Protein AF-A0A538I8V5-F1 (afdb_monomer)

Solvent-accessible surface area (backbone atoms only — not comparable to full-atom values): 31704 Å² total; per-residue (Å²): 136,87,69,72,66,65,61,57,56,54,50,56,54,52,55,54,52,47,67,52,48,41,48,52,47,35,52,49,40,46,50,34,59,74,69,63,44,59,64,86,63,33,49,60,50,42,50,55,35,48,40,37,36,40,9,48,27,51,43,63,78,70,61,63,94,42,69,67,60,41,53,52,50,8,33,53,43,8,45,50,52,50,50,50,49,44,49,52,26,48,74,69,74,61,64,43,77,66,56,41,53,48,52,50,30,52,53,23,41,52,33,41,52,49,52,60,59,43,54,65,54,46,73,70,45,49,70,58,52,55,55,62,57,49,59,60,57,61,55,53,57,58,55,56,56,59,54,59,67,60,68,79,74,72,83,83,90,85,88,87,88,89,84,87,88,85,80,85,87,85,88,80,92,83,89,84,88,81,89,79,86,88,85,83,88,82,91,85,80,91,85,80,87,83,92,81,84,84,80,95,71,95,68,85,76,74,80,74,70,78,72,76,71,76,78,76,80,72,50,74,64,56,47,48,55,52,49,53,46,57,68,67,61,68,54,80,80,46,74,84,67,69,68,91,43,80,90,65,54,53,63,67,62,50,26,58,51,52,70,33,65,68,50,35,49,51,52,27,56,52,50,46,68,72,54,55,36,53,27,39,42,41,48,65,60,55,67,66,73,74,77,68,62,77,74,77,68,64,79,69,80,85,62,80,75,75,77,64,38,32,38,36,33,25,40,28,33,100,89,43,68,28,60,50,49,72,48,77,53,94,66,91,68,88,54,83,59,53,61,42,52,54,46,51,54,54,56,69,68,48,59,75,92,62,55,86,76,27,30,37,27,29,48,45,88,48,41,51,33,65,67,36,51,52,55,34,54,78,67,73,50,41,33,49,20,26,31,44,59,47,50,52,32,27,67,68,38,66,95,51,81,82,62,53,68,65,56,16,47,51,54,42,52,56,50,54,73,74,31,60,74,45,84,70,71,86,88,58,101,61,91,70,59,39,41,33,47,36,82,39,93,79,34,40,37,37,36,38,33,36,98,86,74,48,76,77,49,40,32,43,25,56,57,64,90,86,59,52,68,69,57,53,56,49,52,51,54,50,52,53,50,49,52,53,58,43,54,55,52,52,52,54,33,52,57,53,34,76,77,62,78,56,60,68,68,36,39,52,43,50,49,31,45,53,46,38,52,52,53,55,53,60,70,69,50,75,75,77,75,72,80,76,132

pLDDT: mean 73.83, std 20.33, range [27.52, 97.75]

Structure (mmCIF, N/CA/C/O backbone):
data_AF-A0A538I8V5-F1
#
_entry.id   AF-A0A538I8V5-F1
#
loop_
_atom_site.group_PDB
_atom_site.id
_atom_site.type_symbol
_atom_site.label_atom_id
_atom_site.label_alt_id
_atom_site.label_comp_id
_atom_site.label_asym_id
_atom_site.label_entity_id
_atom_site.label_seq_id
_atom_site.pdbx_PDB_ins_code
_atom_site.Cartn_x
_atom_site.Cartn_y
_atom_site.Cartn_z
_atom_site.occupancy
_atom_site.B_iso_or_equiv
_atom_site.auth_seq_id
_atom_site.auth_comp_id
_atom_site.auth_asym_id
_atom_site.auth_atom_id
_atom_site.pdbx_PDB_model_num
ATOM 1 N N . MET A 1 1 ? 38.302 -28.093 -55.241 1.00 46.56 1 MET A N 1
ATOM 2 C CA . MET A 1 1 ? 37.702 -28.303 -53.905 1.00 46.56 1 MET A CA 1
ATOM 3 C C . MET A 1 1 ? 36.388 -27.545 -53.862 1.00 46.56 1 MET A C 1
ATOM 5 O O . MET A 1 1 ? 36.380 -26.329 -53.952 1.00 46.56 1 MET A O 1
ATOM 9 N N . THR A 1 2 ? 35.290 -28.289 -53.862 1.00 49.72 2 THR A N 1
ATOM 10 C CA . THR A 1 2 ? 33.898 -27.856 -54.034 1.00 49.72 2 THR A CA 1
ATOM 11 C C . THR A 1 2 ? 33.280 -27.448 -52.690 1.00 49.72 2 THR A C 1
ATOM 13 O O . THR A 1 2 ? 32.567 -28.238 -52.077 1.00 49.72 2 THR A O 1
ATOM 16 N N . ALA A 1 3 ? 33.585 -26.241 -52.201 1.00 55.50 3 ALA A N 1
ATOM 17 C CA . ALA A 1 3 ? 33.023 -25.707 -50.949 1.00 55.50 3 ALA A CA 1
ATOM 18 C C . ALA A 1 3 ? 31.672 -24.978 -51.130 1.00 55.50 3 ALA A C 1
ATOM 20 O O . ALA A 1 3 ? 30.986 -24.712 -50.147 1.00 55.50 3 ALA A O 1
ATOM 21 N N . ASP A 1 4 ? 31.255 -24.702 -52.370 1.00 61.38 4 ASP A N 1
ATOM 22 C CA . ASP A 1 4 ? 30.086 -23.848 -52.638 1.00 61.38 4 ASP A CA 1
ATOM 23 C C . ASP A 1 4 ? 28.732 -24.574 -52.551 1.00 61.38 4 ASP A C 1
ATOM 25 O O . ASP A 1 4 ? 27.692 -23.932 -52.440 1.00 61.38 4 ASP A O 1
ATOM 29 N N . GLY A 1 5 ? 28.711 -25.911 -52.564 1.00 66.69 5 GLY A N 1
ATOM 30 C CA . GLY A 1 5 ? 27.455 -26.674 -52.530 1.00 66.69 5 GLY A CA 1
ATOM 31 C C . GLY A 1 5 ? 26.802 -26.753 -51.144 1.00 66.69 5 GLY A C 1
ATOM 32 O O . GLY A 1 5 ? 25.580 -26.691 -51.025 1.00 66.69 5 GLY A O 1
ATOM 33 N N . THR A 1 6 ? 27.598 -26.864 -50.076 1.00 69.88 6 THR A N 1
ATOM 34 C CA . THR A 1 6 ? 27.084 -27.129 -48.718 1.00 69.88 6 THR A CA 1
ATOM 35 C C . THR A 1 6 ? 26.565 -25.876 -48.012 1.00 69.88 6 THR A C 1
ATOM 37 O O . THR A 1 6 ? 25.683 -25.965 -47.156 1.00 69.88 6 THR A O 1
ATOM 40 N N . THR A 1 7 ? 27.060 -24.692 -48.378 1.00 68.69 7 THR A N 1
ATOM 41 C CA . THR A 1 7 ? 26.617 -23.411 -47.803 1.00 68.69 7 THR A CA 1
ATOM 42 C C . THR A 1 7 ? 25.215 -23.025 -48.280 1.00 68.69 7 THR A C 1
ATOM 44 O O . THR A 1 7 ? 24.421 -22.504 -47.493 1.00 68.69 7 THR A O 1
ATOM 47 N N . VAL A 1 8 ? 24.869 -23.357 -49.529 1.00 71.69 8 VAL A N 1
ATOM 48 C CA . VAL A 1 8 ? 23.563 -23.046 -50.131 1.00 71.69 8 VAL A CA 1
ATOM 49 C C . VAL A 1 8 ? 22.437 -23.900 -49.531 1.00 71.69 8 VAL A C 1
ATOM 51 O O . VAL A 1 8 ? 21.377 -23.365 -49.199 1.00 71.69 8 VAL A O 1
ATOM 54 N N . GLU A 1 9 ? 22.658 -25.200 -49.299 1.00 77.25 9 GLU A N 1
ATOM 55 C CA . GLU A 1 9 ? 21.639 -26.068 -48.679 1.00 77.25 9 GLU A CA 1
ATOM 56 C C . GLU A 1 9 ? 21.343 -25.700 -47.216 1.00 77.25 9 GLU A C 1
ATOM 58 O O . GLU A 1 9 ? 20.187 -25.743 -46.776 1.00 77.25 9 GLU A O 1
ATOM 63 N N . LEU A 1 10 ? 22.367 -25.304 -46.452 1.00 77.81 10 LEU A N 1
ATOM 64 C CA . LEU A 1 10 ? 22.200 -24.903 -45.053 1.00 77.81 10 LEU A CA 1
ATOM 65 C C . LEU A 1 10 ? 21.401 -23.600 -44.918 1.00 77.81 10 LEU A C 1
ATOM 67 O O . LEU A 1 10 ? 20.620 -23.468 -43.973 1.00 77.81 10 LEU A O 1
ATOM 71 N N . GLY A 1 11 ? 21.547 -22.665 -45.861 1.00 79.62 11 GLY A N 1
ATOM 72 C CA . GLY A 1 11 ? 20.770 -21.423 -45.892 1.00 79.62 11 GLY A CA 1
ATOM 73 C C . GLY A 1 11 ? 19.271 -21.683 -46.047 1.00 79.62 11 GLY A C 1
ATOM 74 O O . GLY A 1 11 ? 18.479 -21.235 -45.219 1.00 79.62 11 GLY A O 1
ATOM 75 N N . ALA A 1 12 ? 18.885 -22.487 -47.042 1.00 80.88 12 ALA A N 1
ATOM 76 C CA . ALA A 1 12 ? 17.480 -22.780 -47.333 1.00 80.88 12 ALA A CA 1
ATOM 77 C C . ALA A 1 12 ? 16.764 -23.501 -46.175 1.00 80.88 12 ALA A C 1
ATOM 79 O O . ALA A 1 12 ? 15.629 -23.158 -45.830 1.00 80.88 12 ALA A O 1
ATOM 80 N N . ARG A 1 13 ? 17.438 -24.463 -45.523 1.00 83.75 13 ARG A N 1
ATOM 81 C CA . ARG A 1 13 ? 16.884 -25.164 -44.350 1.00 83.75 13 ARG A CA 1
ATOM 82 C C . ARG A 1 13 ? 16.692 -24.233 -43.153 1.00 83.75 13 ARG A C 1
ATOM 84 O O . ARG A 1 13 ? 15.699 -24.365 -42.441 1.00 83.75 13 ARG A O 1
ATOM 91 N N . ARG A 1 14 ? 17.598 -23.272 -42.939 1.00 82.81 14 ARG A N 1
ATOM 92 C CA . ARG A 1 14 ? 17.479 -22.284 -41.851 1.00 82.81 14 ARG A CA 1
ATOM 93 C C . ARG A 1 14 ? 16.279 -21.365 -42.045 1.00 82.81 14 ARG A C 1
ATOM 95 O O . ARG A 1 14 ? 15.558 -21.119 -41.081 1.00 82.81 14 ARG A O 1
ATOM 102 N N . THR A 1 15 ? 16.032 -20.897 -43.269 1.00 83.50 15 THR A N 1
ATOM 103 C CA . THR A 1 15 ? 14.868 -20.047 -43.560 1.00 83.50 15 THR A CA 1
ATOM 104 C C . THR A 1 15 ? 13.565 -20.811 -43.330 1.00 83.50 15 THR A C 1
ATOM 106 O O . THR A 1 15 ? 12.679 -20.314 -42.641 1.00 83.50 15 THR A O 1
ATOM 109 N N . ALA A 1 16 ? 13.482 -22.054 -43.817 1.00 83.00 16 ALA A N 1
ATOM 110 C CA . ALA A 1 16 ? 12.305 -22.901 -43.622 1.00 83.00 16 ALA A CA 1
ATOM 111 C C . ALA A 1 16 ? 12.032 -23.183 -42.134 1.00 83.00 16 ALA A C 1
ATOM 113 O O . ALA A 1 16 ? 10.897 -23.067 -41.674 1.00 83.00 16 ALA A O 1
ATOM 114 N N . LEU A 1 17 ? 13.078 -23.487 -41.356 1.00 82.50 17 LEU A N 1
ATOM 115 C CA . LEU A 1 17 ? 12.947 -23.748 -39.923 1.00 82.50 17 LEU A CA 1
ATOM 116 C C . LEU A 1 17 ? 12.405 -22.521 -39.168 1.00 82.50 17 LEU A C 1
ATOM 118 O O . LEU A 1 17 ? 11.544 -22.657 -38.301 1.00 82.50 17 LEU A O 1
ATOM 122 N N . ARG A 1 18 ? 12.858 -21.312 -39.517 1.00 83.31 18 ARG A N 1
ATOM 123 C CA . ARG A 1 18 ? 12.377 -20.066 -38.892 1.00 83.31 18 ARG A CA 1
ATOM 124 C C . ARG A 1 18 ? 10.924 -19.772 -39.194 1.00 83.31 18 ARG A C 1
ATOM 126 O O . ARG A 1 18 ? 10.188 -19.400 -38.283 1.00 83.31 18 ARG A O 1
ATOM 133 N N . GLN A 1 19 ? 10.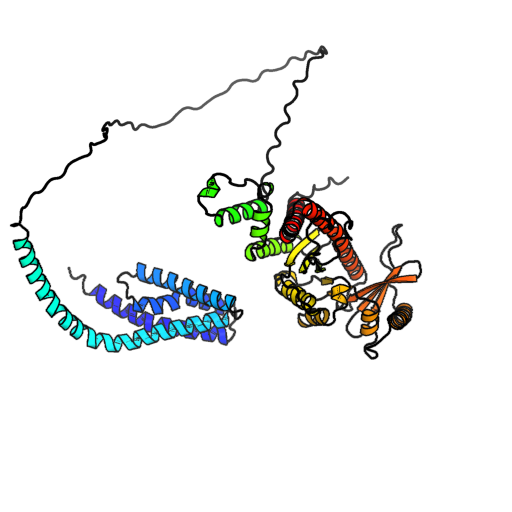526 -19.960 -40.448 1.00 85.06 19 GLN A N 1
ATOM 134 C CA . GLN A 1 19 ? 9.169 -19.674 -40.905 1.00 85.06 19 GLN A CA 1
ATOM 135 C C . GLN A 1 19 ? 8.123 -20.528 -40.189 1.00 85.06 19 GLN A C 1
ATOM 137 O O . GLN A 1 19 ? 6.998 -20.076 -40.013 1.00 85.06 19 GLN A O 1
ATOM 142 N N . VAL A 1 20 ? 8.495 -21.723 -39.724 1.00 86.25 20 VAL A N 1
ATOM 143 C CA . VAL A 1 20 ? 7.592 -22.601 -38.969 1.00 86.25 20 VAL A CA 1
ATOM 144 C C . VAL A 1 20 ? 7.718 -22.382 -37.461 1.00 86.25 20 VAL A C 1
ATOM 146 O O . VAL A 1 20 ? 6.707 -22.269 -36.766 1.00 86.25 20 VAL A O 1
ATOM 149 N N . LEU A 1 21 ? 8.944 -22.289 -36.935 1.00 87.62 21 LEU A N 1
ATOM 150 C CA . LEU A 1 21 ? 9.154 -22.203 -35.490 1.00 87.62 21 LEU A CA 1
ATOM 151 C C . LEU A 1 21 ? 8.672 -20.872 -34.907 1.00 87.62 21 LEU A C 1
ATOM 153 O O . LEU A 1 21 ? 8.006 -20.882 -33.876 1.00 87.62 21 LEU A O 1
ATOM 157 N N . ALA A 1 22 ? 8.963 -19.737 -35.546 1.00 88.31 22 ALA A N 1
ATOM 158 C CA . ALA A 1 22 ? 8.608 -18.429 -34.996 1.00 88.31 22 ALA A CA 1
ATOM 159 C C . ALA A 1 22 ? 7.089 -18.247 -34.765 1.00 88.31 22 ALA A C 1
ATOM 161 O O . ALA A 1 22 ? 6.706 -17.919 -33.637 1.00 88.31 22 ALA A O 1
ATOM 162 N N . PRO A 1 23 ? 6.197 -18.499 -35.749 1.00 90.94 23 PRO A N 1
ATOM 163 C CA . PRO A 1 23 ? 4.758 -18.387 -35.516 1.00 90.94 23 PRO A CA 1
ATOM 164 C C . PRO A 1 23 ? 4.239 -19.464 -34.558 1.00 90.94 23 PRO A C 1
ATOM 166 O O . PRO A 1 23 ? 3.385 -19.161 -33.728 1.00 90.94 23 PRO A O 1
ATOM 169 N N . GLY A 1 24 ? 4.781 -20.688 -34.607 1.00 92.38 24 GLY A N 1
ATOM 170 C CA . GLY A 1 24 ? 4.396 -21.762 -33.689 1.00 92.38 24 GLY A CA 1
ATOM 171 C C . GLY A 1 24 ? 4.650 -21.401 -32.223 1.00 92.38 24 GLY A C 1
ATOM 172 O O . GLY A 1 24 ? 3.756 -21.533 -31.388 1.00 92.38 24 GLY A O 1
ATOM 173 N N . TRP A 1 25 ? 5.834 -20.864 -31.913 1.00 95.00 25 TRP A N 1
ATOM 174 C CA . TRP A 1 25 ? 6.165 -20.401 -30.563 1.00 95.00 25 TRP A CA 1
ATOM 175 C C . TRP A 1 25 ? 5.345 -19.180 -30.134 1.00 95.00 25 TRP A C 1
ATOM 177 O O . TRP A 1 25 ? 4.954 -19.104 -28.970 1.00 95.00 25 TRP A O 1
ATOM 187 N N . ALA A 1 26 ? 5.050 -18.249 -31.048 1.00 93.81 26 ALA A N 1
ATOM 188 C CA . ALA A 1 26 ? 4.201 -17.095 -30.750 1.00 93.81 26 ALA A CA 1
ATOM 189 C C . ALA A 1 26 ? 2.773 -17.521 -30.373 1.00 93.81 26 ALA A C 1
ATOM 191 O O . ALA A 1 26 ? 2.252 -17.096 -29.342 1.00 93.81 26 ALA A O 1
ATOM 192 N N . VAL A 1 27 ? 2.166 -18.417 -31.160 1.00 95.06 27 VAL A N 1
ATOM 193 C CA . VAL A 1 27 ? 0.833 -18.966 -30.873 1.00 95.06 27 VAL A CA 1
ATOM 194 C C . VAL A 1 27 ? 0.847 -19.754 -29.565 1.00 95.06 27 VAL A C 1
ATOM 196 O O . VAL A 1 27 ? -0.023 -19.538 -28.725 1.00 95.06 27 VAL A O 1
ATOM 199 N N . LEU A 1 28 ? 1.852 -20.608 -29.343 1.00 96.06 28 LEU A N 1
ATOM 200 C CA . LEU A 1 28 ? 1.980 -21.378 -28.104 1.00 96.06 28 LEU A CA 1
ATOM 201 C C . LEU A 1 28 ? 2.075 -20.468 -26.869 1.00 96.06 28 LEU A C 1
ATOM 203 O O . LEU A 1 28 ? 1.374 -20.699 -25.884 1.00 96.06 28 LEU A O 1
ATOM 207 N N . ALA A 1 29 ? 2.897 -19.415 -26.921 1.00 94.44 29 ALA A N 1
ATOM 208 C CA . ALA A 1 29 ? 3.022 -18.453 -25.830 1.00 94.44 29 ALA A CA 1
ATOM 209 C C . ALA A 1 29 ? 1.693 -17.727 -25.557 1.00 94.44 29 ALA A C 1
ATOM 211 O O . ALA A 1 29 ? 1.279 -17.630 -24.401 1.00 94.44 29 ALA A O 1
ATOM 212 N N . CYS A 1 30 ? 0.988 -17.281 -26.604 1.00 94.38 30 CYS A N 1
ATOM 213 C CA . CYS A 1 30 ? -0.335 -16.670 -26.471 1.00 94.38 30 CYS A CA 1
ATOM 214 C C . CYS A 1 30 ? -1.360 -17.624 -25.851 1.00 94.38 30 CYS A C 1
ATOM 216 O O . CYS A 1 30 ? -2.070 -17.226 -24.931 1.00 94.38 30 CYS A O 1
ATOM 218 N N . VAL A 1 31 ? -1.418 -18.878 -26.310 1.00 96.62 31 VAL A N 1
ATOM 219 C CA . VAL A 1 31 ? -2.356 -19.887 -25.796 1.00 96.62 31 VAL A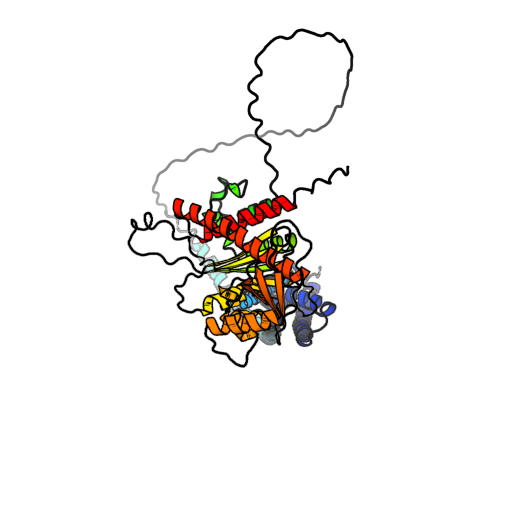 CA 1
ATOM 220 C C . VAL A 1 31 ? -2.081 -20.189 -24.324 1.00 96.62 31 VAL A C 1
ATOM 222 O O . VAL A 1 31 ? -3.012 -20.175 -23.526 1.00 96.62 31 VAL A O 1
ATOM 225 N N . LEU A 1 32 ? -0.820 -20.394 -23.928 1.00 95.69 32 LEU A N 1
ATOM 226 C CA . LEU A 1 32 ? -0.468 -20.668 -22.527 1.00 95.69 32 LEU A CA 1
ATOM 227 C C . LEU A 1 32 ? -0.786 -19.493 -21.593 1.00 95.69 32 LEU A C 1
ATOM 229 O O . LEU A 1 32 ? -1.170 -19.702 -20.440 1.00 95.69 32 LEU A O 1
ATOM 233 N N . VAL A 1 33 ? -0.619 -18.259 -22.074 1.00 94.69 33 VAL A N 1
ATOM 234 C CA . VAL A 1 33 ? -0.969 -17.051 -21.320 1.00 94.69 33 VAL A CA 1
ATOM 235 C C . VAL A 1 33 ? -2.488 -16.887 -21.221 1.00 94.69 33 VAL A C 1
ATOM 237 O O . VAL A 1 33 ? -2.990 -16.661 -20.121 1.00 94.69 33 VAL A O 1
ATOM 240 N N . ALA A 1 34 ? -3.223 -17.067 -22.322 1.00 92.81 34 ALA A N 1
ATOM 241 C CA . ALA A 1 34 ? -4.682 -16.954 -22.359 1.00 92.81 34 ALA A CA 1
ATOM 242 C C . ALA A 1 34 ? -5.381 -18.043 -21.528 1.00 92.81 34 ALA A C 1
ATOM 244 O O . ALA A 1 34 ? -6.320 -17.747 -20.795 1.00 92.81 34 ALA A O 1
ATOM 245 N N . ALA A 1 35 ? -4.883 -19.281 -21.578 1.00 95.50 35 ALA A N 1
ATOM 246 C CA . ALA A 1 35 ? -5.405 -20.411 -20.810 1.00 95.50 35 ALA A CA 1
ATOM 247 C C . ALA A 1 35 ? -4.993 -20.393 -19.325 1.00 95.50 35 ALA A C 1
ATOM 249 O O . ALA A 1 35 ? -5.315 -21.325 -18.595 1.00 95.50 35 ALA A O 1
ATOM 250 N N . GLN A 1 36 ? -4.244 -19.375 -18.880 1.00 94.81 36 GLN A N 1
ATOM 251 C CA . GLN A 1 36 ? -3.706 -19.273 -17.521 1.00 94.81 36 GLN A CA 1
ATOM 252 C C . GLN A 1 36 ? -2.972 -20.545 -17.059 1.00 94.81 36 GLN A C 1
ATOM 254 O O . GLN A 1 36 ? -3.089 -20.961 -15.907 1.00 94.81 36 GLN A O 1
ATOM 259 N N . ALA A 1 37 ? -2.181 -21.150 -17.953 1.00 95.94 37 ALA A N 1
ATOM 260 C CA . ALA A 1 37 ? -1.459 -22.381 -17.650 1.00 95.94 37 ALA A CA 1
ATOM 261 C C . ALA A 1 37 ? -0.574 -22.229 -16.389 1.00 95.94 37 ALA A C 1
ATOM 263 O O . ALA A 1 37 ? -0.063 -21.128 -16.129 1.00 95.94 37 ALA A O 1
ATOM 264 N N . PRO A 1 38 ? -0.344 -23.317 -15.622 1.00 96.62 38 PRO A N 1
ATOM 265 C CA . PRO A 1 38 ? 0.465 -23.285 -14.407 1.00 96.62 38 PRO A CA 1
ATOM 266 C C . PRO A 1 38 ? 1.826 -22.620 -14.625 1.00 96.62 38 PRO A C 1
ATOM 268 O O . PRO A 1 38 ? 2.487 -22.834 -15.647 1.00 96.62 38 PRO A O 1
ATOM 271 N N . ALA A 1 39 ? 2.274 -21.838 -13.639 1.00 93.38 39 ALA A N 1
ATOM 272 C CA . ALA A 1 39 ? 3.481 -21.017 -13.754 1.00 93.38 39 ALA A CA 1
ATOM 273 C C . ALA A 1 39 ? 4.732 -21.826 -14.142 1.00 93.38 39 ALA A C 1
ATOM 275 O O . ALA A 1 39 ? 5.540 -21.336 -14.928 1.00 93.38 39 ALA A O 1
ATOM 276 N N . GLY A 1 40 ? 4.849 -23.072 -13.666 1.00 96.50 40 GLY A N 1
ATOM 277 C CA . GLY A 1 40 ? 5.974 -23.958 -13.982 1.00 96.50 40 GLY A CA 1
ATOM 278 C C . GLY A 1 40 ? 6.111 -24.302 -15.470 1.00 96.50 40 GLY A C 1
ATOM 279 O O . GLY A 1 40 ? 7.227 -24.470 -15.947 1.00 96.50 40 GLY A O 1
ATOM 280 N N . VAL A 1 41 ? 5.004 -24.343 -16.218 1.00 96.38 41 VAL A N 1
ATOM 281 C CA . VAL A 1 41 ? 5.013 -24.593 -17.672 1.00 96.38 41 VAL A CA 1
ATOM 282 C C . VAL A 1 41 ? 5.031 -23.278 -18.447 1.00 96.38 41 VAL A C 1
ATOM 284 O O . VAL A 1 41 ? 5.769 -23.122 -19.417 1.00 96.38 41 VAL A O 1
ATOM 287 N N . ARG A 1 42 ? 4.238 -22.299 -18.000 1.00 96.38 42 ARG A N 1
ATOM 288 C CA . ARG A 1 42 ? 4.078 -21.015 -18.689 1.00 96.38 42 ARG A CA 1
ATOM 289 C C . ARG A 1 42 ? 5.363 -20.185 -18.690 1.00 96.38 42 ARG A C 1
ATOM 291 O O . ARG A 1 42 ? 5.732 -19.647 -19.729 1.00 96.38 42 ARG A O 1
ATOM 298 N N . ALA A 1 43 ? 6.041 -20.070 -17.546 1.00 95.44 43 ALA A N 1
ATOM 299 C CA . ALA A 1 43 ? 7.212 -19.206 -17.397 1.00 95.44 43 ALA A CA 1
ATOM 300 C C . ALA A 1 43 ? 8.369 -19.546 -18.360 1.00 95.44 43 ALA A C 1
ATOM 302 O O . ALA A 1 43 ? 8.800 -18.637 -19.069 1.00 95.44 43 ALA A O 1
ATOM 303 N N . PRO A 1 44 ? 8.858 -20.800 -18.465 1.00 97.44 44 PRO A N 1
ATOM 304 C CA . PRO A 1 44 ? 9.965 -21.112 -19.371 1.00 97.44 44 PRO A CA 1
ATOM 305 C C . PRO A 1 44 ? 9.606 -20.865 -20.842 1.00 97.44 44 PRO A C 1
ATOM 307 O O . PRO A 1 44 ? 10.422 -20.317 -21.580 1.00 97.44 44 PRO A O 1
ATOM 310 N N . VAL A 1 45 ? 8.375 -21.186 -21.260 1.00 96.62 45 VAL A N 1
ATOM 311 C CA . VAL A 1 45 ? 7.921 -20.953 -22.641 1.00 96.62 45 VAL A CA 1
ATOM 312 C C . VAL A 1 45 ? 7.863 -19.461 -22.963 1.00 96.62 45 VAL A C 1
ATOM 314 O O . VAL A 1 45 ? 8.372 -19.041 -24.000 1.00 96.62 45 VAL A O 1
ATOM 317 N N . VAL A 1 46 ? 7.298 -18.648 -22.066 1.00 96.56 46 VAL A N 1
ATOM 318 C CA . VAL A 1 46 ? 7.210 -17.193 -22.260 1.00 96.56 46 VAL A CA 1
ATOM 319 C C . VAL A 1 46 ? 8.596 -16.545 -22.249 1.00 96.56 46 VAL A C 1
ATOM 321 O O . VAL A 1 46 ? 8.844 -15.658 -23.059 1.00 96.56 46 VAL A O 1
ATOM 324 N N . ILE A 1 47 ? 9.521 -16.999 -21.397 1.00 96.75 47 ILE A N 1
ATOM 325 C CA . ILE A 1 47 ? 10.901 -16.486 -21.371 1.00 96.75 47 ILE A CA 1
ATOM 326 C C . ILE A 1 47 ? 11.615 -16.788 -22.693 1.00 96.75 47 ILE A C 1
ATOM 328 O O . ILE A 1 47 ? 12.166 -15.877 -23.306 1.00 96.75 47 ILE A O 1
ATOM 332 N N . VAL A 1 48 ? 11.572 -18.037 -23.171 1.00 96.56 48 VAL A N 1
ATOM 333 C CA . VAL A 1 48 ? 12.191 -18.411 -24.456 1.00 96.56 48 VAL A CA 1
ATOM 334 C C . VAL A 1 48 ? 11.574 -17.617 -25.606 1.00 96.56 48 VAL A C 1
ATOM 336 O O . VAL A 1 48 ? 12.300 -17.097 -26.455 1.00 96.56 48 VAL A O 1
ATOM 339 N N . PHE A 1 49 ? 10.247 -17.468 -25.602 1.00 96.88 49 PHE A N 1
ATOM 340 C CA . PHE A 1 49 ? 9.537 -16.645 -26.571 1.00 96.88 49 PHE A CA 1
ATOM 341 C C . PHE A 1 49 ? 10.051 -15.196 -26.557 1.00 96.88 49 PHE A C 1
ATOM 343 O O . PHE A 1 49 ? 10.571 -14.742 -27.573 1.00 96.88 49 PHE A O 1
ATOM 350 N N . LEU A 1 50 ? 10.001 -14.497 -25.417 1.00 96.69 50 LEU A N 1
ATOM 351 C CA . LEU A 1 50 ? 10.395 -13.085 -25.302 1.00 96.69 50 LEU A CA 1
ATOM 352 C C . LEU A 1 50 ? 11.887 -12.832 -25.574 1.00 96.69 50 LEU A C 1
ATOM 354 O O . LEU A 1 50 ? 12.249 -11.724 -25.964 1.00 96.69 50 LEU A O 1
ATOM 358 N N . CYS A 1 51 ? 12.755 -13.826 -25.373 1.00 96.75 51 CYS A N 1
ATOM 359 C CA . CYS A 1 51 ? 14.197 -13.683 -25.580 1.00 96.75 51 CYS A CA 1
ATOM 360 C C . CYS A 1 51 ? 14.666 -13.977 -27.010 1.00 96.75 51 CYS A C 1
ATOM 362 O O . CYS A 1 51 ? 15.751 -13.527 -27.372 1.00 96.75 51 CYS A O 1
ATOM 364 N N . VAL A 1 52 ? 13.910 -14.738 -27.808 1.00 95.75 52 VAL A N 1
ATOM 365 C CA . VAL A 1 52 ? 14.411 -15.247 -29.100 1.00 95.75 52 VAL A CA 1
ATOM 366 C C . VAL A 1 52 ? 13.461 -14.952 -30.258 1.00 95.75 52 VAL A C 1
ATOM 368 O O . VAL A 1 52 ? 13.895 -14.514 -31.324 1.00 95.75 52 VAL A O 1
ATOM 371 N N . VAL A 1 53 ? 12.163 -15.190 -30.083 1.00 96.31 53 VAL A N 1
ATOM 372 C CA . VAL A 1 53 ? 11.223 -15.279 -31.210 1.00 96.31 53 VAL A CA 1
ATOM 373 C C . VAL A 1 53 ? 11.019 -13.939 -31.936 1.00 96.31 53 VAL A C 1
ATOM 375 O O . VAL A 1 53 ? 11.193 -13.920 -33.159 1.00 96.31 53 VAL A O 1
ATOM 378 N N . PRO A 1 54 ? 10.745 -12.807 -31.257 1.00 96.38 54 PRO A N 1
ATOM 379 C CA . PRO A 1 54 ? 10.462 -11.544 -31.938 1.00 96.38 54 PRO A CA 1
ATOM 380 C C . PRO A 1 54 ? 11.632 -11.042 -32.772 1.00 96.38 54 PRO A C 1
ATOM 382 O O . PRO A 1 54 ? 11.466 -10.616 -33.914 1.00 96.38 54 PRO A O 1
ATOM 385 N N . GLY A 1 55 ? 12.841 -11.142 -32.230 1.00 96.00 55 GLY A N 1
ATOM 386 C CA . GLY A 1 55 ? 14.041 -10.753 -32.940 1.00 96.00 55 GLY A CA 1
ATOM 387 C C . GLY A 1 55 ? 14.357 -11.702 -34.086 1.00 96.00 55 GLY A C 1
ATOM 388 O O . GLY A 1 55 ? 14.701 -11.214 -35.153 1.00 96.00 55 GLY A O 1
ATOM 389 N N . THR A 1 56 ? 14.165 -13.022 -33.953 1.00 94.88 56 THR A N 1
ATOM 390 C CA . THR A 1 56 ? 14.354 -13.923 -35.111 1.00 94.88 56 THR A CA 1
ATOM 391 C C . THR A 1 56 ? 13.401 -13.614 -36.268 1.00 94.88 56 THR A C 1
ATOM 393 O O . THR A 1 56 ? 13.824 -13.680 -37.422 1.00 94.88 56 THR A O 1
ATOM 396 N N . ALA A 1 57 ? 12.155 -13.219 -35.981 1.00 94.31 57 ALA A N 1
ATOM 397 C CA . ALA A 1 57 ? 11.186 -12.826 -37.004 1.00 94.31 57 ALA A CA 1
ATOM 398 C C . ALA A 1 57 ? 11.592 -11.530 -37.731 1.00 94.31 57 ALA A C 1
ATOM 400 O O . ALA A 1 57 ? 11.387 -11.403 -38.935 1.00 94.31 57 ALA A O 1
ATOM 401 N N . LEU A 1 58 ? 12.192 -10.576 -37.014 1.00 93.62 58 LEU A N 1
ATOM 402 C CA . LEU A 1 58 ? 12.603 -9.285 -37.571 1.00 93.62 58 LEU A CA 1
ATOM 403 C C . LEU A 1 58 ? 13.985 -9.324 -38.239 1.00 93.62 58 LEU A C 1
ATOM 405 O O . LEU A 1 58 ? 14.188 -8.676 -39.262 1.00 93.62 58 LEU A O 1
ATOM 409 N N . VAL A 1 59 ? 14.933 -10.100 -37.709 1.00 94.50 59 VAL A N 1
ATOM 410 C CA . VAL A 1 59 ? 16.286 -10.235 -38.277 1.00 94.50 59 VAL A CA 1
ATOM 411 C C . VAL A 1 59 ? 16.267 -10.928 -39.638 1.00 94.50 59 VAL A C 1
ATOM 413 O O . VAL A 1 59 ? 17.092 -10.599 -40.490 1.00 94.50 59 VAL A O 1
ATOM 416 N N . GLY A 1 60 ? 15.279 -11.794 -39.895 1.00 86.75 60 GLY A N 1
ATOM 417 C CA . GLY A 1 60 ? 15.055 -12.369 -41.226 1.00 86.75 60 GLY A CA 1
ATOM 418 C C . GLY A 1 60 ? 14.901 -11.312 -42.328 1.00 86.75 60 GLY A C 1
ATOM 419 O O . GLY A 1 60 ? 15.317 -11.546 -43.458 1.00 86.75 60 GLY A O 1
ATOM 420 N N . LEU A 1 61 ? 14.416 -10.111 -41.987 1.00 88.00 61 LEU A N 1
ATOM 421 C CA . LEU A 1 61 ? 14.286 -8.993 -42.928 1.00 88.00 61 LEU A CA 1
ATOM 422 C C . LEU A 1 61 ? 15.632 -8.348 -43.296 1.00 88.00 61 LEU A C 1
ATOM 424 O O . LEU A 1 61 ? 15.739 -7.726 -44.350 1.00 88.00 61 LEU A O 1
ATOM 428 N N . VAL A 1 62 ? 16.640 -8.468 -42.427 1.00 90.31 62 VAL A N 1
ATOM 429 C CA . VAL A 1 62 ? 17.988 -7.904 -42.623 1.00 90.31 62 VAL A CA 1
ATOM 430 C C . VAL A 1 62 ? 18.909 -8.903 -43.333 1.00 90.31 62 VAL A C 1
ATOM 432 O O . VAL A 1 62 ? 19.840 -8.487 -44.014 1.00 90.31 62 VAL A O 1
ATOM 435 N N . ASN A 1 63 ? 18.626 -10.205 -43.201 1.00 88.31 63 ASN A N 1
ATOM 436 C CA . ASN A 1 63 ? 19.369 -11.318 -43.800 1.00 88.31 63 ASN A CA 1
ATOM 437 C C . ASN A 1 63 ? 20.904 -11.214 -43.631 1.00 88.31 63 ASN A C 1
ATOM 439 O O . ASN A 1 63 ? 21.630 -11.118 -44.620 1.00 88.31 63 ASN A O 1
ATOM 443 N N . PRO A 1 64 ? 21.417 -11.196 -42.387 1.00 90.12 64 PRO A N 1
ATOM 444 C CA . PRO A 1 64 ? 22.856 -11.159 -42.140 1.00 90.12 64 PRO A CA 1
ATOM 445 C C . PRO A 1 64 ? 23.555 -12.439 -42.632 1.00 90.12 64 PRO A C 1
ATOM 447 O O . PRO A 1 64 ? 23.110 -13.548 -42.347 1.00 90.12 64 PRO A O 1
ATOM 450 N N . ASP A 1 65 ? 24.711 -12.292 -43.285 1.00 90.00 65 ASP A N 1
ATOM 451 C CA . ASP A 1 65 ? 25.472 -13.422 -43.851 1.00 90.00 65 ASP A CA 1
ATOM 452 C C . ASP A 1 65 ? 26.068 -14.367 -42.785 1.00 90.00 65 ASP A C 1
ATOM 454 O O . ASP A 1 65 ? 26.412 -15.517 -43.067 1.00 90.00 65 ASP A O 1
ATOM 458 N N . SER A 1 66 ? 26.206 -13.896 -41.539 1.00 92.00 66 SER A N 1
ATOM 459 C CA . SER A 1 66 ? 26.814 -14.643 -40.433 1.00 92.00 66 SER A CA 1
ATOM 460 C C . SER A 1 66 ? 25.790 -15.063 -39.386 1.00 92.00 66 SER A C 1
ATOM 462 O O . SER A 1 66 ? 25.120 -14.228 -38.778 1.00 92.00 66 SER A O 1
ATOM 464 N N . PHE A 1 67 ? 25.768 -16.362 -39.077 1.00 89.50 67 PHE A N 1
ATOM 465 C CA . PHE A 1 67 ? 24.901 -16.943 -38.047 1.00 89.50 67 PHE A CA 1
ATOM 466 C C . PHE A 1 67 ? 25.126 -16.337 -36.654 1.00 89.50 67 PHE A C 1
ATOM 468 O O . PHE A 1 67 ? 24.181 -16.175 -35.887 1.00 89.50 67 PHE A O 1
ATOM 475 N N . ALA A 1 68 ? 26.368 -15.984 -36.313 1.00 92.19 68 ALA A N 1
ATOM 476 C CA . ALA A 1 68 ? 26.671 -15.385 -35.016 1.00 92.19 68 ALA A CA 1
ATOM 477 C C . ALA A 1 68 ? 26.072 -13.973 -34.901 1.00 92.19 68 ALA A C 1
ATOM 479 O O . ALA A 1 68 ? 25.476 -13.627 -33.879 1.00 92.19 68 ALA A O 1
ATOM 480 N N . VAL A 1 69 ? 26.174 -13.178 -35.972 1.00 93.81 69 VAL A N 1
ATOM 481 C CA . VAL A 1 69 ? 25.577 -11.833 -36.042 1.00 93.81 69 VAL A CA 1
ATOM 482 C C . VAL A 1 69 ? 24.059 -11.941 -36.006 1.00 93.81 69 VAL A C 1
ATOM 484 O O . VAL A 1 69 ? 23.394 -11.218 -35.278 1.00 93.81 69 VAL A O 1
ATOM 487 N N . GLU A 1 70 ? 23.515 -12.906 -36.731 1.00 93.44 70 GLU A N 1
ATOM 488 C CA . GLU A 1 70 ? 22.093 -13.182 -36.755 1.00 93.44 70 GLU A CA 1
ATOM 489 C C . GLU A 1 70 ? 21.511 -13.533 -35.386 1.00 93.44 70 GLU A C 1
ATOM 491 O O . GLU A 1 70 ? 20.530 -12.931 -34.954 1.00 93.44 70 GLU A O 1
ATOM 496 N N . LEU A 1 71 ? 22.124 -14.494 -34.692 1.00 94.00 71 LEU A N 1
ATOM 497 C CA . LEU A 1 71 ? 21.667 -14.945 -33.383 1.00 94.00 71 LEU A CA 1
ATOM 498 C C . LEU A 1 71 ? 21.800 -13.834 -32.335 1.00 94.00 71 LEU A C 1
ATOM 500 O O . LEU A 1 71 ? 20.879 -13.613 -31.551 1.00 94.00 71 LEU A O 1
ATOM 504 N N . SER A 1 72 ? 22.925 -13.115 -32.336 1.00 96.25 72 SER A N 1
ATOM 505 C CA . SER A 1 72 ? 23.150 -12.005 -31.404 1.00 96.25 72 SER A CA 1
ATOM 506 C C . SER A 1 72 ? 22.178 -10.848 -31.639 1.00 96.25 72 SER A C 1
ATOM 508 O O . SER A 1 72 ? 21.589 -10.351 -30.679 1.00 96.25 72 SER A O 1
ATOM 510 N N . LEU A 1 73 ? 21.935 -10.471 -32.899 1.00 95.56 73 LEU A N 1
ATOM 511 C CA . LEU A 1 73 ? 20.957 -9.445 -33.254 1.00 95.56 73 LEU A CA 1
ATOM 512 C C . LEU A 1 73 ? 19.532 -9.890 -32.905 1.00 95.56 73 LEU A C 1
ATOM 514 O O . LEU A 1 73 ? 18.751 -9.085 -32.404 1.00 95.56 73 LEU A O 1
ATOM 518 N N . ALA A 1 74 ? 19.201 -11.169 -33.103 1.00 95.25 74 ALA A N 1
ATOM 519 C CA . ALA A 1 74 ? 17.890 -11.705 -32.757 1.00 95.25 74 ALA A CA 1
ATOM 520 C C . ALA A 1 74 ? 17.636 -11.646 -31.244 1.00 95.25 74 ALA A C 1
ATOM 522 O O . ALA A 1 74 ? 16.566 -11.219 -30.814 1.00 95.25 74 ALA A O 1
ATOM 523 N N . ILE A 1 75 ? 18.617 -12.006 -30.417 1.00 96.06 75 ILE A N 1
ATOM 524 C CA . ILE A 1 75 ? 18.478 -11.912 -28.958 1.00 96.06 75 ILE A CA 1
ATOM 525 C C . ILE A 1 75 ? 18.370 -10.446 -28.528 1.00 96.06 75 ILE A C 1
ATOM 527 O O . ILE A 1 75 ? 17.441 -10.079 -27.805 1.00 96.06 75 ILE A O 1
ATOM 531 N N . ALA A 1 76 ? 19.276 -9.591 -29.012 1.00 96.88 76 ALA A N 1
ATOM 532 C CA . ALA A 1 76 ? 19.288 -8.170 -28.672 1.00 96.88 76 ALA A CA 1
ATOM 533 C C . ALA A 1 76 ? 17.960 -7.485 -29.028 1.00 96.88 76 ALA A C 1
ATOM 535 O O . ALA A 1 76 ? 17.384 -6.777 -28.202 1.00 96.88 76 ALA A O 1
ATOM 536 N N . LEU A 1 77 ? 17.437 -7.744 -30.229 1.00 96.75 77 LEU A N 1
ATOM 537 C CA . LEU A 1 77 ? 16.189 -7.156 -30.701 1.00 96.75 77 LEU A CA 1
ATOM 538 C C . LEU A 1 77 ? 14.967 -7.692 -29.945 1.00 96.75 77 LEU A C 1
ATOM 540 O O . LEU A 1 77 ? 14.052 -6.924 -29.660 1.00 96.75 77 LEU A O 1
ATOM 544 N N . SER A 1 78 ? 14.960 -8.972 -29.562 1.00 97.31 78 SER A N 1
ATOM 545 C CA . SER A 1 78 ? 13.873 -9.555 -28.760 1.00 97.31 78 SER A CA 1
ATOM 546 C C . SER A 1 78 ? 13.790 -8.922 -27.369 1.00 97.31 78 SER A C 1
ATOM 548 O O . SER A 1 78 ? 12.711 -8.515 -26.930 1.00 97.31 78 SER A O 1
ATOM 550 N N . VAL A 1 79 ? 14.939 -8.777 -26.697 1.00 97.06 79 VAL A N 1
ATOM 551 C CA . VAL A 1 79 ? 15.028 -8.135 -25.377 1.00 97.06 79 VAL A CA 1
ATOM 552 C C . VAL A 1 79 ? 14.642 -6.659 -25.469 1.00 97.06 79 VAL A C 1
ATOM 554 O O . VAL A 1 79 ? 13.851 -6.184 -24.654 1.00 97.06 79 VAL A O 1
ATOM 557 N N . ALA A 1 80 ? 15.140 -5.947 -26.485 1.00 97.75 80 ALA A N 1
ATOM 558 C CA . ALA A 1 80 ? 14.811 -4.543 -26.706 1.00 97.75 80 ALA A CA 1
ATOM 559 C C . ALA A 1 80 ? 13.310 -4.339 -26.959 1.00 97.75 80 ALA A C 1
ATOM 561 O O . ALA A 1 80 ? 12.694 -3.493 -26.314 1.00 97.75 80 ALA A O 1
ATOM 562 N N . LEU A 1 81 ? 12.700 -5.134 -27.844 1.00 97.06 81 LEU A N 1
ATOM 563 C CA . LEU A 1 81 ? 11.279 -5.018 -28.176 1.00 97.06 81 LEU A CA 1
ATOM 564 C C . LEU A 1 81 ? 10.384 -5.330 -26.969 1.00 97.06 81 LEU A C 1
ATOM 566 O O . LEU A 1 81 ? 9.428 -4.600 -26.702 1.00 97.06 81 LEU A O 1
ATOM 570 N N . SER A 1 82 ? 10.716 -6.378 -26.213 1.00 96.94 82 SER A N 1
ATOM 571 C CA . SER A 1 82 ? 9.979 -6.758 -25.004 1.00 96.94 82 SER A CA 1
ATOM 572 C C . SER A 1 82 ? 10.086 -5.680 -23.921 1.00 96.94 82 SER A C 1
ATOM 574 O O . SER A 1 82 ? 9.076 -5.290 -23.334 1.00 96.94 82 SER A O 1
ATOM 576 N N . GLY A 1 83 ? 11.293 -5.148 -23.697 1.00 97.06 83 GLY A N 1
ATOM 577 C CA . GLY A 1 83 ? 11.542 -4.073 -22.736 1.00 97.06 83 GLY A CA 1
ATOM 578 C C . GLY A 1 83 ? 10.844 -2.765 -23.110 1.00 97.06 83 GLY A C 1
ATOM 579 O O . GLY A 1 83 ? 10.194 -2.161 -22.260 1.00 97.06 83 GLY A O 1
ATOM 580 N N . LEU A 1 84 ? 10.909 -2.358 -24.382 1.00 97.75 84 LEU A N 1
ATOM 581 C CA . LEU A 1 84 ? 10.220 -1.166 -24.884 1.00 97.75 84 LEU A CA 1
ATOM 582 C C . LEU A 1 84 ? 8.702 -1.301 -24.770 1.00 97.75 84 LEU A C 1
ATOM 584 O O . LEU A 1 84 ? 8.052 -0.386 -24.278 1.00 97.75 84 LEU A O 1
ATOM 588 N N . THR A 1 85 ? 8.135 -2.447 -25.158 1.00 97.69 85 THR A N 1
ATOM 589 C CA . THR A 1 85 ? 6.685 -2.688 -25.058 1.00 97.69 85 THR A CA 1
ATOM 590 C C . THR A 1 85 ? 6.218 -2.619 -23.604 1.00 97.69 85 THR A C 1
ATOM 592 O O . THR A 1 85 ? 5.243 -1.934 -23.296 1.00 97.69 85 THR A O 1
ATOM 595 N N . ALA A 1 86 ? 6.943 -3.269 -22.687 1.00 96.94 86 ALA A N 1
ATOM 596 C CA . ALA A 1 86 ? 6.651 -3.195 -21.258 1.00 96.94 86 ALA A CA 1
ATOM 597 C C . ALA A 1 86 ? 6.796 -1.766 -20.709 1.00 96.94 86 ALA A C 1
ATOM 599 O O . ALA A 1 86 ? 5.950 -1.330 -19.931 1.00 96.94 86 ALA A O 1
ATOM 600 N N . GLY A 1 87 ? 7.830 -1.033 -21.135 1.00 96.75 87 GLY A N 1
ATOM 601 C CA . GLY A 1 87 ? 8.073 0.354 -20.741 1.00 96.75 87 GLY A CA 1
ATOM 602 C C . GLY A 1 87 ? 6.978 1.310 -21.212 1.00 96.75 87 GLY A C 1
ATOM 603 O O . GLY A 1 87 ? 6.495 2.112 -20.419 1.00 96.75 87 GLY A O 1
ATOM 604 N N . VAL A 1 88 ? 6.528 1.184 -22.464 1.00 97.75 88 VAL A N 1
ATOM 605 C CA . VAL A 1 88 ? 5.428 1.986 -23.024 1.00 97.75 88 VAL A CA 1
ATOM 606 C C . VAL A 1 88 ? 4.119 1.705 -22.289 1.00 97.75 88 VAL A C 1
ATOM 608 O O . VAL A 1 88 ? 3.434 2.645 -21.893 1.00 97.75 88 VAL A O 1
ATOM 611 N N . LEU A 1 89 ? 3.787 0.434 -22.042 1.00 96.56 89 LEU A N 1
ATOM 612 C CA . LEU A 1 89 ? 2.583 0.087 -21.279 1.00 96.56 89 LEU A CA 1
ATOM 613 C C . LEU A 1 89 ? 2.656 0.571 -19.826 1.00 96.56 89 LEU A C 1
ATOM 615 O O . LEU A 1 89 ? 1.654 1.040 -19.292 1.00 96.56 89 LEU A O 1
ATOM 619 N N . ALA A 1 90 ? 3.830 0.497 -19.194 1.00 95.69 90 ALA A N 1
ATOM 620 C CA . ALA A 1 90 ? 4.044 1.045 -17.857 1.00 95.69 90 ALA A CA 1
ATOM 621 C C . ALA A 1 90 ? 3.867 2.567 -17.825 1.00 95.69 90 ALA A C 1
ATOM 623 O O . ALA A 1 90 ? 3.182 3.075 -16.941 1.00 95.69 90 ALA A O 1
ATOM 624 N N . TYR A 1 91 ? 4.422 3.278 -18.808 1.00 96.00 91 TYR A N 1
ATOM 625 C CA . TYR A 1 91 ? 4.274 4.727 -18.934 1.00 96.00 91 TYR A CA 1
ATOM 626 C C . TYR A 1 91 ? 2.818 5.144 -19.180 1.00 96.00 91 TYR A C 1
ATOM 628 O O . TYR A 1 91 ? 2.360 6.144 -18.641 1.00 96.00 91 TYR A O 1
ATOM 636 N N . ALA A 1 92 ? 2.065 4.347 -19.939 1.00 95.69 92 ALA A N 1
ATOM 637 C CA . ALA A 1 92 ? 0.649 4.583 -20.208 1.00 95.69 92 ALA A CA 1
ATOM 638 C C . ALA A 1 92 ? -0.292 4.158 -19.063 1.00 95.69 92 ALA A C 1
ATOM 640 O O . ALA A 1 92 ? -1.504 4.255 -19.223 1.00 95.69 92 ALA A O 1
ATOM 641 N N . HIS A 1 93 ? 0.228 3.651 -17.938 1.00 92.38 93 HIS A N 1
ATOM 642 C CA . HIS A 1 93 ? -0.565 3.031 -16.865 1.00 92.38 93 HIS A CA 1
ATOM 643 C C . HIS A 1 93 ? -1.441 1.844 -17.326 1.00 92.38 93 HIS A C 1
ATOM 645 O O . HIS A 1 93 ? -2.426 1.499 -16.680 1.00 92.38 93 HIS A O 1
ATOM 651 N N . LEU A 1 94 ? -1.063 1.180 -18.423 1.00 95.81 94 LEU A N 1
ATOM 652 C CA . LEU A 1 94 ? -1.741 0.013 -19.006 1.00 95.81 94 LEU A CA 1
ATOM 653 C C . LEU A 1 94 ? -0.897 -1.263 -18.868 1.00 95.81 94 LEU A C 1
ATOM 655 O O . LEU A 1 94 ? -0.976 -2.179 -19.690 1.00 95.81 94 LEU A O 1
ATOM 659 N N . TRP A 1 95 ? -0.023 -1.320 -17.861 1.00 96.50 95 TRP A N 1
ATOM 660 C CA . TRP A 1 95 ? 0.891 -2.443 -17.705 1.00 96.50 95 TRP A CA 1
ATOM 661 C C . TRP A 1 95 ? 0.142 -3.732 -17.366 1.00 96.50 95 TRP A C 1
ATOM 663 O O . TRP A 1 95 ? -0.564 -3.826 -16.366 1.00 96.50 95 TRP A O 1
ATOM 673 N N . SER A 1 96 ? 0.343 -4.748 -18.202 1.00 96.25 96 SER A N 1
ATOM 674 C CA . SER A 1 96 ? -0.129 -6.106 -17.967 1.00 96.25 96 SER A CA 1
ATOM 675 C C . SER A 1 96 ? 0.849 -7.093 -18.608 1.00 96.25 96 SER A C 1
ATOM 677 O O . SER A 1 96 ? 1.164 -6.940 -19.794 1.00 96.25 96 SER A O 1
ATOM 679 N N . PRO A 1 97 ? 1.318 -8.127 -17.881 1.00 94.25 97 PRO A N 1
ATOM 680 C CA . PRO A 1 97 ? 2.189 -9.159 -18.447 1.00 94.25 97 PRO A CA 1
ATOM 681 C C . PRO A 1 97 ? 1.571 -9.828 -19.678 1.00 94.25 97 PRO A C 1
ATOM 683 O O . PRO A 1 97 ? 2.253 -10.074 -20.672 1.00 94.25 97 PRO A O 1
ATOM 686 N N . THR A 1 98 ? 0.259 -10.067 -19.634 1.00 95.56 98 THR A N 1
ATOM 687 C CA . THR A 1 98 ? -0.512 -10.649 -20.735 1.00 95.56 98 THR A CA 1
ATOM 688 C C . THR A 1 98 ? -0.502 -9.732 -21.955 1.00 95.56 98 THR A C 1
ATOM 690 O O . THR A 1 98 ? -0.243 -10.194 -23.065 1.00 95.56 98 THR A O 1
ATOM 693 N N . ALA A 1 99 ? -0.716 -8.426 -21.757 1.00 96.00 99 ALA A N 1
ATOM 694 C CA . ALA A 1 99 ? -0.718 -7.451 -22.846 1.00 96.00 99 ALA A CA 1
ATOM 695 C C . ALA A 1 99 ? 0.650 -7.362 -23.540 1.00 96.00 99 ALA A C 1
ATOM 697 O O . ALA A 1 99 ? 0.706 -7.346 -24.768 1.00 96.00 99 ALA A O 1
ATOM 698 N N . VAL A 1 100 ? 1.751 -7.386 -22.775 1.00 97.31 100 VAL A N 1
ATOM 699 C CA . VAL A 1 100 ? 3.113 -7.400 -23.339 1.00 97.31 100 VAL A CA 1
ATOM 700 C C . VAL A 1 100 ? 3.306 -8.608 -24.256 1.00 97.31 100 VAL A C 1
ATOM 702 O O . VAL A 1 100 ? 3.719 -8.440 -25.402 1.00 97.31 100 VAL A O 1
ATOM 705 N N . VAL A 1 101 ? 2.976 -9.817 -23.784 1.00 96.50 101 VAL A N 1
ATOM 706 C CA . VAL A 1 101 ? 3.149 -11.045 -24.578 1.00 96.50 101 VAL A CA 1
ATOM 707 C C . VAL A 1 101 ? 2.297 -11.006 -25.846 1.00 96.50 101 VAL A C 1
ATOM 709 O O . VAL A 1 101 ? 2.805 -11.324 -26.917 1.00 96.50 101 VAL A O 1
ATOM 712 N N . VAL A 1 102 ? 1.035 -10.574 -25.754 1.00 96.44 102 VAL A N 1
ATOM 713 C CA . VAL A 1 102 ? 0.122 -10.497 -26.908 1.00 96.44 102 VAL A CA 1
ATOM 714 C C . VAL A 1 102 ? 0.617 -9.499 -27.957 1.00 96.44 102 VAL A C 1
ATOM 716 O O . VAL A 1 102 ? 0.648 -9.832 -29.140 1.00 96.44 102 VAL A O 1
ATOM 719 N N . ILE A 1 103 ? 1.052 -8.304 -27.548 1.00 97.25 103 ILE A N 1
ATOM 720 C CA . ILE A 1 103 ? 1.570 -7.285 -28.475 1.00 97.25 103 ILE A CA 1
ATOM 721 C C . ILE A 1 103 ? 2.845 -7.784 -29.161 1.00 97.25 103 ILE A C 1
ATOM 723 O O . ILE A 1 103 ? 2.960 -7.727 -30.386 1.00 97.25 103 ILE A O 1
ATOM 727 N N . VAL A 1 104 ? 3.792 -8.322 -28.391 1.00 97.12 104 VAL A N 1
ATOM 728 C CA . VAL A 1 104 ? 5.056 -8.840 -28.927 1.00 97.12 104 VAL A CA 1
ATOM 729 C C . VAL A 1 104 ? 4.816 -10.038 -29.859 1.00 97.12 104 VAL A C 1
ATOM 731 O O . VAL A 1 104 ? 5.465 -10.151 -30.903 1.00 97.12 104 VAL A O 1
ATOM 734 N N . ALA A 1 105 ? 3.849 -10.904 -29.547 1.00 96.25 105 ALA A N 1
ATOM 735 C CA . ALA A 1 105 ? 3.435 -12.003 -30.417 1.00 96.25 105 ALA A CA 1
ATOM 736 C C . ALA A 1 105 ? 2.799 -11.507 -31.717 1.00 96.25 105 ALA A C 1
ATOM 738 O O . ALA A 1 105 ? 3.158 -12.003 -32.783 1.00 96.25 105 ALA A O 1
ATOM 739 N N . ALA A 1 106 ? 1.937 -10.489 -31.663 1.00 95.94 106 ALA A N 1
ATOM 740 C CA . ALA A 1 106 ? 1.352 -9.882 -32.856 1.00 95.94 106 ALA A CA 1
ATOM 741 C C . ALA A 1 106 ? 2.428 -9.289 -33.784 1.00 95.94 106 ALA A C 1
ATOM 743 O O . ALA A 1 106 ? 2.398 -9.531 -34.991 1.00 95.94 106 ALA A O 1
ATOM 744 N N . ILE A 1 107 ? 3.425 -8.588 -33.228 1.00 95.69 107 ILE A N 1
ATOM 745 C CA . ILE A 1 107 ? 4.567 -8.060 -33.996 1.00 95.69 107 ILE A CA 1
ATOM 746 C C . ILE A 1 107 ? 5.378 -9.203 -34.623 1.00 95.69 107 ILE A C 1
ATOM 748 O O . ILE A 1 107 ? 5.735 -9.136 -35.800 1.00 95.69 107 ILE A O 1
ATOM 752 N N . SER A 1 108 ? 5.630 -10.272 -33.864 1.00 95.19 108 SER A N 1
ATOM 753 C CA . SER A 1 108 ? 6.376 -11.448 -34.338 1.00 95.19 108 SER A CA 1
ATOM 754 C C . SER A 1 108 ? 5.655 -12.158 -35.488 1.00 95.19 108 SER A C 1
ATOM 756 O O . SER A 1 108 ? 6.276 -12.500 -36.494 1.00 95.19 108 SER A O 1
ATOM 758 N N . LEU A 1 109 ? 4.334 -12.335 -35.372 1.00 93.75 109 LEU A N 1
ATOM 759 C CA . LEU A 1 109 ? 3.488 -12.911 -36.418 1.00 93.75 109 LEU A CA 1
ATOM 760 C C . LEU A 1 109 ? 3.474 -12.029 -37.669 1.00 93.75 109 LEU A C 1
ATOM 762 O O . LEU A 1 109 ? 3.633 -12.545 -38.772 1.00 93.75 109 LEU A O 1
ATOM 766 N N . ALA A 1 110 ? 3.353 -10.708 -37.515 1.00 93.12 110 ALA A N 1
ATOM 767 C CA . ALA A 1 110 ? 3.406 -9.774 -38.639 1.00 93.12 110 ALA A CA 1
ATOM 768 C C . ALA A 1 110 ? 4.764 -9.820 -39.365 1.00 93.12 110 ALA A C 1
ATOM 770 O O . ALA A 1 110 ? 4.802 -9.835 -40.597 1.00 93.12 110 ALA A O 1
ATOM 771 N N . GLY A 1 111 ? 5.870 -9.899 -38.615 1.00 91.44 111 GLY A N 1
ATOM 772 C CA . GLY A 1 111 ? 7.215 -10.086 -39.165 1.00 91.44 111 GLY A CA 1
ATOM 773 C C . GLY A 1 111 ? 7.345 -11.395 -39.948 1.00 91.44 111 GLY A C 1
ATOM 774 O O . GLY A 1 111 ? 7.765 -11.380 -41.105 1.00 91.44 111 GLY A O 1
ATOM 775 N N . GLY A 1 112 ? 6.895 -12.509 -39.362 1.00 89.12 112 GLY A N 1
ATOM 776 C CA . GLY A 1 112 ? 6.923 -13.826 -40.005 1.00 89.12 112 GLY A CA 1
ATOM 777 C C . GLY A 1 112 ? 6.050 -13.914 -41.261 1.00 89.12 112 GLY A C 1
ATOM 778 O O . GLY A 1 112 ? 6.498 -14.404 -42.295 1.00 89.12 112 GLY A O 1
ATOM 779 N N . LEU A 1 113 ? 4.824 -13.382 -41.221 1.00 88.31 113 LEU A N 1
ATOM 780 C CA . LEU A 1 113 ? 3.922 -13.354 -42.380 1.00 88.31 113 LEU A CA 1
ATOM 781 C C . LEU A 1 113 ? 4.488 -12.508 -43.526 1.00 88.31 113 LEU A C 1
ATOM 783 O O . LEU A 1 113 ? 4.347 -12.869 -44.697 1.00 88.31 113 LEU A O 1
ATOM 787 N N . ARG A 1 114 ? 5.153 -11.394 -43.202 1.00 88.00 114 ARG A N 1
ATOM 788 C CA . ARG A 1 114 ? 5.810 -10.545 -44.200 1.00 88.00 114 ARG A CA 1
ATOM 789 C C . ARG A 1 114 ? 6.972 -11.268 -44.877 1.00 88.00 114 ARG A C 1
ATOM 791 O O . ARG A 1 114 ? 7.119 -11.128 -46.090 1.00 88.00 114 ARG A O 1
ATOM 798 N N . ASP A 1 115 ? 7.748 -12.052 -44.134 1.00 84.50 115 ASP A N 1
ATOM 799 C CA . ASP A 1 115 ? 8.835 -12.866 -44.689 1.00 84.50 115 ASP A CA 1
ATOM 800 C C . ASP A 1 115 ? 8.309 -13.931 -45.671 1.00 84.50 115 ASP A C 1
ATOM 802 O O . ASP A 1 115 ? 8.802 -14.052 -46.796 1.00 84.50 115 ASP A O 1
ATOM 806 N N . VAL A 1 116 ? 7.212 -14.615 -45.319 1.00 82.44 116 VAL A N 1
ATOM 807 C CA . VAL A 1 116 ? 6.543 -15.587 -46.206 1.00 82.44 116 VAL A CA 1
ATOM 808 C C . VAL A 1 116 ? 5.992 -14.910 -47.471 1.00 82.44 116 VAL A C 1
ATOM 810 O O . VAL A 1 116 ? 6.191 -15.400 -48.585 1.00 82.44 116 VAL A O 1
ATOM 813 N N . GLY A 1 117 ? 5.337 -13.752 -47.326 1.00 79.38 117 GLY A N 1
ATOM 814 C CA . GLY A 1 117 ? 4.747 -13.016 -48.449 1.00 79.38 117 GLY A CA 1
ATOM 815 C C . GLY A 1 117 ? 5.779 -12.401 -49.405 1.00 79.38 117 GLY A C 1
ATOM 816 O O . GLY A 1 117 ? 5.591 -12.420 -50.626 1.00 79.38 117 GLY A O 1
ATOM 817 N N . LEU A 1 118 ? 6.891 -11.878 -48.876 1.00 71.31 118 LEU A N 1
ATOM 818 C CA . LEU A 1 118 ? 7.980 -11.316 -49.681 1.00 71.31 118 LEU A CA 1
ATOM 819 C C . LEU A 1 118 ? 8.828 -12.406 -50.339 1.00 71.31 118 LEU A C 1
ATOM 821 O O . LEU A 1 118 ? 9.242 -12.228 -51.487 1.00 71.31 118 LEU A O 1
ATOM 825 N N . GLY A 1 119 ? 9.021 -13.551 -49.678 1.00 63.06 119 GLY A N 1
ATOM 826 C CA . GLY A 1 119 ? 9.758 -14.692 -50.222 1.00 63.06 119 GLY A CA 1
ATOM 827 C C . GLY A 1 119 ? 9.203 -15.189 -51.559 1.00 63.06 119 GLY A C 1
ATOM 828 O O . GLY A 1 119 ? 9.979 -15.536 -52.451 1.00 63.06 119 GLY A O 1
ATOM 829 N N . HIS A 1 120 ? 7.883 -15.139 -51.759 1.00 63.25 120 HIS A N 1
ATOM 830 C CA . HIS A 1 120 ? 7.277 -15.528 -53.034 1.00 63.25 120 HIS A CA 1
ATOM 831 C C . HIS A 1 120 ? 7.428 -14.480 -54.146 1.00 63.25 120 HIS A C 1
ATOM 833 O O . HIS A 1 120 ? 7.639 -14.847 -55.301 1.00 63.25 120 HIS A O 1
ATOM 839 N N . ARG A 1 121 ? 7.356 -13.178 -53.834 1.00 61.94 121 ARG A N 1
ATOM 840 C CA . ARG A 1 121 ? 7.431 -12.116 -54.860 1.00 61.94 121 ARG A CA 1
ATOM 841 C C . ARG A 1 121 ? 8.865 -11.737 -55.228 1.00 61.94 121 ARG A C 1
ATOM 843 O O . ARG A 1 121 ? 9.161 -11.505 -56.399 1.00 61.94 121 ARG A O 1
ATOM 850 N N . VAL A 1 122 ? 9.773 -11.708 -54.256 1.00 55.56 122 VAL A N 1
ATOM 851 C CA . VAL A 1 122 ? 11.162 -11.276 -54.471 1.00 55.56 122 VAL A CA 1
ATOM 852 C C . VAL A 1 122 ? 11.981 -12.353 -55.189 1.00 55.56 122 VAL A C 1
ATOM 854 O O . VAL A 1 122 ? 12.799 -12.008 -56.039 1.00 55.56 122 VAL A O 1
ATOM 857 N N . ARG A 1 123 ? 11.698 -13.649 -54.976 1.00 55.31 123 ARG A N 1
ATOM 858 C CA . ARG A 1 123 ? 12.371 -14.742 -55.712 1.00 55.31 123 ARG A CA 1
ATOM 859 C C . ARG A 1 123 ? 12.113 -14.716 -57.225 1.00 55.31 123 ARG A C 1
ATOM 861 O O . ARG A 1 123 ? 12.965 -15.176 -57.977 1.00 55.31 123 ARG A O 1
ATOM 868 N N . HIS A 1 124 ? 11.010 -14.120 -57.685 1.00 53.62 124 HIS A N 1
ATOM 869 C CA . HIS A 1 124 ? 10.736 -13.956 -59.120 1.00 53.62 124 HIS A CA 1
ATOM 870 C C . HIS A 1 124 ? 11.161 -12.591 -59.691 1.00 53.62 124 HIS A C 1
ATOM 872 O O . HIS A 1 124 ? 11.439 -12.495 -60.886 1.00 53.62 124 HIS A O 1
ATOM 878 N N . ALA A 1 125 ? 11.260 -11.540 -58.867 1.00 50.53 125 ALA A N 1
ATOM 879 C CA . ALA A 1 125 ? 11.598 -10.188 -59.329 1.00 50.53 125 ALA A CA 1
ATOM 880 C C . ALA A 1 125 ? 13.097 -9.838 -59.230 1.00 50.53 125 ALA A C 1
ATOM 882 O O . ALA A 1 125 ? 13.608 -9.082 -60.061 1.00 50.53 125 ALA A O 1
ATOM 883 N N . ALA A 1 126 ? 13.822 -10.402 -58.257 1.00 46.75 126 ALA A N 1
ATOM 884 C CA . ALA A 1 126 ? 15.229 -10.090 -58.005 1.00 46.75 126 ALA A CA 1
ATOM 885 C C . ALA A 1 126 ? 16.178 -10.341 -59.200 1.00 46.75 126 ALA A C 1
ATOM 887 O O . ALA A 1 126 ? 17.002 -9.461 -59.465 1.00 46.75 126 ALA A O 1
ATOM 888 N N . PRO A 1 127 ? 16.071 -11.439 -59.985 1.00 52.81 127 PRO A N 1
ATOM 889 C CA . PRO A 1 127 ? 16.968 -11.620 -61.128 1.00 52.81 127 PRO A CA 1
ATOM 890 C C . PRO A 1 127 ? 16.719 -10.601 -62.254 1.00 52.81 127 PRO A C 1
ATOM 892 O O . PRO A 1 127 ? 17.670 -10.191 -62.917 1.00 52.81 127 PRO A O 1
ATOM 895 N N . LYS A 1 128 ? 15.481 -10.110 -62.438 1.00 58.62 128 LYS A N 1
ATOM 896 C CA . LYS A 1 128 ? 15.173 -9.071 -63.442 1.00 58.62 128 LYS A CA 1
ATOM 897 C C . LYS A 1 128 ? 15.668 -7.684 -63.023 1.00 58.62 128 LYS A C 1
ATOM 899 O O . LYS A 1 128 ? 16.200 -6.955 -63.858 1.00 58.62 128 LYS A O 1
ATOM 904 N N . LEU A 1 129 ? 15.548 -7.329 -61.742 1.00 52.28 129 LEU A N 1
ATOM 905 C CA . LEU A 1 129 ? 15.972 -6.015 -61.245 1.00 52.28 129 LEU A CA 1
ATOM 906 C C . LEU A 1 129 ? 17.503 -5.888 -61.152 1.00 52.28 129 LEU A C 1
ATOM 908 O O . LEU A 1 129 ? 18.058 -4.846 -61.496 1.00 52.28 129 LEU A O 1
ATOM 912 N N . LEU A 1 130 ? 18.200 -6.965 -60.767 1.00 63.16 130 LEU A N 1
ATOM 913 C CA . LEU A 1 130 ? 19.668 -7.002 -60.766 1.00 63.16 130 LEU A CA 1
ATOM 914 C C . LEU A 1 130 ? 20.260 -6.974 -62.184 1.00 63.16 130 LEU A C 1
ATOM 916 O O . LEU A 1 130 ? 21.324 -6.385 -62.374 1.00 63.16 130 LEU A O 1
ATOM 920 N N . HIS A 1 131 ? 19.574 -7.534 -63.189 1.00 66.62 131 HIS A N 1
ATOM 921 C CA . HIS A 1 131 ? 19.974 -7.378 -64.594 1.00 66.62 131 HIS A CA 1
ATOM 922 C C . HIS A 1 131 ? 19.799 -5.939 -65.099 1.00 66.62 131 HIS A C 1
ATOM 924 O O . HIS A 1 131 ? 20.686 -5.425 -65.779 1.00 66.62 131 HIS A O 1
ATOM 930 N N . LEU A 1 132 ? 18.707 -5.268 -64.719 1.00 63.94 132 LEU A N 1
ATOM 931 C CA . LEU A 1 132 ? 18.450 -3.873 -65.093 1.00 63.94 132 LEU A CA 1
ATOM 932 C C . LEU A 1 132 ? 19.411 -2.885 -64.415 1.00 63.94 132 LEU A C 1
ATOM 934 O O . LEU A 1 132 ? 19.822 -1.914 -65.041 1.00 63.94 132 LEU A O 1
ATOM 938 N N . LEU A 1 133 ? 19.833 -3.150 -63.174 1.00 58.25 133 LEU A N 1
ATOM 939 C CA . LEU A 1 133 ? 20.786 -2.299 -62.450 1.00 58.25 133 LEU A CA 1
ATOM 940 C C . LEU A 1 133 ? 22.260 -2.565 -62.815 1.00 58.25 133 LEU A C 1
ATOM 942 O O . LEU A 1 133 ? 23.093 -1.670 -62.667 1.00 58.25 133 LEU A O 1
ATOM 946 N N . ARG A 1 134 ? 22.609 -3.748 -63.348 1.00 59.66 134 ARG A N 1
ATOM 947 C CA . ARG A 1 134 ? 23.978 -4.031 -63.837 1.00 59.66 134 ARG A CA 1
ATOM 948 C C . ARG A 1 134 ? 24.311 -3.365 -65.173 1.00 59.66 134 ARG A C 1
ATOM 950 O O . ARG A 1 134 ? 25.480 -3.059 -65.401 1.00 59.66 134 ARG A O 1
ATOM 957 N N . ALA A 1 135 ? 23.321 -3.104 -66.027 1.00 62.75 135 ALA A N 1
ATOM 958 C CA . ALA A 1 135 ? 23.532 -2.448 -67.318 1.00 62.75 135 ALA A CA 1
ATOM 959 C C . ALA A 1 135 ? 24.114 -1.012 -67.209 1.00 62.75 135 ALA A C 1
ATOM 961 O O . ALA A 1 135 ? 25.101 -0.732 -67.891 1.00 62.75 135 ALA A O 1
ATOM 962 N N . PRO A 1 136 ? 23.620 -0.111 -66.332 1.00 54.62 136 PRO A N 1
ATOM 963 C CA . PRO A 1 136 ? 24.171 1.245 -66.215 1.00 54.62 136 PRO A CA 1
ATOM 964 C C . PRO A 1 136 ? 25.507 1.317 -65.452 1.00 54.62 136 PRO A C 1
ATOM 966 O O . PRO A 1 136 ? 26.340 2.177 -65.744 1.00 54.62 136 PRO A O 1
ATOM 969 N N . LEU A 1 137 ? 25.776 0.394 -64.521 1.00 54.03 137 LEU A N 1
ATOM 970 C CA . LEU A 1 137 ? 27.027 0.390 -63.744 1.00 54.03 137 LEU A CA 1
ATOM 971 C C . LEU A 1 137 ? 28.250 -0.069 -64.559 1.00 54.03 137 LEU A C 1
ATOM 973 O O . LEU A 1 137 ? 29.371 0.356 -64.274 1.00 54.03 137 LEU A O 1
ATOM 977 N N . ALA A 1 138 ? 28.053 -0.869 -65.611 1.00 56.91 138 ALA A N 1
ATOM 978 C CA . ALA A 1 138 ? 29.115 -1.194 -66.564 1.00 56.91 138 ALA A CA 1
ATOM 979 C C . ALA A 1 138 ? 29.513 0.015 -67.440 1.00 56.91 138 ALA A C 1
ATOM 981 O O . ALA A 1 138 ? 30.678 0.139 -67.818 1.00 56.91 138 ALA A O 1
ATOM 982 N N . GLY A 1 139 ? 28.579 0.938 -67.706 1.00 58.09 139 GLY A N 1
ATOM 983 C CA . GLY A 1 139 ? 28.851 2.191 -68.420 1.00 58.09 139 GLY A CA 1
ATOM 984 C C . GLY A 1 139 ? 29.645 3.199 -67.583 1.00 58.09 139 GLY A C 1
ATOM 985 O O . GLY A 1 139 ? 30.593 3.809 -68.077 1.00 58.09 139 GLY A O 1
ATOM 986 N N . ALA A 1 140 ? 29.335 3.311 -66.288 1.00 54.84 140 ALA A N 1
ATOM 987 C CA . ALA A 1 140 ? 30.003 4.247 -65.381 1.00 54.84 140 ALA A CA 1
ATOM 988 C C . ALA A 1 140 ? 31.492 3.919 -65.141 1.00 54.84 140 ALA A C 1
ATOM 990 O O . ALA A 1 140 ? 32.308 4.827 -64.978 1.00 54.84 140 ALA A O 1
ATOM 991 N N . ARG A 1 141 ? 31.883 2.634 -65.181 1.00 57.25 141 ARG A N 1
ATOM 992 C CA . ARG A 1 141 ? 33.299 2.237 -65.054 1.00 57.25 141 ARG A CA 1
ATOM 993 C C . ARG A 1 141 ? 34.159 2.657 -66.250 1.00 57.25 141 ARG A C 1
ATOM 995 O O . ARG A 1 141 ? 35.304 3.036 -66.036 1.00 57.25 141 ARG A O 1
ATOM 1002 N N . ARG A 1 142 ? 33.611 2.685 -67.472 1.00 55.75 142 ARG A N 1
ATOM 1003 C CA . ARG A 1 142 ? 34.347 3.174 -68.657 1.00 55.75 142 ARG A CA 1
ATOM 1004 C C . ARG A 1 142 ? 34.518 4.698 -68.660 1.00 55.75 142 ARG A C 1
ATOM 1006 O O . ARG A 1 142 ? 35.544 5.191 -69.113 1.00 55.75 142 ARG A O 1
ATOM 1013 N N . ALA A 1 143 ? 33.564 5.445 -68.100 1.00 55.75 143 ALA A N 1
ATOM 1014 C CA . ALA A 1 143 ? 33.673 6.902 -67.973 1.00 55.75 143 ALA A CA 1
ATOM 1015 C C . ALA A 1 143 ? 34.711 7.335 -66.913 1.00 55.75 143 ALA A C 1
ATOM 1017 O O . ALA A 1 143 ? 35.394 8.344 -67.085 1.00 55.75 143 ALA A O 1
ATOM 1018 N N . GLY A 1 144 ? 34.879 6.549 -65.842 1.00 52.56 144 GLY A N 1
ATOM 1019 C CA . GLY A 1 144 ? 35.866 6.821 -64.788 1.00 52.56 144 GLY A CA 1
ATOM 1020 C C . GLY A 1 144 ? 37.326 6.619 -65.214 1.00 52.56 144 GLY A C 1
ATOM 1021 O O . GLY A 1 144 ? 38.212 7.305 -64.703 1.00 52.56 144 GLY A O 1
ATOM 1022 N N . GLU A 1 145 ? 37.590 5.725 -66.170 1.00 55.75 145 GLU A N 1
ATOM 1023 C CA . GLU A 1 145 ? 38.939 5.511 -66.716 1.00 55.75 145 GLU A CA 1
ATOM 1024 C C . GLU A 1 145 ? 39.342 6.613 -67.710 1.00 55.75 145 GLU A C 1
ATOM 1026 O O . GLU A 1 145 ? 40.486 7.065 -67.682 1.00 55.75 145 GLU A O 1
ATOM 1031 N N . ALA A 1 146 ? 38.393 7.155 -68.485 1.00 53.53 146 ALA A N 1
ATOM 1032 C CA . ALA A 1 146 ? 38.638 8.309 -69.356 1.00 53.53 146 ALA A CA 1
ATOM 1033 C C . ALA A 1 146 ? 38.943 9.602 -68.566 1.00 53.53 146 ALA A C 1
ATOM 1035 O O . ALA A 1 146 ? 39.791 10.395 -68.971 1.00 53.53 146 ALA A O 1
ATOM 1036 N N . GLY A 1 147 ? 38.316 9.793 -67.397 1.00 51.44 147 GLY A N 1
ATOM 1037 C CA . GLY A 1 147 ? 38.555 10.962 -66.539 1.00 51.44 147 GLY A CA 1
ATOM 1038 C C . GLY A 1 147 ? 39.917 10.966 -65.831 1.00 51.44 147 GLY A C 1
ATOM 1039 O O . GLY A 1 147 ? 40.470 12.032 -65.563 1.00 51.44 147 GLY A O 1
ATOM 1040 N N . ARG A 1 148 ? 40.505 9.790 -65.563 1.00 54.19 148 ARG A N 1
ATOM 1041 C CA . ARG A 1 148 ? 41.835 9.689 -64.931 1.00 54.19 148 ARG A CA 1
ATOM 1042 C C . ARG A 1 148 ? 42.991 9.937 -65.898 1.00 54.19 148 ARG A C 1
ATOM 1044 O O . ARG A 1 148 ? 44.041 10.383 -65.450 1.00 54.19 148 ARG A O 1
ATOM 1051 N N . ALA A 1 149 ? 42.794 9.730 -67.201 1.00 51.06 149 ALA A N 1
ATOM 1052 C CA . ALA A 1 149 ? 43.791 10.085 -68.212 1.00 51.06 149 ALA A CA 1
ATOM 1053 C C . ALA A 1 149 ? 43.919 11.612 -68.409 1.00 51.06 149 ALA A C 1
ATOM 1055 O O . ALA A 1 149 ? 45.005 12.103 -68.699 1.00 51.06 149 ALA A O 1
ATOM 1056 N N . ALA A 1 150 ? 42.843 12.377 -68.186 1.00 50.31 150 ALA A N 1
ATOM 1057 C CA . ALA A 1 150 ? 42.848 13.835 -68.343 1.00 50.31 150 ALA A CA 1
ATOM 1058 C C . ALA A 1 150 ? 43.464 14.589 -67.144 1.00 50.31 150 ALA A C 1
ATOM 1060 O O . ALA A 1 150 ? 44.002 15.681 -67.309 1.00 50.31 150 ALA A O 1
ATOM 1061 N N . ALA A 1 151 ? 43.433 14.010 -65.939 1.00 47.25 151 ALA A N 1
ATOM 1062 C CA . ALA A 1 151 ? 43.897 14.679 -64.718 1.00 47.25 151 ALA A CA 1
ATOM 1063 C C . ALA A 1 151 ? 45.431 14.706 -64.542 1.00 47.25 151 ALA A C 1
ATOM 1065 O O . ALA A 1 151 ? 45.930 15.431 -63.686 1.00 47.25 151 ALA A O 1
ATOM 1066 N N . LEU A 1 152 ? 46.190 13.954 -65.349 1.00 51.72 152 LEU A N 1
ATOM 1067 C CA . LEU A 1 152 ? 47.660 13.941 -65.306 1.00 51.72 152 LEU A CA 1
ATOM 1068 C C . LEU A 1 152 ? 48.324 15.015 -66.189 1.00 51.72 152 LEU A C 1
ATOM 1070 O O . LEU A 1 152 ? 49.543 15.148 -66.149 1.00 51.72 152 LEU A O 1
ATOM 1074 N N . LEU A 1 153 ? 47.553 15.798 -66.955 1.00 50.31 153 LEU A N 1
ATOM 1075 C CA . LEU A 1 153 ? 48.088 16.796 -67.897 1.00 50.31 153 LEU A CA 1
ATOM 1076 C C . LEU A 1 153 ? 47.923 18.261 -67.462 1.00 50.31 153 LEU A C 1
ATOM 1078 O O . LEU A 1 153 ? 48.389 19.153 -68.166 1.00 50.31 153 LEU A O 1
ATOM 1082 N N . SER A 1 154 ? 47.341 18.535 -66.294 1.00 41.22 154 SER A N 1
ATOM 1083 C CA . SER A 1 154 ? 47.052 19.909 -65.857 1.00 41.22 154 SER A CA 1
ATOM 1084 C C . SER A 1 154 ? 47.850 20.282 -64.608 1.00 41.22 154 SER A C 1
ATOM 1086 O O . SER A 1 154 ? 47.318 20.352 -63.502 1.00 41.22 154 SER A O 1
ATOM 1088 N N . GLY A 1 155 ? 49.153 20.501 -64.792 1.00 39.12 155 GLY A N 1
ATOM 1089 C CA . GLY A 1 155 ? 50.007 21.175 -63.816 1.00 39.12 155 GLY A CA 1
ATOM 1090 C C . GLY A 1 155 ? 49.783 22.691 -63.833 1.00 39.12 155 GLY A C 1
ATOM 1091 O O . GLY A 1 155 ? 49.611 23.286 -64.893 1.00 39.12 155 GLY A O 1
ATOM 1092 N N . GLY A 1 156 ? 49.811 23.325 -62.660 1.00 34.66 156 GLY A N 1
ATOM 1093 C CA . GLY A 1 156 ? 49.707 24.780 -62.534 1.00 34.66 156 GLY A CA 1
ATOM 1094 C C . GLY A 1 156 ? 49.899 25.250 -61.097 1.00 34.66 156 GLY A C 1
ATOM 1095 O O . GLY A 1 156 ? 48.984 25.199 -60.286 1.00 34.66 156 GLY A O 1
ATOM 1096 N N . ILE A 1 157 ? 51.125 25.668 -60.802 1.00 41.44 157 ILE A N 1
ATOM 1097 C CA . ILE A 1 157 ? 51.644 26.158 -59.522 1.00 41.44 157 ILE A CA 1
ATOM 1098 C C . ILE A 1 157 ? 51.105 27.566 -59.219 1.00 41.44 157 ILE A C 1
ATOM 1100 O O . ILE A 1 157 ? 51.163 28.430 -60.088 1.00 41.44 157 ILE A O 1
ATOM 1104 N N . ALA A 1 158 ? 50.720 27.837 -57.968 1.00 33.66 158 ALA A N 1
ATOM 1105 C CA . ALA A 1 158 ? 50.844 29.169 -57.367 1.00 33.66 158 ALA A CA 1
ATOM 1106 C C . ALA A 1 158 ? 50.992 29.056 -55.840 1.00 33.66 158 ALA A C 1
ATOM 1108 O O . ALA A 1 158 ? 50.163 28.461 -55.155 1.00 33.66 158 ALA A O 1
ATOM 1109 N N . ALA A 1 159 ? 52.094 29.605 -55.335 1.00 37.31 159 ALA A N 1
ATOM 1110 C CA . ALA A 1 159 ? 52.523 29.602 -53.943 1.00 37.31 159 ALA A CA 1
ATOM 1111 C C . ALA A 1 159 ? 51.998 30.825 -53.173 1.00 37.31 159 ALA A C 1
ATOM 1113 O O . ALA A 1 159 ? 51.941 31.910 -53.743 1.00 37.31 159 ALA A O 1
ATOM 1114 N N . VAL A 1 160 ? 51.741 30.678 -51.865 1.00 32.47 160 VAL A N 1
ATOM 1115 C CA . VAL A 1 160 ? 51.751 31.769 -50.863 1.00 32.47 160 VAL A CA 1
ATOM 1116 C C . VAL A 1 160 ? 52.289 31.209 -49.523 1.00 32.47 160 VAL A C 1
ATOM 1118 O O . VAL A 1 160 ? 51.997 30.051 -49.215 1.00 32.47 160 VAL A O 1
ATOM 1121 N N . PRO A 1 161 ? 53.105 31.960 -48.746 1.00 48.28 161 PRO A N 1
ATOM 1122 C CA . PRO A 1 161 ? 53.998 31.404 -47.727 1.00 48.28 161 PRO A CA 1
ATOM 1123 C C . PRO A 1 161 ? 53.552 31.640 -46.270 1.00 48.28 161 PRO A C 1
ATOM 1125 O O . PRO A 1 161 ? 52.833 32.588 -45.971 1.00 48.28 161 PRO A O 1
ATOM 1128 N N . GLY A 1 162 ? 54.128 30.848 -45.355 1.00 32.28 162 GLY A N 1
ATOM 1129 C CA . GLY A 1 162 ? 54.447 31.286 -43.988 1.00 32.28 162 GLY A CA 1
ATOM 1130 C C . GLY A 1 162 ? 53.760 30.535 -42.843 1.00 32.28 162 GLY A C 1
ATOM 1131 O O . GLY A 1 162 ? 52.629 30.846 -42.503 1.00 32.28 162 GLY A O 1
ATOM 1132 N N . LEU A 1 163 ? 54.471 29.601 -42.195 1.00 33.56 163 LEU A N 1
ATOM 1133 C CA . LEU A 1 163 ? 54.890 29.674 -40.780 1.00 33.56 163 LEU A CA 1
ATOM 1134 C C . LEU A 1 163 ? 55.634 28.388 -40.359 1.00 33.56 163 LEU A C 1
ATOM 1136 O O . LEU A 1 163 ? 55.330 27.288 -40.808 1.00 33.56 163 LEU A O 1
ATOM 1140 N N . ALA A 1 164 ? 56.660 28.578 -39.530 1.00 35.47 164 ALA A N 1
ATOM 1141 C CA . ALA A 1 164 ? 57.745 27.649 -39.214 1.00 35.47 164 ALA A CA 1
ATOM 1142 C C . ALA A 1 164 ? 57.385 26.517 -38.210 1.00 35.47 164 ALA A C 1
ATOM 1144 O O . ALA A 1 164 ? 56.388 26.623 -37.495 1.00 35.47 164 ALA A O 1
ATOM 1145 N N . PRO A 1 165 ? 58.214 25.449 -38.117 1.00 46.16 165 PRO A N 1
ATOM 1146 C CA . PRO A 1 165 ? 57.890 24.198 -37.428 1.00 46.16 165 PRO A CA 1
ATOM 1147 C C . PRO A 1 165 ? 58.489 24.098 -36.014 1.00 46.16 165 PRO A C 1
ATOM 1149 O O . PRO A 1 165 ? 59.518 24.705 -35.711 1.00 46.16 165 PRO A O 1
ATOM 1152 N N . ARG A 1 166 ? 57.893 23.257 -35.155 1.00 35.81 166 ARG A N 1
ATOM 1153 C CA . ARG A 1 166 ? 58.430 22.922 -33.824 1.00 35.81 166 ARG A CA 1
ATOM 1154 C C . ARG A 1 166 ? 58.696 21.414 -33.695 1.00 35.81 166 ARG A C 1
ATOM 1156 O O . ARG A 1 166 ? 57.775 20.616 -33.605 1.00 35.81 166 ARG A O 1
ATOM 1163 N N . ALA A 1 167 ? 59.993 21.116 -33.747 1.00 35.09 167 ALA A N 1
ATOM 1164 C CA . ALA A 1 167 ? 60.793 19.991 -33.249 1.00 35.09 167 ALA A CA 1
ATOM 1165 C C . ALA A 1 167 ? 60.126 18.695 -32.722 1.00 35.09 167 ALA A C 1
ATOM 1167 O O . ALA A 1 167 ? 59.427 18.695 -31.711 1.00 35.09 167 ALA A O 1
ATOM 1168 N N . GLU A 1 168 ? 60.536 17.574 -33.335 1.00 40.34 168 GLU A N 1
ATOM 1169 C CA . GLU A 1 168 ? 60.699 16.248 -32.707 1.00 40.34 168 GLU A CA 1
ATOM 1170 C C . GLU A 1 168 ? 61.768 16.270 -31.591 1.00 40.34 168 GLU A C 1
ATOM 1172 O O . GLU A 1 168 ? 62.633 17.152 -31.566 1.00 40.34 168 GLU A O 1
ATOM 1177 N N . PRO A 1 169 ? 61.822 15.214 -30.758 1.00 54.69 169 PRO A N 1
ATOM 1178 C CA . PRO A 1 16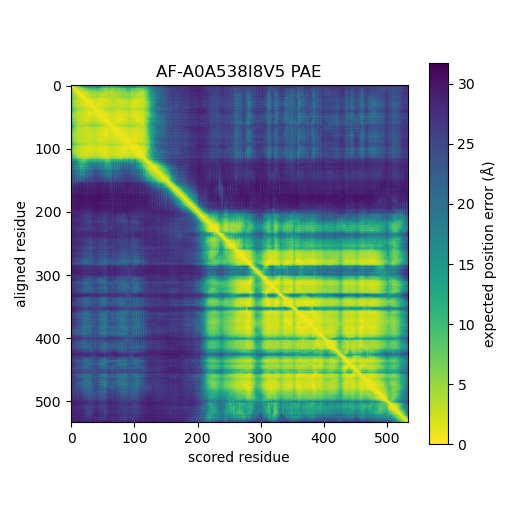9 ? 63.035 14.398 -30.842 1.00 54.69 169 PRO A CA 1
ATOM 1179 C C . PRO A 1 169 ? 62.798 12.877 -30.848 1.00 54.69 169 PRO A C 1
ATOM 1181 O O . PRO A 1 169 ? 61.921 12.332 -30.179 1.00 54.69 169 PRO A O 1
ATOM 1184 N N . ARG A 1 170 ? 63.680 12.205 -31.598 1.00 40.06 170 ARG A N 1
ATOM 1185 C CA . ARG A 1 170 ? 63.927 10.757 -31.660 1.00 40.06 170 ARG A CA 1
ATOM 1186 C C . ARG A 1 170 ? 64.883 10.266 -30.560 1.00 40.06 170 ARG A C 1
ATOM 1188 O O . ARG A 1 170 ? 65.808 10.977 -30.183 1.00 40.06 170 ARG A O 1
ATOM 1195 N N . GLY A 1 171 ? 64.780 8.961 -30.272 1.00 33.44 171 GLY A N 1
ATOM 1196 C CA . GLY A 1 171 ? 65.859 8.070 -29.788 1.00 33.44 171 GLY A CA 1
ATOM 1197 C C . GLY A 1 171 ? 65.851 7.846 -28.272 1.00 33.44 171 GLY A C 1
ATOM 1198 O O . GLY A 1 171 ? 65.607 8.782 -27.531 1.00 33.44 171 GLY A O 1
ATOM 1199 N N . ARG A 1 172 ? 66.115 6.667 -27.691 1.00 33.56 172 ARG A N 1
ATOM 1200 C CA . ARG A 1 172 ? 66.783 5.408 -28.096 1.00 33.56 172 ARG A CA 1
ATOM 1201 C C . ARG A 1 172 ? 66.400 4.349 -27.026 1.00 33.56 172 ARG A C 1
ATOM 1203 O O . ARG A 1 172 ? 66.309 4.702 -25.861 1.00 33.56 172 ARG A O 1
ATOM 1210 N N . SER A 1 173 ? 65.971 3.136 -27.397 1.00 35.22 173 SER A N 1
ATOM 1211 C CA . SER A 1 173 ? 66.695 1.840 -27.280 1.00 35.22 173 SER A CA 1
ATOM 1212 C C . SER A 1 173 ? 67.313 1.434 -25.924 1.00 35.22 173 SER A C 1
ATOM 1214 O O . SER A 1 173 ? 68.175 2.136 -25.410 1.00 35.22 173 SER A O 1
ATOM 1216 N N . GLY A 1 174 ? 66.983 0.206 -25.481 1.00 28.84 174 GLY A N 1
ATOM 1217 C CA . GLY A 1 174 ? 67.725 -0.630 -24.510 1.00 28.84 174 GLY A CA 1
ATOM 1218 C C . GLY A 1 174 ? 66.807 -1.262 -23.446 1.00 28.84 174 GLY A C 1
ATOM 1219 O O . GLY A 1 174 ? 66.419 -0.576 -22.516 1.00 28.84 174 GLY A O 1
ATOM 1220 N N . ALA A 1 175 ? 66.226 -2.453 -23.647 1.00 31.05 175 ALA A N 1
ATOM 1221 C CA . ALA A 1 175 ? 66.798 -3.791 -23.394 1.00 31.05 175 ALA A CA 1
ATOM 1222 C C . ALA A 1 175 ? 67.014 -4.125 -21.898 1.00 31.05 175 ALA A C 1
ATOM 1224 O O . ALA A 1 175 ? 67.770 -3.439 -21.222 1.00 31.05 175 ALA A O 1
ATOM 1225 N N . GLY A 1 176 ? 66.411 -5.223 -21.412 1.00 27.52 176 GLY A N 1
ATOM 1226 C CA . GLY A 1 176 ? 66.788 -5.838 -20.129 1.00 27.52 176 GLY A CA 1
ATOM 1227 C C . GLY A 1 176 ? 65.716 -6.699 -19.451 1.00 27.52 176 GLY A C 1
ATOM 1228 O O . GLY A 1 176 ? 65.055 -6.251 -18.524 1.00 27.52 176 GLY A O 1
ATOM 1229 N N . LEU A 1 177 ? 65.571 -7.943 -19.910 1.00 32.97 177 LEU A N 1
ATOM 1230 C CA . LEU A 1 177 ? 64.984 -9.075 -19.173 1.00 32.97 177 LEU A CA 1
ATOM 1231 C C . LEU A 1 177 ? 65.953 -9.548 -18.067 1.00 32.97 177 LEU A C 1
ATOM 1233 O O . LEU A 1 177 ? 67.152 -9.367 -18.255 1.00 32.97 177 LEU A O 1
ATOM 1237 N N . VAL A 1 178 ? 65.423 -10.200 -17.010 1.00 32.47 178 VAL A N 1
ATOM 1238 C CA . VAL A 1 178 ? 66.013 -11.172 -16.029 1.00 32.47 178 VAL A CA 1
ATOM 1239 C C . VAL A 1 178 ? 65.326 -10.911 -14.663 1.00 32.47 178 VAL A C 1
ATOM 1241 O O . VAL A 1 178 ? 65.433 -9.814 -14.131 1.00 32.47 178 VAL A O 1
ATOM 1244 N N . ALA A 1 179 ? 64.359 -11.724 -14.194 1.00 31.25 179 ALA A N 1
ATOM 1245 C CA . ALA A 1 179 ? 64.504 -12.992 -13.436 1.00 31.25 179 ALA A CA 1
ATOM 1246 C C . ALA A 1 179 ? 65.375 -12.833 -12.156 1.00 31.25 179 ALA A C 1
ATOM 1248 O O . ALA A 1 179 ? 66.322 -12.072 -12.169 1.00 31.25 179 ALA A O 1
ATOM 1249 N N . PHE A 1 180 ? 65.246 -13.511 -11.014 1.00 27.78 180 PHE A N 1
ATOM 1250 C CA . PHE A 1 180 ? 64.301 -14.407 -10.344 1.00 27.78 180 PHE A CA 1
ATOM 1251 C C . PHE A 1 180 ? 64.985 -14.737 -8.986 1.00 27.78 180 PHE A C 1
ATOM 1253 O O . PHE A 1 180 ? 66.200 -14.895 -8.968 1.00 27.78 180 PHE A O 1
ATOM 1260 N N . ARG A 1 181 ? 64.207 -14.947 -7.911 1.00 28.80 181 ARG A N 1
ATOM 1261 C CA . ARG A 1 181 ? 64.500 -15.831 -6.750 1.00 28.80 181 ARG A CA 1
ATOM 1262 C C . ARG A 1 181 ? 65.558 -15.501 -5.669 1.00 28.80 181 ARG A C 1
ATOM 1264 O O . ARG A 1 181 ? 66.696 -15.161 -5.945 1.00 28.80 181 ARG A O 1
ATOM 1271 N N . GLU A 1 182 ? 65.142 -15.922 -4.462 1.00 29.02 182 GLU A N 1
ATOM 1272 C CA . GLU A 1 182 ? 65.908 -16.342 -3.266 1.00 29.02 182 GLU A CA 1
ATOM 1273 C C . GLU A 1 182 ? 66.436 -15.188 -2.380 1.00 29.02 182 GLU A C 1
ATOM 1275 O O . GLU A 1 182 ? 66.841 -14.152 -2.875 1.00 29.02 182 GLU A O 1
ATOM 1280 N N . LEU A 1 183 ? 66.429 -15.239 -1.043 1.00 28.45 183 LEU A N 1
ATOM 1281 C CA . LEU A 1 183 ? 66.493 -16.386 -0.142 1.00 28.45 183 LEU A CA 1
ATOM 1282 C C . LEU A 1 183 ? 65.949 -16.031 1.258 1.00 28.45 183 LEU A C 1
ATOM 1284 O O . LEU A 1 183 ? 65.920 -14.884 1.696 1.00 28.45 183 LEU A O 1
ATOM 1288 N N . LEU A 1 184 ? 65.511 -17.083 1.934 1.00 30.22 184 LEU A N 1
ATOM 1289 C CA . LEU A 1 184 ? 64.914 -17.182 3.259 1.00 30.22 184 LEU A CA 1
ATOM 1290 C C . LEU A 1 184 ? 65.892 -16.934 4.433 1.00 30.22 184 LEU A C 1
ATOM 1292 O O . LEU A 1 184 ? 66.986 -17.484 4.426 1.00 30.22 184 LEU A O 1
ATOM 1296 N N . ARG A 1 185 ? 65.329 -16.367 5.524 1.00 31.69 185 ARG A N 1
ATOM 1297 C CA . ARG A 1 185 ? 65.496 -16.765 6.958 1.00 31.69 185 ARG A CA 1
ATOM 1298 C C . ARG A 1 185 ? 66.857 -16.492 7.661 1.00 31.69 185 ARG A C 1
ATOM 1300 O O . ARG A 1 185 ? 67.850 -16.268 6.992 1.00 31.69 185 ARG A O 1
ATOM 1307 N N . PRO A 1 186 ? 66.981 -16.680 9.001 1.00 47.31 186 PRO A N 1
ATOM 1308 C CA . PRO A 1 186 ? 66.043 -16.446 10.119 1.00 47.31 186 PRO A CA 1
ATOM 1309 C C . PRO A 1 186 ? 66.719 -15.933 11.434 1.00 47.31 186 PRO A C 1
ATOM 1311 O O . PRO A 1 186 ? 67.932 -15.897 11.567 1.00 47.31 186 PRO A O 1
ATOM 1314 N N . ALA A 1 187 ? 65.873 -15.695 12.447 1.00 32.75 187 ALA A N 1
ATOM 1315 C CA . ALA A 1 187 ? 66.015 -16.073 13.869 1.00 32.75 187 ALA A CA 1
ATOM 1316 C C . ALA A 1 187 ? 67.124 -15.512 14.792 1.00 32.75 187 ALA A C 1
ATOM 1318 O O . ALA A 1 187 ? 68.320 -15.654 14.578 1.00 32.75 187 ALA A O 1
ATOM 1319 N N . GLY A 1 188 ? 66.654 -15.122 15.985 1.00 29.59 188 GLY A N 1
ATOM 1320 C CA . GLY A 1 188 ? 67.391 -15.119 17.256 1.00 29.59 188 GLY A CA 1
ATOM 1321 C C . GLY A 1 188 ? 67.180 -13.809 18.019 1.00 29.59 188 GLY A C 1
ATOM 1322 O O . GLY A 1 188 ? 67.233 -12.750 17.421 1.00 29.59 188 GLY A O 1
ATOM 1323 N N . ARG A 1 189 ? 66.941 -13.753 19.330 1.00 33.72 189 ARG A N 1
ATOM 1324 C CA . ARG A 1 189 ? 66.848 -14.758 20.395 1.00 33.72 189 ARG A CA 1
ATOM 1325 C C . ARG A 1 189 ? 66.248 -14.050 21.622 1.00 33.72 189 ARG A C 1
ATOM 1327 O O . ARG A 1 189 ? 66.504 -12.873 21.846 1.00 33.72 189 ARG A O 1
ATOM 1334 N N . LEU A 1 190 ? 65.501 -14.802 22.425 1.00 39.19 190 LEU A N 1
ATOM 1335 C CA . LEU A 1 190 ? 65.028 -14.444 23.765 1.00 39.19 190 LEU A CA 1
ATOM 1336 C C . LEU A 1 190 ? 66.173 -14.429 24.795 1.00 39.19 190 LEU A C 1
ATOM 1338 O O . LEU A 1 190 ? 67.019 -15.321 24.768 1.00 39.19 190 LEU A O 1
ATOM 1342 N N . ARG A 1 191 ? 66.119 -13.478 25.738 1.00 33.81 191 ARG A N 1
ATOM 1343 C CA . ARG A 1 191 ? 66.513 -13.523 27.172 1.00 33.81 191 ARG A CA 1
ATOM 1344 C C . ARG A 1 191 ? 66.154 -12.137 27.743 1.00 33.81 191 ARG A C 1
ATOM 1346 O O . ARG A 1 191 ? 66.431 -11.143 27.094 1.00 33.81 191 ARG A O 1
ATOM 1353 N N . GLY A 1 192 ? 65.490 -11.943 28.875 1.00 33.44 192 GLY A N 1
ATOM 1354 C CA . GLY A 1 192 ? 65.318 -12.789 30.045 1.00 33.44 192 GLY A CA 1
ATOM 1355 C C . GLY A 1 192 ? 65.753 -11.990 31.278 1.00 33.44 192 GLY A C 1
ATOM 1356 O O . GLY A 1 192 ? 66.937 -11.958 31.564 1.00 33.44 192 GLY A O 1
ATOM 1357 N N . ILE A 1 193 ? 64.769 -11.378 31.951 1.00 37.38 193 ILE A N 1
ATOM 1358 C CA . ILE A 1 193 ? 64.668 -11.083 33.396 1.00 37.38 193 ILE A CA 1
ATOM 1359 C C . ILE A 1 193 ? 65.768 -10.221 34.056 1.00 37.38 193 ILE A C 1
ATOM 1361 O O . ILE A 1 193 ? 66.885 -10.677 34.254 1.00 37.38 193 ILE A O 1
ATOM 1365 N N . ALA A 1 194 ? 65.369 -9.060 34.594 1.00 33.19 194 ALA A N 1
ATOM 1366 C CA . ALA A 1 194 ? 65.716 -8.650 35.963 1.00 33.19 194 ALA A CA 1
ATOM 1367 C C . ALA A 1 194 ? 64.776 -7.533 36.447 1.00 33.19 194 ALA A C 1
ATOM 1369 O O . ALA A 1 194 ? 64.582 -6.519 35.780 1.00 33.19 194 ALA A O 1
ATOM 1370 N N . ALA A 1 195 ? 64.176 -7.752 37.614 1.00 42.84 195 ALA A N 1
ATOM 1371 C CA . ALA A 1 195 ? 63.332 -6.805 38.320 1.00 42.84 195 ALA A CA 1
ATOM 1372 C C . ALA A 1 195 ? 64.184 -5.747 39.030 1.00 42.84 195 ALA A C 1
ATOM 1374 O O . ALA A 1 195 ? 65.015 -6.102 39.859 1.00 42.84 195 ALA A O 1
ATOM 1375 N N . VAL A 1 196 ? 63.919 -4.463 38.773 1.00 36.03 196 VAL A N 1
ATOM 1376 C CA . VAL A 1 196 ? 64.298 -3.354 39.661 1.00 36.03 196 VAL A CA 1
ATOM 1377 C C . VAL A 1 196 ? 63.194 -2.289 39.608 1.00 36.03 196 VAL A C 1
ATOM 1379 O O . VAL A 1 196 ? 62.888 -1.728 38.560 1.00 36.03 196 VAL A O 1
ATOM 1382 N N . ARG A 1 197 ? 62.569 -2.027 40.757 1.00 38.12 197 ARG A N 1
ATOM 1383 C CA . ARG A 1 197 ? 61.835 -0.788 41.092 1.00 38.12 197 ARG A CA 1
ATOM 1384 C C . ARG A 1 197 ? 62.753 0.018 42.031 1.00 38.12 197 ARG A C 1
ATOM 1386 O O . ARG A 1 197 ? 63.523 -0.637 42.731 1.00 38.12 197 ARG A O 1
ATOM 1393 N N . PRO A 1 198 ? 62.582 1.340 42.247 1.00 59.47 198 PRO A N 1
ATOM 1394 C CA . PRO A 1 198 ? 61.868 2.402 41.514 1.00 59.47 198 PRO A CA 1
ATOM 1395 C C . PRO A 1 198 ? 62.832 3.622 41.266 1.00 59.47 198 PRO A C 1
ATOM 1397 O O . PRO A 1 198 ? 64.030 3.444 41.472 1.00 59.47 198 PRO A O 1
ATOM 1400 N N . PRO A 1 199 ? 62.414 4.828 40.793 1.00 44.16 199 PRO A N 1
ATOM 1401 C CA . PRO A 1 199 ? 61.628 5.783 41.591 1.00 44.16 199 PRO A CA 1
ATOM 1402 C C . PRO A 1 199 ? 60.542 6.550 40.803 1.00 44.16 199 PRO A C 1
ATOM 1404 O O . PRO A 1 199 ? 60.524 6.618 39.576 1.00 44.16 199 PRO A O 1
ATOM 1407 N N . ARG A 1 200 ? 59.613 7.154 41.553 1.00 50.91 200 ARG A N 1
ATOM 1408 C CA . ARG A 1 200 ? 58.692 8.190 41.068 1.00 50.91 200 ARG A CA 1
ATOM 1409 C C . ARG A 1 200 ? 59.504 9.390 40.575 1.00 50.91 200 ARG A C 1
ATOM 1411 O O . ARG A 1 200 ? 60.125 10.066 41.386 1.00 50.91 200 ARG A O 1
ATOM 1418 N N . ALA A 1 201 ? 59.415 9.680 39.283 1.00 43.22 201 ALA A N 1
ATOM 1419 C CA . ALA A 1 201 ? 59.758 10.976 38.720 1.00 43.22 201 ALA A CA 1
ATOM 1420 C C . ALA A 1 201 ? 58.547 11.492 37.936 1.00 43.22 201 ALA A C 1
ATOM 1422 O O . ALA A 1 201 ? 58.056 10.859 37.001 1.00 43.22 201 ALA A O 1
ATOM 1423 N N . THR A 1 202 ? 58.032 12.623 38.397 1.00 59.41 202 THR A N 1
ATOM 1424 C CA . THR A 1 202 ? 57.147 13.531 37.675 1.00 59.41 202 THR A CA 1
ATOM 1425 C C . THR A 1 202 ? 57.814 13.936 36.365 1.00 59.41 202 THR A C 1
ATOM 1427 O O . THR A 1 202 ? 58.818 14.641 36.385 1.00 59.41 202 THR A O 1
ATOM 1430 N N . ALA A 1 203 ? 57.275 13.485 35.238 1.00 45.59 203 ALA A N 1
ATOM 1431 C CA . ALA A 1 203 ? 57.683 13.957 33.925 1.00 45.59 203 ALA A CA 1
ATOM 1432 C C . ALA A 1 203 ? 56.467 13.976 33.001 1.00 45.59 203 ALA A C 1
ATOM 1434 O O . ALA A 1 203 ? 55.680 13.024 32.968 1.00 45.59 203 ALA A O 1
ATOM 1435 N N . ASP A 1 204 ? 56.328 15.104 32.313 1.00 53.25 204 ASP A N 1
ATOM 1436 C CA . ASP A 1 204 ? 55.390 15.403 31.243 1.00 53.25 204 ASP A CA 1
ATOM 1437 C C . ASP A 1 204 ? 54.879 14.168 30.505 1.00 53.25 204 ASP A C 1
ATOM 1439 O O . ASP A 1 204 ? 55.615 13.470 29.802 1.00 53.25 204 ASP A O 1
ATOM 1443 N N . ARG A 1 205 ? 53.567 13.926 30.605 1.00 41.47 205 ARG A N 1
ATOM 1444 C CA . ARG A 1 205 ? 52.900 13.096 29.607 1.00 41.47 205 ARG A CA 1
ATOM 1445 C C . ARG A 1 205 ? 52.873 13.910 28.315 1.00 41.47 205 ARG A C 1
ATOM 1447 O O . ARG A 1 205 ? 52.203 14.943 28.304 1.00 41.47 205 ARG A O 1
ATOM 1454 N N . PRO A 1 206 ? 53.514 13.451 27.224 1.00 47.22 206 PRO A N 1
ATOM 1455 C CA . PRO A 1 206 ? 53.319 14.077 25.931 1.00 47.22 206 PRO A CA 1
ATOM 1456 C C . PRO A 1 206 ? 51.821 14.065 25.649 1.00 47.22 206 PRO A C 1
ATOM 1458 O O . PRO A 1 206 ? 51.156 13.032 25.799 1.00 47.22 206 PRO A O 1
ATOM 1461 N N . ARG A 1 207 ? 51.292 15.245 25.323 1.00 49.22 207 ARG A N 1
ATOM 1462 C CA . ARG A 1 207 ? 49.916 15.475 24.890 1.00 49.22 207 ARG A CA 1
ATOM 1463 C C . ARG A 1 207 ? 49.634 14.435 23.805 1.00 49.22 207 ARG A C 1
ATOM 1465 O O . ARG A 1 207 ? 50.130 14.561 22.692 1.00 49.22 207 ARG A O 1
ATOM 1472 N N . ARG A 1 208 ? 48.941 13.344 24.162 1.00 42.75 208 ARG A N 1
ATOM 1473 C CA . ARG A 1 208 ? 48.525 12.322 23.200 1.00 42.75 208 ARG A CA 1
ATOM 1474 C C . ARG A 1 208 ? 47.657 13.062 22.200 1.00 42.75 208 ARG A C 1
ATOM 1476 O O . ARG A 1 208 ? 46.548 13.460 22.555 1.00 42.75 208 ARG A O 1
ATOM 1483 N N . GLU A 1 209 ? 48.184 13.279 21.000 1.00 45.03 209 GLU A N 1
ATOM 1484 C CA . GLU A 1 209 ? 47.378 13.718 19.872 1.00 45.03 209 GLU A CA 1
ATOM 1485 C C . GLU A 1 209 ? 46.135 12.826 19.837 1.00 45.03 209 GLU A C 1
ATOM 1487 O O . GLU A 1 209 ? 46.264 11.603 20.017 1.00 45.03 209 GLU A O 1
ATOM 1492 N N . PRO A 1 210 ? 44.927 13.405 19.721 1.00 50.75 210 PRO A N 1
ATOM 1493 C CA . PRO A 1 210 ? 43.716 12.614 19.644 1.00 50.75 210 PRO A CA 1
ATOM 1494 C C . PRO A 1 210 ? 43.912 11.637 18.491 1.00 50.75 210 PRO A C 1
ATOM 1496 O O . PRO A 1 210 ? 44.019 12.048 17.337 1.00 50.75 210 PRO A O 1
ATOM 1499 N N . ARG A 1 211 ? 44.036 10.342 18.817 1.00 48.62 211 ARG A N 1
ATOM 1500 C CA . ARG A 1 211 ? 44.067 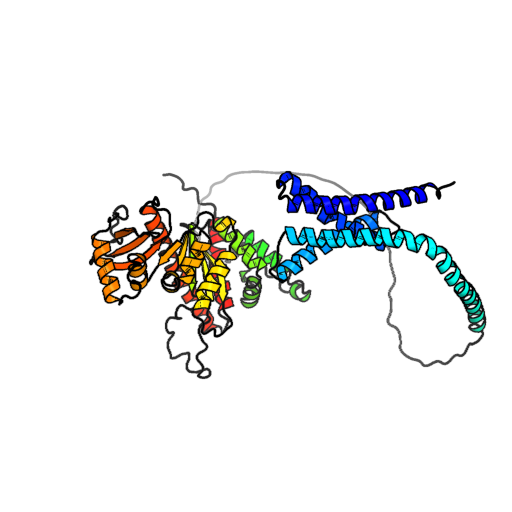9.275 17.820 1.00 48.62 211 ARG A CA 1
ATOM 1501 C C . ARG A 1 211 ? 42.858 9.515 16.933 1.00 48.62 211 ARG A C 1
ATOM 1503 O O . ARG A 1 211 ? 41.734 9.359 17.405 1.00 48.62 211 ARG A O 1
ATOM 1510 N N . VAL A 1 212 ? 43.111 9.931 15.693 1.00 49.62 212 VAL A N 1
ATOM 1511 C CA . VAL A 1 212 ? 42.088 10.079 14.662 1.00 49.62 212 VAL A CA 1
ATOM 1512 C C . VAL A 1 212 ? 41.343 8.755 14.643 1.00 49.62 212 VAL A C 1
ATOM 1514 O O . VAL A 1 212 ? 41.937 7.714 14.349 1.00 49.62 212 VAL A O 1
ATOM 1517 N N . ALA A 1 213 ? 40.089 8.777 15.099 1.00 48.56 213 ALA A N 1
ATOM 1518 C CA . ALA A 1 213 ? 39.273 7.582 15.180 1.00 48.56 213 ALA A CA 1
ATOM 1519 C C . ALA A 1 213 ? 39.269 6.944 13.791 1.00 48.56 213 ALA A C 1
ATOM 1521 O O . ALA A 1 213 ? 39.000 7.626 12.798 1.00 48.56 213 ALA A O 1
ATOM 1522 N N . GLN A 1 214 ? 39.640 5.664 13.710 1.00 50.12 214 GLN A N 1
ATOM 1523 C CA . GLN A 1 214 ? 39.581 4.959 12.438 1.00 50.12 214 GLN A CA 1
ATOM 1524 C C . GLN A 1 214 ? 38.143 5.059 11.912 1.00 50.12 214 GLN A C 1
ATOM 1526 O O . GLN A 1 214 ? 37.209 4.826 12.686 1.00 50.12 214 GLN A O 1
ATOM 1531 N N . PRO A 1 215 ? 37.949 5.446 10.640 1.00 52.44 215 PRO A N 1
ATOM 1532 C CA . PRO A 1 215 ? 36.616 5.602 10.089 1.00 52.44 215 PRO A CA 1
ATOM 1533 C C . PRO A 1 215 ? 35.883 4.265 10.188 1.00 52.44 215 PRO A C 1
ATOM 1535 O O . PRO A 1 215 ? 36.376 3.240 9.714 1.00 52.44 215 PRO A O 1
ATOM 1538 N N . VAL A 1 216 ? 34.713 4.284 10.828 1.00 58.06 216 VAL A N 1
ATOM 1539 C CA . VAL A 1 216 ? 33.829 3.119 10.899 1.00 58.06 216 VAL A CA 1
ATOM 1540 C C . VAL A 1 216 ? 33.488 2.718 9.460 1.00 58.06 216 VAL A C 1
ATOM 1542 O O . VAL A 1 216 ? 33.106 3.586 8.667 1.00 58.06 216 VAL A O 1
ATOM 1545 N N . PRO A 1 217 ? 33.671 1.444 9.070 1.00 62.06 217 PRO A N 1
ATOM 1546 C CA . PRO A 1 217 ? 33.383 1.014 7.711 1.00 62.06 217 PRO A CA 1
ATOM 1547 C C . PRO A 1 217 ? 31.912 1.279 7.386 1.00 62.06 217 PRO A C 1
ATOM 1549 O O . PRO A 1 217 ? 31.025 0.878 8.134 1.00 62.06 217 PRO A O 1
ATOM 1552 N N . ALA A 1 218 ? 31.663 1.934 6.250 1.00 56.50 218 ALA A N 1
ATOM 1553 C CA . ALA A 1 218 ? 30.316 2.260 5.801 1.00 56.50 218 ALA A CA 1
ATOM 1554 C C . ALA A 1 218 ? 29.425 1.006 5.764 1.00 56.50 218 ALA A C 1
ATOM 1556 O O . ALA A 1 218 ? 29.847 -0.056 5.269 1.00 56.50 218 ALA A O 1
ATOM 1557 N N . SER A 1 219 ? 28.190 1.139 6.255 1.00 68.38 219 SER A N 1
ATOM 1558 C CA . SER A 1 219 ? 27.214 0.047 6.238 1.00 68.38 219 SER A CA 1
ATOM 1559 C C . SER A 1 219 ? 26.950 -0.417 4.793 1.00 68.38 219 SER A C 1
ATOM 1561 O O . SER A 1 219 ? 27.126 0.363 3.849 1.00 68.38 219 SER A O 1
ATOM 1563 N N . PRO A 1 220 ? 26.535 -1.676 4.555 1.00 66.38 220 PRO A N 1
ATOM 1564 C CA . PRO A 1 220 ? 26.244 -2.164 3.203 1.00 66.38 220 PRO A CA 1
ATOM 1565 C C . PRO A 1 220 ? 25.223 -1.302 2.447 1.00 66.38 220 PRO A C 1
ATOM 1567 O O . PRO A 1 220 ? 25.332 -1.142 1.235 1.00 66.38 220 PRO A O 1
ATOM 1570 N N . LEU A 1 221 ? 24.258 -0.709 3.161 1.00 63.16 221 LEU A N 1
ATOM 1571 C CA . LEU A 1 221 ? 23.312 0.238 2.575 1.00 63.16 221 LEU A CA 1
ATOM 1572 C C . LEU A 1 221 ? 23.990 1.555 2.198 1.00 63.16 221 LEU A C 1
ATOM 1574 O O . LEU A 1 221 ? 23.780 2.045 1.097 1.00 63.16 221 LEU A O 1
ATOM 1578 N N . GLN A 1 222 ? 24.822 2.113 3.077 1.00 67.50 222 GLN A N 1
ATOM 1579 C CA . GLN A 1 222 ? 25.563 3.337 2.783 1.00 67.50 222 GLN A CA 1
ATOM 1580 C C . GLN A 1 222 ? 26.475 3.154 1.564 1.00 67.50 222 GLN A C 1
ATOM 1582 O O . GLN A 1 222 ? 26.526 4.031 0.707 1.00 67.50 222 GLN A O 1
ATOM 1587 N N . ARG A 1 223 ? 27.138 1.995 1.439 1.00 71.94 223 ARG A N 1
ATOM 1588 C CA . ARG A 1 223 ? 27.916 1.634 0.242 1.00 71.94 223 ARG A CA 1
ATOM 1589 C C . ARG A 1 223 ? 27.046 1.534 -1.004 1.00 71.94 223 ARG A C 1
ATOM 1591 O O . ARG A 1 223 ? 27.399 2.129 -2.011 1.00 71.94 223 ARG A O 1
ATOM 1598 N N . PHE A 1 224 ? 25.901 0.857 -0.923 1.00 72.19 224 PHE A N 1
ATOM 1599 C CA . PHE A 1 224 ? 24.960 0.775 -2.041 1.00 72.19 224 PHE A CA 1
ATOM 1600 C C . PHE A 1 224 ? 24.481 2.161 -2.498 1.00 72.19 224 PHE A C 1
ATOM 1602 O O . PHE A 1 224 ? 24.512 2.449 -3.689 1.00 72.19 224 PHE A O 1
ATOM 1609 N N . LEU A 1 225 ? 24.087 3.030 -1.561 1.00 69.38 225 LEU A N 1
ATOM 1610 C CA . LEU A 1 225 ? 23.635 4.391 -1.859 1.00 69.38 225 LEU A CA 1
ATOM 1611 C C . LEU A 1 225 ? 24.745 5.220 -2.518 1.00 69.38 225 LEU A C 1
ATOM 1613 O O . LEU A 1 225 ? 24.497 5.895 -3.513 1.00 69.38 225 LEU A O 1
ATOM 1617 N N . LEU A 1 226 ? 25.976 5.123 -2.005 1.00 70.44 226 LEU A N 1
ATOM 1618 C CA . LEU A 1 226 ? 27.148 5.787 -2.582 1.00 70.44 226 LEU A CA 1
ATOM 1619 C C . LEU A 1 226 ? 27.523 5.239 -3.965 1.00 70.44 226 LEU A C 1
ATOM 1621 O O . LEU A 1 226 ? 27.939 6.010 -4.826 1.00 70.44 226 LEU A O 1
ATOM 1625 N N . ASP A 1 227 ? 27.380 3.937 -4.206 1.00 73.56 227 ASP A N 1
ATOM 1626 C CA . ASP A 1 227 ? 27.672 3.336 -5.509 1.00 73.56 227 ASP A CA 1
ATOM 1627 C C . ASP A 1 227 ? 26.589 3.648 -6.548 1.00 73.56 227 ASP A C 1
ATOM 1629 O O . ASP A 1 227 ? 26.910 3.882 -7.712 1.00 73.56 227 ASP A O 1
ATOM 1633 N N . GLU A 1 228 ? 25.318 3.713 -6.148 1.00 71.19 228 GLU A N 1
ATOM 1634 C CA . GLU A 1 228 ? 24.229 4.065 -7.062 1.00 71.19 228 GLU A CA 1
ATOM 1635 C C . GLU A 1 228 ? 24.255 5.545 -7.452 1.00 71.19 228 GLU A C 1
ATOM 1637 O O . GLU A 1 228 ? 24.064 5.881 -8.622 1.00 71.19 228 GLU A O 1
ATOM 1642 N N . LEU A 1 229 ? 24.617 6.410 -6.502 1.00 68.19 229 LEU A N 1
ATOM 1643 C CA . LEU A 1 229 ? 25.031 7.784 -6.770 1.00 68.19 229 LEU A CA 1
ATOM 1644 C C . LEU A 1 229 ? 26.103 7.848 -7.851 1.00 68.19 229 LEU A C 1
ATOM 1646 O O . LEU A 1 229 ? 25.887 8.454 -8.896 1.00 68.19 229 LEU A O 1
ATOM 1650 N N . ARG A 1 230 ? 27.238 7.172 -7.619 1.00 72.38 230 ARG A N 1
ATOM 1651 C CA . ARG A 1 230 ? 28.391 7.172 -8.534 1.00 72.38 230 ARG A CA 1
ATOM 1652 C C . ARG A 1 230 ? 28.033 6.681 -9.928 1.00 72.38 230 ARG A C 1
ATOM 1654 O O . ARG A 1 230 ? 28.567 7.200 -10.902 1.00 72.38 230 ARG A O 1
ATOM 1661 N N . ARG A 1 231 ? 27.160 5.675 -10.035 1.00 74.94 231 ARG A N 1
ATOM 1662 C CA . ARG A 1 231 ? 26.726 5.135 -11.330 1.00 74.94 231 ARG A CA 1
ATOM 1663 C C . ARG A 1 231 ? 25.962 6.154 -12.168 1.00 74.94 231 ARG A C 1
ATOM 1665 O O . ARG A 1 231 ? 26.058 6.102 -13.390 1.00 74.94 231 ARG A O 1
ATOM 1672 N N . ARG A 1 232 ? 25.192 7.042 -11.540 1.00 66.62 232 ARG A N 1
ATOM 1673 C CA . ARG A 1 232 ? 24.261 7.933 -12.248 1.00 66.62 232 ARG A CA 1
ATOM 1674 C C . ARG A 1 232 ? 24.746 9.367 -12.367 1.00 66.62 232 ARG A C 1
ATOM 1676 O O . ARG A 1 232 ? 24.457 10.000 -13.375 1.00 66.62 232 ARG A O 1
ATOM 1683 N N . THR A 1 233 ? 25.552 9.857 -11.428 1.00 65.31 233 THR A N 1
ATOM 1684 C CA . THR A 1 233 ? 26.205 11.172 -11.530 1.00 65.31 233 THR A CA 1
ATOM 1685 C C . THR A 1 233 ? 27.412 11.161 -12.470 1.00 65.31 233 THR A C 1
ATOM 1687 O O . THR A 1 233 ? 28.318 11.966 -12.289 1.00 65.31 233 THR A O 1
ATOM 1690 N N . GLY A 1 234 ? 27.425 10.282 -13.486 1.00 60.34 234 GLY A N 1
ATOM 1691 C CA . GLY A 1 234 ? 28.522 9.988 -14.423 1.00 60.34 234 GLY A CA 1
ATOM 1692 C C . GLY A 1 234 ? 29.047 11.153 -15.280 1.00 60.34 234 GLY A C 1
ATOM 1693 O O . GLY A 1 234 ? 29.615 10.923 -16.342 1.00 60.34 234 GLY A O 1
ATOM 1694 N N . SER A 1 235 ? 28.874 12.395 -14.837 1.00 49.78 235 SER A N 1
ATOM 1695 C CA . SER A 1 235 ? 29.610 13.563 -15.289 1.00 49.78 235 SER A CA 1
ATOM 1696 C C . SER A 1 235 ? 31.077 13.458 -14.868 1.00 49.78 235 SER A C 1
ATOM 1698 O O . SER A 1 235 ? 31.401 13.342 -13.681 1.00 49.78 235 SER A O 1
ATOM 1700 N N . ASP A 1 236 ? 31.969 13.528 -15.855 1.00 53.97 236 ASP A N 1
ATOM 1701 C CA . ASP A 1 236 ? 33.426 13.427 -15.708 1.00 53.97 236 ASP A CA 1
ATOM 1702 C C . ASP A 1 236 ? 34.023 14.501 -14.774 1.00 53.97 236 ASP A C 1
ATOM 1704 O O . ASP A 1 236 ? 35.090 14.301 -14.188 1.00 53.97 236 ASP A O 1
ATOM 1708 N N . ASP A 1 237 ? 33.295 15.599 -14.549 1.00 52.78 237 ASP A N 1
ATOM 1709 C CA . ASP A 1 237 ? 33.703 16.704 -13.673 1.00 52.78 237 ASP A CA 1
ATOM 1710 C C . ASP A 1 237 ? 33.596 16.359 -12.170 1.00 52.78 237 ASP A C 1
ATOM 1712 O O . ASP A 1 237 ? 34.272 16.939 -11.316 1.00 52.78 237 ASP A O 1
ATOM 1716 N N . SER A 1 238 ? 32.810 15.333 -11.823 1.00 50.41 238 SER A N 1
ATOM 1717 C CA . SER A 1 238 ? 32.602 14.892 -10.434 1.00 50.41 238 SER A CA 1
ATOM 1718 C C . SER A 1 238 ? 33.754 14.045 -9.866 1.00 50.41 238 SER A C 1
ATOM 1720 O O . SER A 1 238 ? 33.829 13.823 -8.652 1.00 50.41 238 SER A O 1
ATOM 1722 N N . ARG A 1 239 ? 34.733 13.632 -10.692 1.00 53.72 239 ARG A N 1
ATOM 1723 C CA . ARG A 1 239 ? 35.898 12.849 -10.225 1.00 53.72 239 ARG A CA 1
ATOM 1724 C C . ARG A 1 239 ? 36.730 13.577 -9.162 1.00 53.72 239 ARG A C 1
ATOM 1726 O O . ARG A 1 239 ? 37.409 12.915 -8.380 1.00 53.72 239 ARG A O 1
ATOM 1733 N N . ARG A 1 240 ? 36.669 14.915 -9.087 1.00 54.47 240 ARG A N 1
ATOM 1734 C CA . ARG A 1 240 ? 37.414 15.707 -8.088 1.00 54.47 240 ARG A CA 1
ATOM 1735 C C . ARG A 1 240 ? 36.735 15.804 -6.717 1.00 54.47 240 ARG A C 1
ATOM 1737 O O . ARG A 1 240 ? 37.393 16.206 -5.761 1.00 54.47 240 ARG A O 1
ATOM 1744 N N . ARG A 1 241 ? 35.462 15.417 -6.581 1.00 57.00 241 ARG A N 1
ATOM 1745 C CA . ARG A 1 241 ? 34.721 15.445 -5.308 1.00 57.00 241 ARG A CA 1
ATOM 1746 C C . ARG A 1 241 ? 33.915 14.163 -5.136 1.00 57.00 241 ARG A C 1
ATOM 1748 O O . ARG A 1 241 ? 32.695 14.185 -5.137 1.00 57.00 241 ARG A O 1
ATOM 1755 N N . GLN A 1 242 ? 34.593 13.026 -4.992 1.00 57.75 242 GLN A N 1
ATOM 1756 C CA . GLN A 1 242 ? 33.901 11.788 -4.637 1.00 57.75 242 GLN A CA 1
ATOM 1757 C C . GLN A 1 242 ? 33.501 11.819 -3.153 1.00 57.75 242 GLN A C 1
ATOM 1759 O O . GLN A 1 242 ? 34.393 11.789 -2.293 1.00 57.75 242 GLN A O 1
ATOM 1764 N N . PRO A 1 243 ? 32.199 11.836 -2.811 1.00 57.72 243 PRO A N 1
ATOM 1765 C CA . PRO A 1 243 ? 31.783 11.723 -1.424 1.00 57.72 243 PRO A CA 1
ATOM 1766 C C . PRO A 1 243 ? 32.191 10.341 -0.897 1.00 57.72 243 PRO A C 1
ATOM 1768 O O . PRO A 1 243 ? 31.796 9.295 -1.417 1.00 57.72 243 PRO A O 1
ATOM 1771 N N . ARG A 1 244 ? 33.033 10.328 0.142 1.00 63.59 244 ARG A N 1
ATOM 1772 C CA . ARG A 1 244 ? 33.425 9.100 0.862 1.00 63.59 244 ARG A CA 1
ATOM 1773 C C . ARG A 1 244 ? 32.345 8.623 1.838 1.00 63.59 244 ARG A C 1
ATOM 1775 O O . ARG A 1 244 ? 32.422 7.508 2.340 1.00 63.59 244 ARG A O 1
ATOM 1782 N N . SER A 1 245 ? 31.353 9.469 2.101 1.00 69.75 245 SER A N 1
ATOM 1783 C CA . SER A 1 245 ? 30.257 9.246 3.036 1.00 69.75 245 SER A CA 1
ATOM 1784 C C . SER A 1 245 ? 29.031 10.030 2.576 1.00 69.75 245 SER A C 1
ATOM 1786 O O . SER A 1 245 ? 29.180 11.129 2.045 1.00 69.75 245 SER A O 1
ATOM 1788 N N . LEU A 1 246 ? 27.830 9.501 2.834 1.00 59.16 246 LEU A N 1
ATOM 1789 C CA . LEU A 1 246 ? 26.566 10.231 2.665 1.00 59.16 246 LEU A CA 1
ATOM 1790 C C . LEU A 1 246 ? 26.534 11.531 3.482 1.00 59.16 246 LEU A C 1
ATOM 1792 O O . LEU A 1 246 ? 25.878 12.478 3.080 1.00 59.16 246 LEU A O 1
ATOM 1796 N N . ALA A 1 247 ? 27.299 11.604 4.578 1.00 60.97 247 ALA A N 1
ATOM 1797 C CA . ALA A 1 247 ? 27.447 12.819 5.382 1.00 60.97 247 ALA A CA 1
ATOM 1798 C C . ALA A 1 247 ? 28.132 13.983 4.636 1.00 60.97 247 ALA A C 1
ATOM 1800 O O . ALA A 1 247 ? 28.173 15.093 5.153 1.00 60.97 247 ALA A O 1
ATOM 1801 N N . HIS A 1 248 ? 28.716 13.728 3.459 1.00 63.66 248 HIS A N 1
ATOM 1802 C CA . HIS A 1 248 ? 29.355 14.746 2.623 1.00 63.66 248 HIS A CA 1
ATOM 1803 C C . HIS A 1 248 ? 28.498 15.195 1.441 1.00 63.66 248 HIS A C 1
ATOM 1805 O O . HIS A 1 248 ? 28.927 16.089 0.714 1.00 63.66 248 HIS A O 1
ATOM 1811 N N . LEU A 1 249 ? 27.340 14.567 1.222 1.00 60.19 249 LEU A N 1
ATOM 1812 C CA . LEU A 1 249 ? 26.409 15.035 0.205 1.00 60.19 249 LEU A CA 1
ATOM 1813 C C . LEU A 1 249 ? 25.817 16.354 0.659 1.00 60.19 249 LEU A C 1
ATOM 1815 O O . LEU A 1 249 ? 25.453 16.504 1.830 1.00 60.19 249 LEU A O 1
ATOM 1819 N N . GLN A 1 250 ? 25.719 17.296 -0.272 1.00 65.44 250 GLN A N 1
ATOM 1820 C CA . GLN A 1 250 ? 24.923 18.473 0.002 1.00 65.44 250 GLN A CA 1
ATOM 1821 C C . GLN A 1 250 ? 23.458 18.038 0.138 1.00 65.44 250 GLN A C 1
ATOM 1823 O O . GLN A 1 250 ? 23.005 17.143 -0.580 1.00 65.44 250 GLN A O 1
ATOM 1828 N N . PRO A 1 251 ? 22.705 18.644 1.061 1.00 54.28 251 PRO A N 1
ATOM 1829 C CA . PRO A 1 251 ? 21.291 18.343 1.241 1.00 54.28 251 PRO A CA 1
ATOM 1830 C C . PRO A 1 251 ? 20.449 18.334 -0.049 1.00 54.28 251 PRO A C 1
ATOM 1832 O O . PRO A 1 251 ? 19.561 17.496 -0.172 1.00 54.28 251 PRO A O 1
ATOM 1835 N N . ASP A 1 252 ? 20.743 19.208 -1.019 1.00 55.62 252 ASP A N 1
ATOM 1836 C CA . ASP A 1 252 ? 20.030 19.266 -2.307 1.00 55.62 252 ASP A CA 1
ATOM 1837 C C . ASP A 1 252 ? 20.298 18.021 -3.166 1.00 55.62 252 ASP A C 1
ATOM 1839 O O . ASP A 1 252 ? 19.373 17.413 -3.696 1.00 55.62 252 ASP A O 1
ATOM 1843 N N . GLU A 1 253 ? 21.552 17.557 -3.204 1.00 64.69 253 GLU A N 1
ATOM 1844 C CA . GLU A 1 253 ? 21.935 16.322 -3.901 1.00 64.69 253 GLU A CA 1
ATOM 1845 C C . GLU A 1 253 ? 21.250 15.098 -3.284 1.00 64.69 253 GLU A C 1
ATOM 1847 O O . GLU A 1 253 ? 20.942 14.136 -3.985 1.00 64.69 253 GLU A O 1
ATOM 1852 N N . LEU A 1 254 ? 21.014 15.126 -1.968 1.00 64.31 254 LEU A N 1
ATOM 1853 C CA . LEU A 1 254 ? 20.331 14.063 -1.239 1.00 64.31 254 LEU A CA 1
ATOM 1854 C C . LEU A 1 254 ? 18.813 14.079 -1.466 1.00 64.31 254 LEU A C 1
ATOM 1856 O O . LEU A 1 254 ? 18.204 13.014 -1.580 1.00 64.31 254 LEU A O 1
ATOM 1860 N N . ALA A 1 255 ? 18.209 15.266 -1.530 1.00 60.62 255 ALA A N 1
ATOM 1861 C CA . ALA A 1 255 ? 16.796 15.441 -1.843 1.00 60.62 255 ALA A CA 1
ATOM 1862 C C . ALA A 1 255 ? 16.491 14.984 -3.276 1.00 60.62 255 ALA A C 1
ATOM 1864 O O . ALA A 1 255 ? 15.576 14.185 -3.479 1.00 60.62 255 ALA A O 1
ATOM 1865 N N . ASP A 1 256 ? 17.320 15.390 -4.241 1.00 66.44 256 ASP A N 1
ATOM 1866 C CA . ASP A 1 256 ? 17.234 14.930 -5.628 1.00 66.44 256 ASP A CA 1
ATOM 1867 C C . ASP A 1 256 ? 17.387 13.413 -5.720 1.00 66.44 256 ASP A C 1
ATOM 1869 O O . ASP A 1 256 ? 16.623 12.745 -6.401 1.00 66.44 256 ASP A O 1
ATOM 1873 N N . LEU A 1 257 ? 18.322 12.837 -4.972 1.00 66.25 257 LEU A N 1
ATOM 1874 C CA . LEU A 1 257 ? 18.496 11.389 -4.861 1.00 66.25 257 LEU A CA 1
ATOM 1875 C C . LEU A 1 257 ? 17.249 10.653 -4.379 1.00 66.25 257 LEU A C 1
ATOM 1877 O O . LEU A 1 257 ? 16.942 9.561 -4.852 1.00 66.25 257 LEU A O 1
ATOM 1881 N N . LEU A 1 258 ? 16.584 11.204 -3.366 1.00 63.94 258 LEU A N 1
ATOM 1882 C CA . LEU A 1 258 ? 15.432 10.576 -2.733 1.00 63.94 258 LEU A CA 1
ATOM 1883 C C . LEU A 1 258 ? 14.132 10.814 -3.483 1.00 63.94 258 LEU A C 1
ATOM 1885 O O . LEU A 1 258 ? 13.225 9.990 -3.368 1.00 63.94 258 LEU A O 1
ATOM 1889 N N . SER A 1 259 ? 14.049 11.884 -4.271 1.00 65.38 259 SER A N 1
ATOM 1890 C CA . SER A 1 259 ? 12.955 12.074 -5.221 1.00 65.38 259 SER A CA 1
ATOM 1891 C C . SER A 1 259 ? 12.981 11.009 -6.328 1.00 65.38 259 SER A C 1
ATOM 1893 O O . SER A 1 259 ? 11.981 10.790 -7.018 1.00 65.38 259 SER A O 1
ATOM 1895 N N . TRP A 1 260 ? 14.084 10.256 -6.467 1.00 73.94 260 TRP A N 1
ATOM 1896 C CA . TRP A 1 260 ? 14.147 9.113 -7.369 1.00 73.94 260 TRP A CA 1
ATOM 1897 C C . TRP A 1 260 ? 13.287 7.963 -6.845 1.00 73.94 260 TRP A C 1
ATOM 1899 O O . TRP A 1 260 ? 13.686 7.191 -5.969 1.00 73.94 260 TRP A O 1
ATOM 1909 N N . SER A 1 261 ? 12.135 7.771 -7.485 1.00 71.19 261 SER A N 1
ATOM 1910 C CA . SER A 1 261 ? 11.167 6.702 -7.196 1.00 71.19 261 SER A CA 1
ATOM 1911 C C . SER A 1 261 ? 11.791 5.306 -7.067 1.00 71.19 261 SER A C 1
ATOM 1913 O O . SER A 1 261 ? 11.357 4.499 -6.248 1.00 71.19 261 SER A O 1
ATOM 1915 N N . SER A 1 262 ? 12.841 5.015 -7.842 1.00 74.06 262 SER A N 1
ATOM 1916 C CA . SER A 1 262 ? 13.559 3.734 -7.789 1.00 74.06 262 SER A CA 1
ATOM 1917 C C . SER A 1 262 ? 14.362 3.565 -6.500 1.00 74.06 262 SER A C 1
ATOM 1919 O O . SER A 1 262 ? 14.353 2.483 -5.909 1.00 74.06 262 SER A O 1
ATOM 1921 N N . LEU A 1 263 ? 15.038 4.625 -6.048 1.00 74.88 263 LEU A N 1
ATOM 1922 C CA . LEU A 1 263 ? 15.794 4.582 -4.806 1.00 74.88 263 LEU A CA 1
ATOM 1923 C C . LEU A 1 263 ? 14.864 4.589 -3.605 1.00 74.88 263 LEU A C 1
ATOM 1925 O O . LEU A 1 263 ? 15.057 3.774 -2.706 1.00 74.88 263 LEU A O 1
ATOM 1929 N N . GLN A 1 264 ? 13.852 5.458 -3.612 1.00 76.75 264 GLN A N 1
ATOM 1930 C CA . GLN A 1 264 ? 12.821 5.468 -2.585 1.00 76.75 264 GLN A CA 1
ATOM 1931 C C . GLN A 1 264 ? 12.239 4.062 -2.448 1.00 76.75 264 GLN A C 1
ATOM 1933 O O . GLN A 1 264 ? 12.350 3.472 -1.383 1.00 76.75 264 GLN A O 1
ATOM 1938 N N . ARG A 1 265 ? 11.786 3.442 -3.548 1.00 81.25 265 ARG A N 1
ATOM 1939 C CA . ARG A 1 265 ? 11.280 2.062 -3.546 1.00 81.25 265 ARG A CA 1
ATOM 1940 C C . ARG A 1 265 ? 12.286 1.055 -2.983 1.00 81.25 265 ARG A C 1
ATOM 1942 O O . ARG A 1 265 ? 11.878 0.181 -2.222 1.00 81.25 265 ARG A O 1
ATOM 1949 N N . PHE A 1 266 ? 13.572 1.154 -3.318 1.00 80.19 266 PHE A N 1
ATOM 1950 C CA . PHE A 1 266 ? 14.601 0.263 -2.769 1.00 80.19 266 PHE A CA 1
ATOM 1951 C C . PHE A 1 266 ? 14.793 0.450 -1.256 1.00 80.19 266 PHE A C 1
ATOM 1953 O O . PHE A 1 266 ? 14.799 -0.528 -0.505 1.00 80.19 266 PHE A O 1
ATOM 1960 N N . VAL A 1 267 ? 14.935 1.698 -0.800 1.00 78.19 267 VAL A N 1
ATOM 1961 C CA . VAL A 1 267 ? 15.099 2.041 0.618 1.00 78.19 267 VAL A CA 1
ATOM 1962 C C . VAL A 1 267 ? 13.862 1.620 1.399 1.00 78.19 267 VAL A C 1
ATOM 1964 O O . VAL A 1 267 ? 14.007 0.962 2.425 1.00 78.19 267 VAL A O 1
ATOM 1967 N N . THR A 1 268 ? 12.668 1.903 0.876 1.00 81.62 268 THR A N 1
ATOM 1968 C CA . THR A 1 268 ? 11.388 1.428 1.397 1.00 81.62 268 THR A CA 1
ATOM 1969 C C . THR A 1 268 ? 11.414 -0.089 1.516 1.00 81.62 268 THR A C 1
ATOM 1971 O O . THR A 1 268 ? 11.358 -0.600 2.624 1.00 81.62 268 THR A O 1
ATOM 1974 N N . GLN A 1 269 ? 11.609 -0.840 0.429 1.00 85.81 269 GLN A N 1
ATOM 1975 C CA . GLN A 1 269 ? 11.632 -2.309 0.469 1.00 85.81 269 GLN A CA 1
ATOM 1976 C C . GLN A 1 269 ? 12.606 -2.869 1.511 1.00 85.81 269 GLN A C 1
ATOM 1978 O O . GLN A 1 269 ? 12.275 -3.824 2.215 1.00 85.81 269 GLN A O 1
ATOM 1983 N N . ARG A 1 270 ? 13.798 -2.278 1.636 1.00 83.62 270 ARG A N 1
ATOM 1984 C CA . ARG A 1 270 ? 14.787 -2.712 2.623 1.00 83.62 270 ARG A CA 1
ATOM 1985 C C . ARG A 1 270 ? 14.371 -2.365 4.052 1.00 83.62 270 ARG A C 1
ATOM 1987 O O . ARG A 1 270 ? 14.453 -3.230 4.916 1.00 83.62 270 ARG A O 1
ATOM 1994 N N . ALA A 1 271 ? 13.909 -1.139 4.292 1.00 81.88 271 ALA A N 1
ATOM 1995 C CA . ALA A 1 271 ? 13.427 -0.696 5.597 1.00 81.88 271 ALA A CA 1
ATOM 1996 C C . ALA A 1 271 ? 12.259 -1.567 6.070 1.00 81.88 271 ALA A C 1
ATOM 1998 O O . ALA A 1 271 ? 12.236 -2.002 7.211 1.00 81.88 271 ALA A O 1
ATOM 1999 N N . ILE A 1 272 ? 11.338 -1.900 5.170 1.00 86.75 272 ILE A N 1
ATOM 2000 C CA . ILE A 1 272 ? 10.202 -2.775 5.451 1.00 86.75 272 ILE A CA 1
ATOM 2001 C C . ILE A 1 272 ? 10.659 -4.162 5.896 1.00 86.75 272 ILE A C 1
ATOM 2003 O O . ILE A 1 272 ? 10.176 -4.660 6.909 1.00 86.75 272 ILE A O 1
ATOM 2007 N N . ARG A 1 273 ? 11.600 -4.773 5.166 1.00 86.75 273 ARG A N 1
ATOM 2008 C CA . ARG A 1 273 ? 12.138 -6.094 5.523 1.00 86.75 273 ARG A CA 1
ATOM 2009 C C . ARG A 1 273 ? 12.827 -6.090 6.884 1.00 86.75 273 ARG A C 1
ATOM 2011 O O . ARG A 1 273 ? 12.704 -7.066 7.611 1.00 86.75 273 ARG A O 1
ATOM 2018 N N . GLU A 1 274 ? 13.533 -5.012 7.216 1.00 84.50 274 GLU A N 1
ATOM 2019 C CA . GLU A 1 274 ? 14.269 -4.913 8.478 1.00 84.50 274 GLU A CA 1
ATOM 2020 C C . GLU A 1 274 ? 13.352 -4.627 9.675 1.00 84.50 274 GLU A C 1
ATOM 2022 O O . GLU A 1 274 ? 13.477 -5.239 10.732 1.00 84.50 274 GLU A O 1
ATOM 2027 N N . ILE A 1 275 ? 12.417 -3.686 9.522 1.00 87.38 275 ILE A N 1
ATOM 2028 C CA . ILE A 1 275 ? 11.498 -3.294 10.599 1.00 87.38 275 ILE A CA 1
ATOM 2029 C C . ILE A 1 275 ? 10.481 -4.398 10.869 1.00 87.38 275 ILE A C 1
ATOM 2031 O O . ILE A 1 275 ? 10.070 -4.546 12.021 1.00 87.38 275 ILE A O 1
ATOM 2035 N N . ASN A 1 276 ? 10.060 -5.099 9.806 1.00 91.62 276 ASN A N 1
ATOM 2036 C CA . ASN A 1 276 ? 8.877 -5.952 9.766 1.00 91.62 276 ASN A CA 1
ATOM 2037 C C . ASN A 1 276 ? 7.671 -5.241 10.412 1.00 91.62 276 ASN A C 1
ATOM 2039 O O . ASN A 1 276 ? 7.302 -5.555 11.546 1.00 91.62 276 ASN A O 1
ATOM 2043 N N . PRO A 1 277 ? 7.137 -4.192 9.761 1.00 93.50 277 PRO A N 1
ATOM 2044 C CA . PRO A 1 277 ? 6.162 -3.305 10.377 1.00 93.50 277 PRO A CA 1
ATOM 2045 C C . PRO A 1 277 ? 4.904 -4.071 10.784 1.00 93.50 277 PRO A C 1
ATOM 2047 O O . PRO A 1 277 ? 4.306 -4.786 9.990 1.00 93.50 277 PRO A O 1
ATOM 2050 N N . GLU A 1 278 ? 4.490 -3.871 12.029 1.00 95.50 278 GLU A N 1
ATOM 2051 C CA . GLU A 1 278 ? 3.211 -4.349 12.561 1.00 95.50 278 GLU A CA 1
ATOM 2052 C C . GLU A 1 278 ? 2.079 -3.379 12.193 1.00 95.50 278 GLU A C 1
ATOM 2054 O O . GLU A 1 278 ? 0.900 -3.737 12.211 1.00 95.50 278 GLU A O 1
ATOM 2059 N N . LEU A 1 279 ? 2.441 -2.131 11.878 1.00 95.56 279 LEU A N 1
ATOM 2060 C CA . LEU A 1 279 ? 1.510 -1.043 11.646 1.00 95.56 279 LEU A CA 1
ATOM 2061 C C . LEU A 1 279 ? 2.046 -0.037 10.619 1.00 95.56 279 LEU A C 1
ATOM 2063 O O . LEU A 1 279 ? 3.216 0.355 10.646 1.00 95.56 279 LEU A O 1
ATOM 2067 N N . TRP A 1 280 ? 1.156 0.417 9.740 1.00 96.19 280 TRP A N 1
ATOM 2068 C CA . TRP A 1 280 ? 1.391 1.480 8.766 1.00 96.19 280 TRP A CA 1
ATOM 2069 C C . TRP A 1 280 ? 0.711 2.755 9.227 1.00 96.19 280 TRP A C 1
ATOM 2071 O O . TRP A 1 280 ? -0.508 2.866 9.153 1.00 96.19 280 TRP A O 1
ATOM 2081 N N . PHE A 1 281 ? 1.476 3.735 9.700 1.00 95.56 281 PHE A N 1
ATOM 2082 C CA . PHE A 1 281 ? 0.909 5.003 10.144 1.00 95.56 281 PHE A CA 1
ATOM 2083 C C . PHE A 1 281 ? 0.868 6.021 9.005 1.00 95.56 281 PHE A C 1
ATOM 2085 O O . PHE A 1 281 ? 1.918 6.500 8.572 1.00 95.56 281 PHE A O 1
ATOM 2092 N N . VAL A 1 282 ? -0.339 6.432 8.622 1.00 95.38 282 VAL A N 1
ATOM 2093 C CA . VAL A 1 282 ? -0.630 7.479 7.631 1.00 95.38 282 VAL A CA 1
ATOM 2094 C C . VAL A 1 282 ? -0.937 8.808 8.323 1.00 95.38 282 VAL A C 1
ATOM 2096 O O . VAL A 1 282 ? -1.651 8.849 9.328 1.00 95.38 282 VAL A O 1
ATOM 2099 N N . ASP A 1 283 ? -0.388 9.913 7.819 1.00 91.94 283 ASP A N 1
ATOM 2100 C CA . ASP A 1 283 ? -0.630 11.251 8.383 1.00 91.94 283 ASP A CA 1
ATOM 2101 C C . ASP A 1 283 ? -0.391 12.357 7.369 1.00 91.94 283 ASP A C 1
ATOM 2103 O O . ASP A 1 283 ? 0.261 12.157 6.342 1.00 91.94 283 ASP A O 1
ATOM 2107 N N . ASP A 1 284 ? -0.901 13.534 7.714 1.00 89.44 284 ASP A N 1
ATOM 2108 C CA . ASP A 1 284 ? -0.723 14.742 6.928 1.00 89.44 284 ASP A CA 1
ATOM 2109 C C . ASP A 1 284 ? 0.644 15.364 7.222 1.00 89.44 284 ASP A C 1
ATOM 2111 O O . ASP A 1 284 ? 1.023 15.545 8.384 1.00 89.44 284 ASP A O 1
ATOM 2115 N N . LEU A 1 285 ? 1.329 15.809 6.170 1.00 79.69 285 LEU A N 1
ATOM 2116 C CA . LEU A 1 285 ? 2.453 16.743 6.289 1.00 79.69 285 LEU A CA 1
ATOM 2117 C C . LEU A 1 285 ? 1.983 18.147 6.710 1.00 79.69 285 LEU A C 1
ATOM 2119 O O . LEU A 1 285 ? 2.752 18.929 7.254 1.00 79.69 285 LEU A O 1
ATOM 2123 N N . GLU A 1 286 ? 0.690 18.447 6.548 1.00 70.00 286 GLU A N 1
ATOM 2124 C CA . GLU A 1 286 ? 0.090 19.759 6.827 1.00 70.00 286 GLU A CA 1
ATOM 2125 C C . GLU A 1 286 ? 0.042 20.147 8.311 1.00 70.00 286 GLU A C 1
ATOM 2127 O O . GLU A 1 286 ? -0.514 21.198 8.661 1.00 70.00 286 GLU A O 1
ATOM 2132 N N . ARG A 1 287 ? 0.518 19.297 9.229 1.00 57.03 287 ARG A N 1
ATOM 2133 C CA . ARG A 1 287 ? 0.271 19.517 10.652 1.00 57.03 287 ARG A CA 1
ATOM 2134 C C . ARG A 1 287 ? 1.020 20.747 11.144 1.00 57.03 287 ARG A C 1
ATOM 2136 O O . ARG A 1 287 ? 2.200 20.683 11.454 1.00 57.03 287 ARG A O 1
ATOM 2143 N N . ARG A 1 288 ? 0.249 21.845 11.216 1.00 49.50 288 ARG A N 1
ATOM 2144 C CA . ARG A 1 288 ? 0.516 23.149 11.835 1.00 49.50 288 ARG A CA 1
ATOM 2145 C C . ARG A 1 288 ? 1.918 23.202 12.427 1.00 49.50 288 ARG A C 1
ATOM 2147 O O . ARG A 1 288 ? 2.073 22.922 13.615 1.00 49.50 288 ARG A O 1
ATOM 2154 N N . LEU A 1 289 ? 2.874 23.643 11.603 1.00 49.41 289 LEU A N 1
ATOM 2155 C CA . LEU A 1 289 ? 3.996 24.468 12.047 1.00 49.41 289 LEU A CA 1
ATOM 2156 C C . LEU A 1 289 ? 3.512 25.237 13.285 1.00 49.41 289 LEU A C 1
ATOM 2158 O O . LEU A 1 289 ? 2.562 26.023 13.141 1.00 49.41 289 LEU A O 1
ATOM 2162 N N . PRO A 1 290 ? 3.992 24.905 14.498 1.00 47.09 290 PRO A N 1
ATOM 2163 C CA . PRO A 1 290 ? 3.414 25.408 15.735 1.00 47.09 290 PRO A CA 1
ATOM 2164 C C . PRO A 1 290 ? 3.570 26.913 15.716 1.00 47.09 290 PRO A C 1
ATOM 2166 O O . PRO A 1 290 ? 4.674 27.347 15.987 1.00 47.09 290 PRO A O 1
ATOM 2169 N N . ARG A 1 291 ? 2.508 27.649 15.307 1.00 47.31 291 ARG A N 1
ATOM 2170 C CA . ARG A 1 291 ? 2.480 29.084 14.945 1.00 47.31 291 ARG A CA 1
ATOM 2171 C C . ARG A 1 291 ? 3.805 29.753 15.296 1.00 47.31 291 ARG A C 1
ATOM 2173 O O . ARG A 1 291 ? 3.880 30.418 16.329 1.00 47.31 291 ARG A O 1
ATOM 2180 N N . GLN A 1 292 ? 4.844 29.499 14.493 1.00 46.28 292 GLN A N 1
ATOM 2181 C CA . GLN A 1 292 ? 6.151 30.023 14.838 1.00 46.28 292 GLN A CA 1
ATOM 2182 C C . GLN A 1 292 ? 5.967 31.531 14.797 1.00 46.28 292 GLN A C 1
ATOM 2184 O O . GLN A 1 292 ? 5.285 32.073 13.918 1.00 46.28 292 GLN A O 1
ATOM 2189 N N . THR A 1 293 ? 6.383 32.126 15.904 1.00 45.72 293 THR A N 1
ATOM 2190 C CA . THR A 1 293 ? 6.237 33.517 16.301 1.00 45.72 293 THR A CA 1
ATOM 2191 C C . THR A 1 293 ? 6.035 34.434 15.096 1.00 45.72 293 THR A C 1
ATOM 2193 O O . THR A 1 293 ? 6.912 34.610 14.260 1.00 45.72 293 THR A O 1
ATOM 2196 N N . ARG A 1 294 ? 4.853 35.066 15.024 1.00 47.25 294 ARG A N 1
ATOM 2197 C CA . ARG A 1 294 ? 4.452 36.084 14.025 1.00 47.25 294 ARG A CA 1
ATOM 2198 C C . ARG A 1 294 ? 5.496 37.188 13.758 1.00 47.25 294 ARG A C 1
ATOM 2200 O O . ARG A 1 294 ? 5.293 37.980 12.844 1.00 47.25 294 ARG A O 1
ATOM 2207 N N . ALA A 1 295 ? 6.549 37.266 14.565 1.00 52.44 295 ALA A N 1
ATOM 2208 C CA . ALA A 1 295 ? 7.627 38.230 14.472 1.00 52.44 295 ALA A CA 1
ATOM 2209 C C . ALA A 1 295 ? 8.553 37.992 13.265 1.00 52.44 295 ALA A C 1
ATOM 2211 O O . ALA A 1 295 ? 8.852 38.954 12.573 1.00 52.44 295 ALA A O 1
ATOM 2212 N N . SER A 1 296 ? 8.942 36.753 12.938 1.00 50.34 296 SER A N 1
ATOM 2213 C CA . SER A 1 296 ? 9.941 36.507 11.875 1.00 50.34 296 SER A CA 1
ATOM 2214 C C . SER A 1 296 ? 9.359 36.474 10.457 1.00 50.34 296 SER A C 1
ATOM 2216 O O . SER A 1 296 ? 10.072 36.674 9.482 1.00 50.34 296 SER A O 1
ATOM 2218 N N . ARG A 1 297 ? 8.041 36.277 10.312 1.00 44.78 297 ARG A N 1
ATOM 2219 C CA . ARG A 1 297 ? 7.379 36.160 8.995 1.00 44.78 297 ARG A CA 1
ATOM 2220 C C . ARG A 1 297 ? 6.866 37.485 8.419 1.00 44.78 297 ARG A C 1
ATOM 2222 O O . ARG A 1 297 ? 6.235 37.482 7.366 1.00 44.78 297 ARG A O 1
ATOM 2229 N N . ARG A 1 298 ? 7.069 38.607 9.119 1.00 50.53 298 ARG A N 1
ATOM 2230 C CA . ARG A 1 298 ? 6.553 39.925 8.709 1.00 50.53 298 ARG A CA 1
ATOM 2231 C C . ARG A 1 298 ? 7.457 40.672 7.726 1.00 50.53 298 ARG A C 1
ATOM 2233 O O . ARG A 1 298 ? 6.962 41.591 7.085 1.00 50.53 298 ARG A O 1
ATOM 2240 N N . GLU A 1 299 ? 8.721 40.280 7.571 1.00 53.53 299 GLU A N 1
ATOM 2241 C CA . GLU A 1 299 ? 9.698 41.108 6.845 1.00 53.53 299 GLU A CA 1
ATOM 2242 C C . GLU A 1 299 ? 9.913 40.737 5.372 1.00 53.53 299 GLU A C 1
ATOM 2244 O O . GLU A 1 299 ? 10.339 41.592 4.602 1.00 53.53 299 GLU A O 1
ATOM 2249 N N . LEU A 1 300 ? 9.523 39.541 4.915 1.00 51.44 300 LEU A N 1
ATOM 2250 C CA . LEU A 1 300 ? 9.580 39.192 3.490 1.00 51.44 300 LEU A CA 1
ATOM 2251 C C . LEU A 1 300 ? 8.172 39.082 2.875 1.00 51.44 300 LEU A C 1
ATOM 2253 O O . LEU A 1 300 ? 7.526 38.038 2.893 1.00 51.44 300 LEU A O 1
ATOM 2257 N N . SER A 1 301 ? 7.723 40.172 2.247 1.00 51.53 301 SER A N 1
ATOM 2258 C CA . SER A 1 301 ? 6.730 40.195 1.152 1.00 51.53 301 SER A CA 1
ATOM 2259 C C . SER A 1 301 ? 5.239 39.931 1.433 1.00 51.53 301 SER A C 1
ATOM 2261 O O . SER A 1 301 ? 4.503 39.683 0.487 1.00 51.53 301 SER A O 1
ATOM 2263 N N . GLY A 1 302 ? 4.728 40.004 2.669 1.00 63.72 302 GLY A N 1
ATOM 2264 C CA . GLY A 1 302 ? 3.274 40.091 2.954 1.00 63.72 302 GLY A CA 1
ATOM 2265 C C . GLY A 1 302 ? 2.370 38.918 2.505 1.00 63.72 302 GLY A C 1
ATOM 2266 O O . GLY A 1 302 ? 1.212 38.844 2.917 1.00 63.72 302 GLY A O 1
ATOM 2267 N N . ARG A 1 303 ? 2.872 37.966 1.713 1.00 60.62 303 ARG A N 1
ATOM 2268 C CA . ARG A 1 303 ? 2.181 36.754 1.279 1.00 60.62 303 ARG A CA 1
ATOM 2269 C C . ARG A 1 303 ? 2.633 35.600 2.156 1.00 60.62 303 ARG A C 1
ATOM 2271 O O . ARG A 1 303 ? 3.770 35.147 2.103 1.00 60.62 303 ARG A O 1
ATOM 2278 N N . THR A 1 304 ? 1.712 35.111 2.979 1.00 61.00 304 THR A N 1
ATOM 2279 C CA . THR A 1 304 ? 1.925 33.858 3.702 1.00 61.00 304 THR A CA 1
ATOM 2280 C C . THR A 1 304 ? 1.892 32.733 2.673 1.00 61.00 304 THR A C 1
ATOM 2282 O O . THR A 1 304 ? 0.816 32.415 2.170 1.00 61.00 304 THR A O 1
ATOM 2285 N N . LEU A 1 305 ? 3.050 32.159 2.338 1.00 57.97 305 LEU A N 1
ATOM 2286 C CA . LEU A 1 305 ? 3.089 30.939 1.533 1.00 57.97 305 LEU A CA 1
ATOM 2287 C C . LEU A 1 305 ? 2.283 29.849 2.264 1.00 57.97 305 LEU A C 1
ATOM 2289 O O . LEU A 1 305 ? 2.461 29.685 3.485 1.00 57.97 305 LEU A O 1
ATOM 2293 N N . PRO A 1 306 ? 1.356 29.159 1.573 1.00 66.00 306 PRO A N 1
ATOM 2294 C CA . PRO A 1 306 ? 0.603 28.067 2.171 1.00 66.00 306 PRO A CA 1
ATOM 2295 C C . PRO A 1 306 ? 1.580 27.007 2.678 1.00 66.00 306 PRO A C 1
ATOM 2297 O O . PRO A 1 306 ? 2.618 26.764 2.067 1.00 66.00 306 PRO A O 1
ATOM 2300 N N . ALA A 1 307 ? 1.276 26.407 3.832 1.00 69.81 307 ALA A N 1
ATOM 2301 C CA . ALA A 1 307 ? 2.069 25.277 4.293 1.00 69.81 307 ALA A CA 1
ATOM 2302 C C . ALA A 1 307 ? 1.977 24.167 3.232 1.00 69.81 307 ALA A C 1
ATOM 2304 O O . ALA A 1 307 ? 0.865 23.898 2.760 1.00 69.81 307 ALA A O 1
ATOM 2305 N N . PRO A 1 308 ? 3.103 23.549 2.853 1.00 71.81 308 PRO A N 1
ATOM 2306 C CA . PRO A 1 308 ? 3.109 22.445 1.906 1.00 71.81 308 PRO A CA 1
ATOM 2307 C C . PRO A 1 308 ? 2.159 21.349 2.383 1.00 71.81 308 PRO A C 1
ATOM 2309 O O . PRO A 1 308 ? 2.089 21.001 3.568 1.00 71.81 308 PRO A O 1
ATOM 2312 N N . ARG A 1 309 ? 1.371 20.854 1.434 1.00 84.12 309 ARG A N 1
ATOM 2313 C CA . ARG A 1 309 ? 0.363 19.828 1.670 1.00 84.12 309 ARG A CA 1
ATOM 2314 C C . ARG A 1 309 ? 0.928 18.504 1.231 1.00 84.12 309 ARG A C 1
ATOM 2316 O O . ARG A 1 309 ? 1.631 18.444 0.237 1.00 84.12 309 ARG A O 1
ATOM 2323 N N . GLY A 1 310 ? 0.615 17.433 1.933 1.00 88.94 310 GLY A N 1
ATOM 2324 C CA . GLY A 1 310 ? 1.078 16.127 1.509 1.00 88.94 310 GLY A CA 1
ATOM 2325 C C . GLY A 1 310 ? 0.740 15.042 2.498 1.00 88.94 310 GLY A C 1
ATOM 2326 O O . GLY A 1 310 ? 0.203 15.307 3.577 1.00 88.94 310 GLY A O 1
ATOM 2327 N N . VAL A 1 311 ? 1.058 13.821 2.101 1.00 91.00 311 VAL A N 1
ATOM 2328 C CA . VAL A 1 311 ? 0.844 12.623 2.904 1.00 91.00 311 VAL A CA 1
ATOM 2329 C C . VAL A 1 311 ? 2.180 11.962 3.149 1.00 91.00 311 VAL A C 1
ATOM 2331 O O . VAL A 1 311 ? 3.069 11.961 2.296 1.00 91.00 311 VAL A O 1
ATOM 2334 N N . TRP A 1 312 ? 2.315 11.381 4.328 1.00 90.25 312 TRP A N 1
ATOM 2335 C CA . TRP A 1 312 ? 3.457 10.561 4.667 1.00 90.25 312 TRP A CA 1
ATOM 2336 C C . TRP A 1 312 ? 2.994 9.212 5.241 1.00 90.25 312 TRP A C 1
ATOM 2338 O O . TRP A 1 312 ? 1.902 9.097 5.807 1.00 90.25 312 TRP A O 1
ATOM 2348 N N . ILE A 1 313 ? 3.811 8.176 5.077 1.00 93.19 313 ILE A N 1
ATOM 2349 C CA . ILE A 1 313 ? 3.571 6.831 5.597 1.00 93.19 313 ILE A CA 1
ATOM 2350 C C . ILE A 1 313 ? 4.803 6.383 6.370 1.00 93.19 313 ILE A C 1
ATOM 2352 O O . ILE A 1 313 ? 5.936 6.472 5.896 1.00 93.19 313 ILE A O 1
ATOM 2356 N N . THR A 1 314 ? 4.571 5.874 7.574 1.00 92.56 314 THR A N 1
ATOM 2357 C CA . THR A 1 314 ? 5.603 5.342 8.467 1.00 92.56 314 THR A CA 1
ATOM 2358 C C . THR A 1 314 ? 5.349 3.870 8.739 1.00 92.56 314 THR A C 1
ATOM 2360 O O . THR A 1 314 ? 4.255 3.511 9.168 1.00 92.56 314 THR A O 1
ATOM 2363 N N . GLY A 1 315 ? 6.363 3.030 8.540 1.00 93.38 315 GLY A N 1
ATOM 2364 C CA . GLY A 1 315 ? 6.355 1.653 9.025 1.00 93.38 315 GLY A CA 1
ATOM 2365 C C . GLY A 1 315 ? 6.731 1.626 10.502 1.00 93.38 315 GLY A C 1
ATOM 2366 O O . GLY A 1 315 ? 7.764 2.181 10.889 1.00 93.38 315 GLY A O 1
ATOM 2367 N N . VAL A 1 316 ? 5.892 1.011 11.330 1.00 93.88 316 VAL A N 1
ATOM 2368 C CA . VAL A 1 316 ? 6.043 0.980 12.787 1.00 93.88 316 VAL A CA 1
ATOM 2369 C C . VAL A 1 316 ? 6.029 -0.466 13.276 1.00 93.88 316 VAL A C 1
ATOM 2371 O O . VAL A 1 316 ? 5.144 -1.241 12.927 1.00 93.88 316 VAL A O 1
ATOM 2374 N N . SER A 1 317 ? 6.996 -0.816 14.114 1.00 94.06 317 SER A N 1
ATOM 2375 C CA . SER A 1 317 ? 7.037 -2.055 14.893 1.00 94.06 317 SER A CA 1
ATOM 2376 C C . SER A 1 317 ? 7.373 -1.747 16.350 1.00 94.06 317 SER A C 1
ATOM 2378 O O . SER A 1 317 ? 7.701 -0.608 16.704 1.00 94.06 317 SER A O 1
ATOM 2380 N N . ALA A 1 318 ? 7.341 -2.761 17.217 1.00 90.69 318 ALA A N 1
ATOM 2381 C CA . ALA A 1 318 ? 7.779 -2.618 18.607 1.00 90.69 318 ALA A CA 1
ATOM 2382 C C . ALA A 1 318 ? 9.188 -2.012 18.755 1.00 90.69 318 ALA A C 1
ATOM 2384 O O . ALA A 1 318 ? 9.456 -1.307 19.733 1.00 90.69 318 ALA A O 1
ATOM 2385 N N . ARG A 1 319 ? 10.072 -2.261 17.778 1.00 87.88 319 ARG A N 1
ATOM 2386 C CA . ARG A 1 319 ? 11.488 -1.867 17.807 1.00 87.88 319 ARG A CA 1
ATOM 2387 C C . ARG A 1 319 ? 11.750 -0.520 17.142 1.00 87.88 319 ARG A C 1
ATOM 2389 O O . ARG A 1 319 ? 12.634 0.217 17.576 1.00 87.88 319 ARG A O 1
ATOM 2396 N N . ALA A 1 320 ? 11.006 -0.198 16.088 1.00 87.19 320 ALA A N 1
ATOM 2397 C CA . ALA A 1 320 ? 11.370 0.866 15.166 1.00 87.19 320 ALA A CA 1
ATOM 2398 C C . ALA A 1 320 ? 10.154 1.611 14.608 1.00 87.19 320 ALA A C 1
ATOM 2400 O O . ALA A 1 320 ? 9.055 1.082 14.514 1.00 87.19 320 ALA A O 1
ATOM 2401 N N . SER A 1 321 ? 10.370 2.864 14.213 1.00 88.00 321 SER A N 1
ATOM 2402 C CA . SER A 1 321 ? 9.394 3.674 13.483 1.00 88.00 321 SER A CA 1
ATOM 2403 C C . SER A 1 321 ? 10.160 4.423 12.404 1.00 88.00 321 SER A C 1
ATOM 2405 O O . SER A 1 321 ? 10.922 5.329 12.738 1.00 88.00 321 SER A O 1
ATOM 2407 N N . ILE A 1 322 ? 9.987 4.037 11.140 1.00 86.50 322 ILE A N 1
ATOM 2408 C CA . ILE A 1 322 ? 10.740 4.606 10.015 1.00 86.50 322 ILE A CA 1
ATOM 2409 C C . ILE A 1 322 ? 9.768 5.169 8.975 1.00 86.50 322 ILE A C 1
ATOM 2411 O O . ILE A 1 322 ? 8.867 4.447 8.537 1.00 86.50 322 ILE A O 1
ATOM 2415 N N . PRO A 1 323 ? 9.926 6.437 8.558 1.00 86.88 323 PRO A N 1
ATOM 2416 C CA . PRO A 1 323 ? 9.208 6.975 7.409 1.00 86.88 323 PRO A CA 1
ATOM 2417 C C . PRO A 1 323 ? 9.588 6.186 6.153 1.00 86.88 323 PRO A C 1
ATOM 2419 O O . PRO A 1 323 ? 10.765 6.091 5.812 1.00 86.88 323 PRO A O 1
ATOM 2422 N N . VAL A 1 324 ? 8.603 5.592 5.483 1.00 87.25 324 VAL A N 1
ATOM 2423 C CA . VAL A 1 324 ? 8.831 4.727 4.314 1.0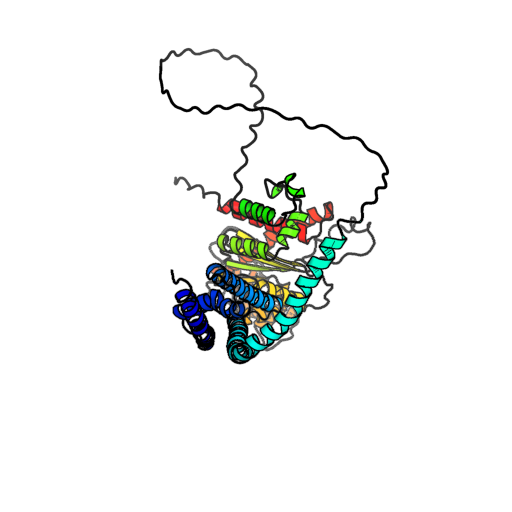0 87.25 324 VAL A CA 1
ATOM 2424 C C . VAL A 1 324 ? 8.423 5.374 3.000 1.00 87.25 324 VAL A C 1
ATOM 2426 O O . VAL A 1 324 ? 8.951 4.990 1.964 1.00 87.25 324 VAL A O 1
ATOM 2429 N N . ALA A 1 325 ? 7.490 6.323 3.024 1.00 87.38 325 ALA A N 1
ATOM 2430 C CA . ALA A 1 325 ? 7.024 7.030 1.840 1.00 87.38 325 ALA A CA 1
ATOM 2431 C C . ALA A 1 325 ? 6.484 8.406 2.239 1.00 87.38 325 ALA A C 1
ATOM 2433 O O . ALA A 1 325 ? 5.890 8.559 3.304 1.00 87.38 325 ALA A O 1
ATOM 2434 N N . TRP A 1 326 ? 6.663 9.403 1.384 1.00 88.44 326 TRP A N 1
ATOM 2435 C CA . TRP A 1 326 ? 6.051 10.724 1.513 1.00 88.44 326 TRP A CA 1
ATOM 2436 C C . TRP A 1 326 ? 5.833 11.305 0.120 1.00 88.44 326 TRP A C 1
ATOM 2438 O O . TRP A 1 326 ? 6.574 10.976 -0.809 1.00 88.44 326 TRP A O 1
ATOM 2448 N N . ARG A 1 327 ? 4.792 12.121 -0.029 1.00 86.12 327 ARG A N 1
ATOM 2449 C CA . ARG A 1 327 ? 4.516 12.898 -1.239 1.00 86.12 327 ARG A CA 1
ATOM 2450 C C . ARG A 1 327 ? 3.966 14.259 -0.837 1.00 86.12 327 ARG A C 1
ATOM 2452 O O . ARG A 1 327 ? 2.987 14.324 -0.089 1.00 86.12 327 ARG A O 1
ATOM 2459 N N . VAL A 1 328 ? 4.580 15.316 -1.356 1.00 84.06 328 VAL A N 1
ATOM 2460 C CA . VAL A 1 328 ? 4.065 16.684 -1.287 1.00 84.06 328 VAL A CA 1
ATOM 2461 C C . VAL A 1 328 ? 3.216 16.955 -2.529 1.00 84.06 328 VAL A C 1
ATOM 2463 O O . VAL A 1 328 ? 3.471 16.433 -3.613 1.00 84.06 328 VAL A O 1
ATOM 2466 N N . LEU A 1 329 ? 2.129 17.690 -2.337 1.00 83.38 329 LEU A N 1
ATOM 2467 C CA . LEU A 1 329 ? 1.204 18.124 -3.367 1.00 83.38 329 LEU A CA 1
ATOM 2468 C C . LEU A 1 329 ? 1.631 19.528 -3.809 1.00 83.38 329 LEU A C 1
ATOM 2470 O O . LEU A 1 329 ? 1.657 20.443 -2.987 1.00 83.38 329 LEU A O 1
ATOM 2474 N N . GLU A 1 330 ? 1.949 19.687 -5.091 1.00 73.56 330 GLU A N 1
ATOM 2475 C CA . GLU A 1 330 ? 2.400 20.967 -5.661 1.00 73.56 330 GLU A CA 1
ATOM 2476 C C . GLU A 1 330 ? 1.251 21.967 -5.892 1.00 73.56 330 GLU A C 1
ATOM 2478 O O . GLU A 1 330 ? 1.502 23.154 -6.067 1.00 73.56 330 GLU A O 1
ATOM 2483 N N . ASP A 1 331 ? -0.004 21.503 -5.887 1.00 72.19 331 ASP A N 1
ATOM 2484 C CA . ASP A 1 331 ? -1.173 22.298 -6.282 1.00 72.19 331 ASP A CA 1
ATOM 2485 C C . ASP A 1 331 ? -2.017 22.783 -5.086 1.00 72.19 331 ASP A C 1
ATOM 2487 O O . ASP A 1 331 ? -2.164 22.114 -4.057 1.00 72.19 331 ASP A O 1
ATOM 2491 N N . ASP A 1 332 ? -2.688 23.920 -5.267 1.00 62.34 332 ASP A N 1
ATOM 2492 C CA . ASP A 1 332 ? -3.500 24.657 -4.288 1.00 62.34 332 ASP A CA 1
ATOM 2493 C C . ASP A 1 332 ? -4.842 23.960 -3.961 1.00 62.34 332 ASP A C 1
ATOM 2495 O O . ASP A 1 332 ? -5.756 24.545 -3.363 1.00 62.34 332 ASP A O 1
ATOM 2499 N N . GLY A 1 333 ? -4.970 22.689 -4.356 1.00 54.28 333 GLY A N 1
ATOM 2500 C CA . GLY A 1 333 ? -6.191 21.902 -4.488 1.00 54.28 333 GLY A CA 1
ATOM 2501 C C . GLY A 1 333 ? -7.223 22.155 -3.391 1.00 54.28 333 GLY A C 1
ATOM 2502 O O . GLY A 1 333 ? -7.113 21.678 -2.260 1.00 54.28 333 GLY A O 1
ATOM 2503 N N . LYS A 1 334 ? -8.293 22.872 -3.752 1.00 60.25 334 LYS A N 1
ATOM 2504 C CA . LYS A 1 334 ? -9.474 23.135 -2.907 1.00 60.25 334 LYS A CA 1
ATOM 2505 C C . LYS A 1 334 ? -10.274 21.867 -2.554 1.00 60.25 334 LYS A C 1
ATOM 2507 O O . LYS A 1 334 ? -11.214 21.941 -1.764 1.00 60.25 334 LYS A O 1
ATOM 2512 N N . ALA A 1 335 ? -9.929 20.705 -3.108 1.00 64.56 335 ALA A N 1
ATOM 2513 C CA . ALA A 1 335 ? -10.693 19.475 -2.945 1.00 64.56 335 ALA A CA 1
ATOM 2514 C C . ALA A 1 335 ? -10.274 18.702 -1.685 1.00 64.56 335 ALA A C 1
ATOM 2516 O O . ALA A 1 335 ? -9.193 18.128 -1.641 1.00 64.56 335 ALA A O 1
ATOM 2517 N N . LYS A 1 336 ? -11.158 18.592 -0.682 1.00 68.31 336 LYS A N 1
ATOM 2518 C CA . LYS A 1 336 ? -10.964 17.727 0.510 1.00 68.31 336 LYS A CA 1
ATOM 2519 C C . LYS A 1 336 ? -10.610 16.268 0.165 1.00 68.31 336 LYS A C 1
ATOM 2521 O O . LYS A 1 336 ? -10.065 15.553 1.000 1.00 68.31 336 LYS A O 1
ATOM 2526 N N . GLU A 1 337 ? -10.911 15.844 -1.057 1.00 82.06 337 GLU A N 1
ATOM 2527 C CA . GLU A 1 337 ? -10.660 14.504 -1.585 1.00 82.06 337 GLU A CA 1
ATOM 2528 C C . GLU A 1 337 ? -9.174 14.189 -1.800 1.00 82.06 337 GLU A C 1
ATOM 2530 O O . GLU A 1 337 ? -8.812 13.011 -1.815 1.00 82.06 337 GLU A O 1
ATOM 2535 N N . TRP A 1 338 ? -8.297 15.202 -1.897 1.00 88.31 338 TRP A N 1
ATOM 2536 C CA . TRP A 1 338 ? -6.876 14.965 -2.173 1.00 88.31 338 TRP A CA 1
ATOM 2537 C C . TRP A 1 338 ? -6.221 14.085 -1.102 1.00 88.31 338 TRP A C 1
ATOM 2539 O O . TRP A 1 338 ? -5.450 13.201 -1.460 1.00 88.31 338 TRP A O 1
ATOM 2549 N N . ARG A 1 339 ? -6.568 14.260 0.186 1.00 90.44 339 ARG A N 1
ATOM 2550 C CA . ARG A 1 339 ? -5.990 13.475 1.296 1.00 90.44 339 ARG A CA 1
ATOM 2551 C C . ARG A 1 339 ? -6.294 11.997 1.147 1.00 90.44 339 ARG A C 1
ATOM 2553 O O . ARG A 1 339 ? -5.399 11.166 1.208 1.00 90.44 339 ARG A O 1
ATOM 2560 N N . THR A 1 340 ? -7.571 11.682 0.934 1.00 92.81 340 THR A N 1
ATOM 2561 C CA . THR A 1 340 ? -8.030 10.299 0.781 1.00 92.81 340 THR A CA 1
ATOM 2562 C C . THR A 1 340 ? -7.368 9.651 -0.425 1.00 92.81 340 THR A C 1
ATOM 2564 O O . THR A 1 340 ? -6.783 8.581 -0.289 1.00 92.81 340 THR A O 1
ATOM 2567 N N . ARG A 1 341 ? -7.417 10.318 -1.584 1.00 93.19 341 ARG A N 1
ATOM 2568 C CA . ARG A 1 341 ? -6.842 9.788 -2.819 1.00 93.19 341 ARG A CA 1
ATOM 2569 C C . ARG A 1 341 ? -5.332 9.580 -2.690 1.00 93.19 341 ARG A C 1
ATOM 2571 O O . ARG A 1 341 ? -4.863 8.474 -2.921 1.00 93.19 341 ARG A O 1
ATOM 2578 N N . LEU A 1 342 ? -4.592 10.605 -2.264 1.00 92.38 342 LEU A N 1
ATOM 2579 C CA . LEU A 1 342 ? -3.132 10.549 -2.170 1.00 92.38 342 LEU A CA 1
ATOM 2580 C C . LEU A 1 342 ? -2.663 9.510 -1.143 1.00 92.38 342 LEU A C 1
ATOM 2582 O O . LEU A 1 342 ? -1.715 8.779 -1.411 1.00 92.38 342 LEU A O 1
ATOM 2586 N N . ALA A 1 343 ? -3.339 9.398 0.003 1.00 94.56 343 ALA A N 1
ATOM 2587 C CA . ALA A 1 343 ? -3.003 8.386 0.999 1.00 94.56 343 ALA A CA 1
ATOM 2588 C C . ALA A 1 343 ? -3.223 6.960 0.489 1.00 94.56 343 ALA A C 1
ATOM 2590 O O . ALA A 1 343 ? -2.353 6.115 0.676 1.00 94.56 343 ALA A O 1
ATOM 2591 N N . LEU A 1 344 ? -4.354 6.692 -0.168 1.00 95.94 344 LEU A N 1
ATOM 2592 C CA . LEU A 1 344 ? -4.638 5.371 -0.730 1.00 95.94 344 LEU A CA 1
ATOM 2593 C C . LEU A 1 344 ? -3.676 5.027 -1.873 1.00 95.94 344 LEU A C 1
ATOM 2595 O O . LEU A 1 344 ? -3.125 3.934 -1.871 1.00 95.94 344 LEU A O 1
ATOM 2599 N N . GLU A 1 345 ? -3.389 5.974 -2.773 1.00 93.81 345 GLU A N 1
ATOM 2600 C CA . GLU A 1 345 ? -2.361 5.801 -3.810 1.00 93.81 345 GLU A CA 1
ATOM 2601 C C . GLU A 1 345 ? -0.998 5.460 -3.198 1.00 93.81 345 GLU A C 1
ATOM 2603 O O . GLU A 1 345 ? -0.292 4.582 -3.682 1.00 93.81 345 GLU A O 1
ATOM 2608 N N . MET A 1 346 ? -0.604 6.141 -2.121 1.00 92.94 346 MET A N 1
ATOM 2609 C CA . MET A 1 346 ? 0.665 5.855 -1.456 1.00 92.94 346 MET A CA 1
ATOM 2610 C C . MET A 1 346 ? 0.686 4.488 -0.767 1.00 92.94 346 MET A C 1
ATOM 2612 O O . MET A 1 346 ? 1.740 3.857 -0.747 1.00 92.94 346 MET A O 1
ATOM 2616 N N . ILE A 1 347 ? -0.444 4.028 -0.221 1.00 94.50 347 ILE A N 1
ATOM 2617 C CA . ILE A 1 347 ? -0.581 2.670 0.321 1.00 94.50 347 ILE A CA 1
ATOM 2618 C C . ILE A 1 347 ? -0.439 1.637 -0.803 1.00 94.50 347 ILE A C 1
ATOM 2620 O O . ILE A 1 347 ? 0.288 0.665 -0.627 1.00 94.50 347 ILE A O 1
ATOM 2624 N N . ASP A 1 348 ? -1.044 1.878 -1.968 1.00 92.62 348 ASP A N 1
ATOM 2625 C CA . ASP A 1 348 ? -0.955 0.986 -3.136 1.00 92.62 348 ASP A CA 1
ATOM 2626 C C . ASP A 1 348 ? 0.470 0.873 -3.696 1.00 92.62 348 ASP A C 1
ATOM 2628 O O . ASP A 1 348 ? 0.835 -0.120 -4.324 1.00 92.62 348 ASP A O 1
ATOM 2632 N N . LEU A 1 349 ? 1.301 1.891 -3.468 1.00 89.44 349 LEU A N 1
ATOM 2633 C CA . LEU A 1 349 ? 2.710 1.875 -3.855 1.00 89.44 349 LEU A CA 1
ATOM 2634 C C . LEU A 1 349 ? 3.595 1.084 -2.881 1.00 89.44 349 LEU A C 1
ATOM 2636 O O . LEU A 1 349 ? 4.751 0.792 -3.222 1.00 89.44 349 LEU A O 1
ATOM 2640 N N . LEU A 1 350 ? 3.090 0.729 -1.693 1.00 89.00 350 LEU A N 1
ATOM 2641 C CA . LEU A 1 350 ? 3.815 -0.139 -0.771 1.00 89.00 350 LEU A CA 1
ATOM 2642 C C . LEU A 1 350 ? 3.918 -1.554 -1.372 1.00 89.00 350 LEU A C 1
ATOM 2644 O O . LEU A 1 350 ? 2.976 -2.037 -1.995 1.00 89.00 350 LEU A O 1
ATOM 2648 N N . PRO A 1 351 ? 5.057 -2.253 -1.218 1.00 80.06 351 PRO A N 1
ATOM 2649 C CA . PRO A 1 351 ? 5.213 -3.606 -1.752 1.00 80.06 351 PRO A CA 1
ATOM 2650 C C . PRO A 1 351 ? 4.133 -4.556 -1.208 1.00 80.06 351 PRO A C 1
ATOM 2652 O O . PRO A 1 351 ? 3.913 -4.573 -0.002 1.00 80.06 351 PRO A O 1
ATOM 2655 N N . GLU A 1 352 ? 3.526 -5.408 -2.041 1.00 73.88 352 GLU A N 1
ATOM 2656 C CA . GLU A 1 352 ? 2.471 -6.359 -1.615 1.00 73.88 352 GLU A CA 1
ATOM 2657 C C . GLU A 1 352 ? 2.892 -7.223 -0.412 1.00 73.88 352 GLU A C 1
ATOM 2659 O O . GLU A 1 352 ? 2.138 -7.402 0.542 1.00 73.88 352 GLU A O 1
ATOM 2664 N N . LEU A 1 353 ? 4.158 -7.663 -0.400 1.00 57.88 353 LEU A N 1
ATOM 2665 C CA . LEU A 1 353 ? 4.786 -8.424 0.694 1.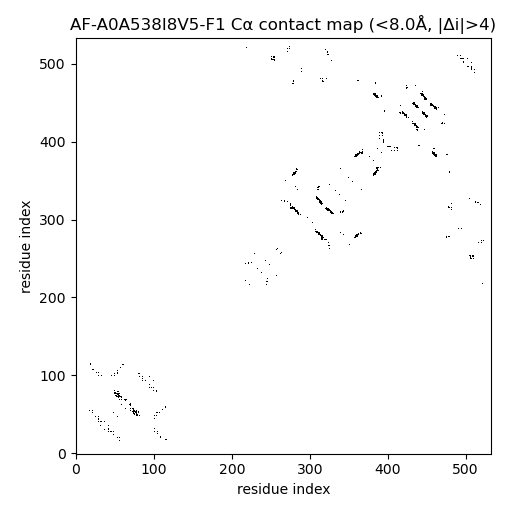00 57.88 353 LEU A CA 1
ATOM 2666 C C . LEU A 1 353 ? 4.771 -7.704 2.056 1.00 57.88 353 LEU A C 1
ATOM 2668 O O . LEU A 1 353 ? 5.089 -8.312 3.071 1.00 57.88 353 LEU A O 1
ATOM 2672 N N . SER A 1 354 ? 4.455 -6.412 2.081 1.00 60.75 354 SER A N 1
ATOM 2673 C CA . SER A 1 354 ? 4.502 -5.550 3.262 1.00 60.75 354 SER A CA 1
ATOM 2674 C C . SER A 1 354 ? 3.132 -5.307 3.907 1.00 60.75 354 SER A C 1
ATOM 2676 O O . SER A 1 354 ? 3.055 -4.817 5.033 1.00 60.75 354 SER A O 1
ATOM 2678 N N . LEU A 1 355 ? 2.048 -5.682 3.221 1.00 72.06 355 LEU A N 1
ATOM 2679 C CA . LEU A 1 355 ? 0.679 -5.491 3.704 1.00 72.06 355 LEU A CA 1
ATOM 2680 C C . LEU A 1 355 ? 0.102 -6.741 4.382 1.00 72.06 355 LEU A C 1
ATOM 2682 O O . LEU A 1 355 ? -0.919 -6.630 5.049 1.00 72.06 355 LEU A O 1
ATOM 2686 N N . GLY A 1 356 ? 0.754 -7.906 4.263 1.00 63.81 356 GLY A N 1
ATOM 2687 C CA . GLY A 1 356 ? 0.219 -9.234 4.619 1.00 63.81 356 GLY A CA 1
ATOM 2688 C C . GLY A 1 356 ? -0.068 -9.525 6.103 1.00 63.81 356 GLY A C 1
ATOM 2689 O O . GLY A 1 356 ? -0.088 -10.684 6.500 1.00 63.81 356 GLY A O 1
ATOM 2690 N N . GLY A 1 357 ? -0.280 -8.504 6.931 1.00 84.75 357 GLY A N 1
ATOM 2691 C CA . GLY A 1 357 ? -0.657 -8.632 8.342 1.00 84.75 357 GLY A CA 1
ATOM 2692 C C . GLY A 1 357 ? -0.515 -7.336 9.145 1.00 84.75 357 GLY A C 1
ATOM 2693 O O . GLY A 1 357 ? -0.969 -7.268 10.289 1.00 84.75 357 GLY A O 1
ATOM 2694 N N . ALA A 1 358 ? 0.110 -6.313 8.558 1.00 93.44 358 ALA A N 1
ATOM 2695 C CA . ALA A 1 358 ? 0.284 -5.009 9.176 1.00 93.44 358 ALA A CA 1
ATOM 2696 C C . ALA A 1 358 ? -1.019 -4.198 9.149 1.00 93.44 358 ALA A C 1
ATOM 2698 O O . ALA A 1 358 ? -1.715 -4.147 8.137 1.00 93.44 358 ALA A O 1
ATOM 2699 N N . VAL A 1 359 ? -1.322 -3.522 10.255 1.00 96.12 359 VAL A N 1
ATOM 2700 C CA . VAL A 1 359 ? -2.555 -2.739 10.411 1.00 96.12 359 VAL A CA 1
ATOM 2701 C C . VAL A 1 359 ? -2.332 -1.303 9.954 1.00 96.12 359 VAL A C 1
ATOM 2703 O O . VAL A 1 359 ? -1.408 -0.633 10.415 1.00 96.12 359 VAL A O 1
ATOM 2706 N N . VAL A 1 360 ? -3.189 -0.783 9.081 1.00 97.00 360 VAL A N 1
ATOM 2707 C CA . VAL A 1 360 ? -3.156 0.636 8.707 1.00 97.00 360 VAL A CA 1
ATOM 2708 C C . VAL A 1 360 ? -3.736 1.476 9.842 1.00 97.00 360 VAL A C 1
ATOM 2710 O O . VAL A 1 360 ? -4.857 1.264 10.288 1.00 97.00 360 VAL A O 1
ATOM 2713 N N . THR A 1 361 ? -3.004 2.476 10.313 1.00 96.94 361 THR A N 1
ATOM 2714 C CA . THR A 1 361 ? -3.506 3.448 11.284 1.00 96.94 361 THR A CA 1
ATOM 2715 C C . THR A 1 361 ? -3.378 4.859 10.749 1.00 96.94 361 THR A C 1
ATOM 2717 O O . THR A 1 361 ? -2.498 5.168 9.946 1.00 96.94 361 THR A O 1
ATOM 2720 N N . ALA A 1 362 ? -4.237 5.747 11.230 1.00 96.38 362 ALA A N 1
ATOM 2721 C CA . ALA A 1 362 ? -4.147 7.158 10.924 1.00 96.38 362 ALA A CA 1
ATOM 2722 C C . ALA A 1 362 ? -4.799 7.991 12.028 1.00 96.38 362 ALA A C 1
ATOM 2724 O O . ALA A 1 362 ? -5.614 7.506 12.819 1.00 96.38 362 ALA A O 1
ATOM 2725 N N . GLY A 1 363 ? -4.449 9.276 12.071 1.00 94.31 363 GLY A N 1
ATOM 2726 C CA . GLY A 1 363 ? -5.102 10.223 12.967 1.00 94.31 363 GLY A CA 1
ATOM 2727 C C . GLY A 1 363 ? -6.540 10.554 12.547 1.00 94.31 363 GLY A C 1
ATOM 2728 O O . GLY A 1 363 ? -6.998 10.209 11.459 1.00 94.31 363 GLY A O 1
ATOM 2729 N N . THR A 1 364 ? -7.220 11.343 13.385 1.00 93.69 364 THR A N 1
ATOM 2730 C CA . THR A 1 364 ? -8.605 11.805 13.171 1.00 93.69 364 THR A CA 1
ATOM 2731 C C . THR A 1 364 ? -8.845 12.466 11.812 1.00 93.69 364 THR A C 1
ATOM 2733 O O . THR A 1 364 ? -9.930 12.345 11.260 1.00 93.69 364 THR A O 1
ATOM 2736 N N . ALA A 1 365 ? -7.833 13.126 11.238 1.00 92.00 365 ALA A N 1
ATOM 2737 C CA . ALA A 1 365 ? -7.944 13.762 9.925 1.00 92.00 365 ALA A CA 1
ATOM 2738 C C . ALA A 1 365 ? -8.256 12.771 8.791 1.00 92.00 365 ALA A C 1
ATOM 2740 O O . ALA A 1 365 ? -8.902 13.165 7.825 1.00 92.00 365 ALA A O 1
ATOM 2741 N N . TYR A 1 366 ? -7.834 11.513 8.935 1.00 94.19 366 TYR A N 1
ATOM 2742 C CA . TYR A 1 366 ? -8.073 10.426 7.986 1.00 94.19 366 TYR A CA 1
ATOM 2743 C C . TYR A 1 366 ? -9.171 9.487 8.457 1.00 94.19 366 TYR A C 1
ATOM 2745 O O . TYR A 1 366 ? -10.052 9.147 7.675 1.00 94.19 366 TYR A O 1
ATOM 2753 N N . GLY A 1 367 ? -9.156 9.093 9.735 1.00 95.31 367 GLY A N 1
ATOM 2754 C CA . GLY A 1 367 ? -10.130 8.133 10.253 1.00 95.31 367 GLY A CA 1
ATOM 2755 C C . GLY A 1 367 ? -11.571 8.617 10.124 1.00 95.31 367 GLY A C 1
ATOM 2756 O O . GLY A 1 367 ? -12.465 7.820 9.850 1.00 95.31 367 GLY A O 1
ATOM 2757 N N . SER A 1 368 ? -11.804 9.927 10.223 1.00 94.94 368 SER A N 1
ATOM 2758 C CA . SER A 1 368 ? -13.128 10.525 10.030 1.00 94.94 368 SER A CA 1
ATOM 2759 C C . SER A 1 368 ? -13.582 10.602 8.564 1.00 94.94 368 SER A C 1
ATOM 2761 O O . SER A 1 368 ? -14.760 10.845 8.296 1.00 94.94 368 SER A O 1
ATOM 2763 N N . LEU A 1 369 ? -12.689 10.377 7.593 1.00 94.06 369 LEU A N 1
ATOM 2764 C CA . LEU A 1 369 ? -13.021 10.414 6.169 1.00 94.06 369 LEU A CA 1
ATOM 2765 C C . LEU A 1 369 ? -13.604 9.071 5.724 1.00 94.06 369 LEU A C 1
ATOM 2767 O O . LEU A 1 369 ? -12.889 8.085 5.567 1.00 94.06 369 LEU A O 1
ATOM 2771 N N . ALA A 1 370 ? -14.907 9.051 5.439 1.00 93.94 370 ALA A N 1
ATOM 2772 C CA . ALA A 1 370 ? -15.593 7.845 4.972 1.00 93.94 370 ALA A CA 1
ATOM 2773 C C . ALA A 1 370 ? -14.999 7.273 3.671 1.00 93.94 370 ALA A C 1
ATOM 2775 O O . ALA A 1 370 ? -15.024 6.065 3.473 1.00 93.94 370 ALA A O 1
ATOM 2776 N N . GLY A 1 371 ? -14.467 8.125 2.784 1.00 94.44 371 GLY A N 1
ATOM 2777 C CA . GLY A 1 371 ? -13.790 7.675 1.563 1.00 94.44 371 GLY A CA 1
ATOM 2778 C C . GLY A 1 371 ? -12.474 6.944 1.843 1.00 94.44 371 GLY A C 1
ATOM 2779 O O . GLY A 1 371 ? -12.157 5.983 1.152 1.00 94.44 371 GLY A O 1
ATOM 2780 N N . PHE A 1 372 ? -11.735 7.354 2.879 1.00 96.00 372 PHE A N 1
ATOM 2781 C CA . PHE A 1 372 ? -10.494 6.685 3.269 1.00 96.00 372 PHE A CA 1
ATOM 2782 C C . PHE A 1 372 ? -10.780 5.300 3.847 1.00 96.00 372 PHE A C 1
ATOM 2784 O O . PHE A 1 372 ? -10.178 4.333 3.397 1.00 96.00 372 PHE A O 1
ATOM 2791 N N . ARG A 1 373 ? -11.765 5.187 4.749 1.00 96.19 373 ARG A N 1
ATOM 2792 C CA . ARG A 1 373 ? -12.187 3.896 5.320 1.00 96.19 373 ARG A CA 1
ATOM 2793 C C . ARG A 1 373 ? -12.655 2.910 4.252 1.00 96.19 373 ARG A C 1
ATOM 2795 O O . ARG A 1 373 ? -12.054 1.852 4.112 1.00 96.19 373 ARG A O 1
ATOM 2802 N N . ARG A 1 374 ? -13.607 3.326 3.408 1.00 95.81 374 ARG A N 1
ATOM 2803 C CA . ARG A 1 374 ? -14.087 2.515 2.275 1.00 95.81 374 ARG A CA 1
ATOM 2804 C C . ARG A 1 374 ? -12.971 2.131 1.308 1.00 95.81 374 ARG A C 1
ATOM 2806 O O . ARG A 1 374 ? -12.978 1.042 0.747 1.00 95.81 374 ARG A O 1
ATOM 2813 N N . GLY A 1 375 ? -11.993 3.015 1.118 1.00 95.75 375 GLY A N 1
ATOM 2814 C CA . GLY A 1 375 ? -10.810 2.725 0.319 1.00 95.75 375 GLY A CA 1
ATOM 2815 C C . GLY A 1 375 ? -9.937 1.613 0.904 1.00 95.75 375 GLY A C 1
ATOM 2816 O O . GLY A 1 375 ? -9.417 0.806 0.135 1.00 95.75 375 GLY A O 1
ATOM 2817 N N . LEU A 1 376 ? -9.785 1.548 2.230 1.00 96.25 376 LEU A N 1
ATOM 2818 C CA . LEU A 1 376 ? -9.064 0.466 2.909 1.00 96.25 376 LEU A CA 1
ATOM 2819 C C . LEU A 1 376 ? -9.860 -0.846 2.877 1.00 96.25 376 LEU A C 1
ATOM 2821 O O . LEU A 1 376 ? -9.292 -1.889 2.566 1.00 96.25 376 LEU A O 1
ATOM 2825 N N . GLU A 1 377 ? -11.171 -0.783 3.119 1.00 95.50 377 GLU A N 1
ATOM 2826 C CA . GLU A 1 377 ? -12.081 -1.939 3.063 1.00 95.50 377 GLU A CA 1
ATOM 2827 C C . GLU A 1 377 ? -12.107 -2.565 1.667 1.00 95.50 377 GLU A C 1
ATOM 2829 O O . GLU A 1 377 ? -11.913 -3.768 1.527 1.00 95.50 377 GLU A O 1
ATOM 2834 N N . GLY A 1 378 ? -12.233 -1.747 0.616 1.00 95.50 378 GLY A N 1
ATOM 2835 C CA . GLY A 1 378 ? -12.197 -2.215 -0.773 1.00 95.50 378 GLY A CA 1
ATOM 2836 C C . GLY A 1 378 ? -10.865 -2.852 -1.188 1.00 95.50 378 GLY A C 1
ATOM 2837 O O . GLY A 1 378 ? -10.812 -3.545 -2.200 1.00 95.50 378 GLY A O 1
ATOM 2838 N N . ARG A 1 379 ? -9.794 -2.640 -0.411 1.00 94.19 379 ARG A N 1
ATOM 2839 C CA . ARG A 1 379 ? -8.479 -3.283 -0.582 1.00 94.19 379 ARG A CA 1
ATOM 2840 C C . ARG A 1 379 ? -8.284 -4.495 0.335 1.00 94.19 379 ARG A C 1
ATOM 2842 O O . ARG A 1 379 ? -7.222 -5.107 0.296 1.00 94.19 379 ARG A O 1
ATOM 2849 N N . GLY A 1 380 ? -9.265 -4.823 1.178 1.00 94.06 380 GLY A N 1
ATOM 2850 C CA . GLY A 1 380 ? -9.153 -5.879 2.183 1.00 94.06 380 GLY A CA 1
ATOM 2851 C C . GLY A 1 380 ? -8.102 -5.588 3.259 1.00 94.06 380 GLY A C 1
ATOM 2852 O O . GLY A 1 380 ? -7.523 -6.518 3.813 1.00 94.06 380 GLY A O 1
ATOM 2853 N N . LEU A 1 381 ? -7.804 -4.312 3.532 1.00 95.19 381 LEU A N 1
ATOM 2854 C CA . LEU A 1 381 ? -6.786 -3.930 4.510 1.00 95.19 381 LEU A CA 1
ATOM 2855 C C . LEU A 1 381 ? -7.389 -3.789 5.907 1.00 95.19 381 LEU A C 1
ATOM 2857 O O . LEU A 1 381 ? -8.377 -3.076 6.109 1.00 95.19 381 LEU A O 1
ATOM 2861 N N . HIS A 1 382 ? -6.739 -4.414 6.889 1.00 96.25 382 HIS A N 1
ATOM 2862 C CA . HIS A 1 382 ? -7.052 -4.182 8.293 1.00 96.25 382 HIS A CA 1
ATOM 2863 C C . HIS A 1 382 ? -6.572 -2.801 8.730 1.00 96.25 382 HIS A C 1
ATOM 2865 O O . HIS A 1 382 ? -5.463 -2.371 8.394 1.00 96.25 382 HIS A O 1
ATOM 2871 N N . TYR A 1 383 ? -7.383 -2.121 9.527 1.00 97.44 383 TYR A N 1
ATOM 2872 C CA . TYR A 1 383 ? -7.092 -0.798 10.028 1.00 97.44 383 TYR A CA 1
ATOM 2873 C C . TYR A 1 383 ? -7.493 -0.601 11.486 1.00 97.44 383 TYR A C 1
ATOM 2875 O O . TYR A 1 383 ? -8.371 -1.269 12.024 1.00 97.44 383 TYR A O 1
ATOM 2883 N N . LEU A 1 384 ? -6.851 0.391 12.097 1.00 97.38 384 LEU A N 1
ATOM 2884 C CA . LEU A 1 384 ? -7.142 0.934 13.415 1.00 97.38 384 LEU A CA 1
ATOM 2885 C C . LEU A 1 384 ? -7.035 2.459 13.325 1.00 97.38 384 LEU A C 1
ATOM 2887 O O . LEU A 1 384 ? -5.945 3.027 13.388 1.00 97.38 384 LEU A O 1
ATOM 2891 N N . LEU A 1 385 ? -8.156 3.140 13.122 1.00 97.56 385 LEU A N 1
ATOM 2892 C CA . LEU A 1 385 ? -8.192 4.557 12.774 1.00 97.56 385 LEU A CA 1
ATOM 2893 C C . LEU A 1 385 ? -8.730 5.385 13.927 1.00 97.56 385 LEU A C 1
ATOM 2895 O O . LEU A 1 385 ? -9.810 5.115 14.441 1.00 97.56 385 LEU A O 1
ATOM 2899 N N . ARG A 1 386 ? -8.033 6.458 14.295 1.00 96.19 386 ARG A N 1
ATOM 2900 C CA . ARG A 1 386 ? -8.588 7.416 15.248 1.00 96.19 386 ARG A CA 1
ATOM 2901 C C . ARG A 1 386 ? -9.707 8.195 14.565 1.00 96.19 386 ARG A C 1
ATOM 2903 O O . ARG A 1 386 ? -9.492 8.738 13.486 1.00 96.19 386 ARG A O 1
ATOM 2910 N N . VAL A 1 387 ? -10.864 8.314 15.201 1.00 96.50 387 VAL A N 1
ATOM 2911 C CA . VAL A 1 387 ? -12.041 9.010 14.656 1.00 96.50 387 VAL A CA 1
ATOM 2912 C C . VAL A 1 387 ? -12.489 10.138 15.581 1.00 96.50 387 VAL A C 1
ATOM 2914 O O . VAL A 1 387 ? -12.089 10.218 16.744 1.00 96.50 387 VAL A O 1
ATOM 2917 N N . ASP A 1 388 ? -13.266 11.077 15.049 1.00 94.62 388 ASP A N 1
ATOM 2918 C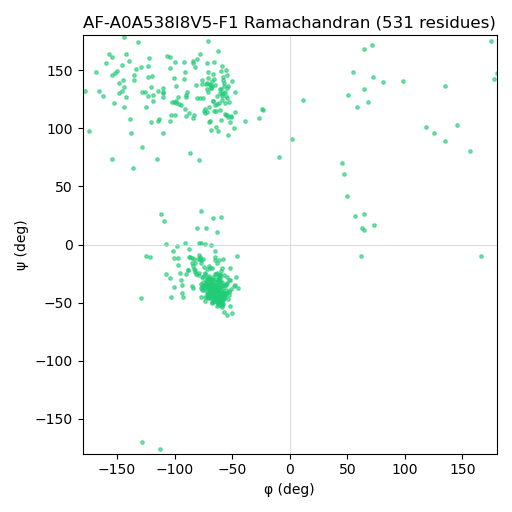 CA . ASP A 1 388 ? -13.948 12.077 15.867 1.00 94.62 388 ASP A CA 1
ATOM 2919 C C . ASP A 1 388 ? -15.231 11.481 16.485 1.00 94.62 388 ASP A C 1
ATOM 2921 O O . ASP A 1 388 ? -15.753 10.491 15.966 1.00 94.62 388 ASP A O 1
ATOM 2925 N N . PRO A 1 389 ? -15.771 12.071 17.568 1.00 91.44 389 PRO A N 1
ATOM 2926 C CA . PRO A 1 389 ? -16.944 11.523 18.251 1.00 91.44 389 PRO A CA 1
ATOM 2927 C C . PRO A 1 389 ? -18.199 11.429 17.372 1.00 91.44 389 PRO A C 1
ATOM 2929 O O . PRO A 1 389 ? -19.002 10.525 17.567 1.00 91.44 389 PRO A O 1
ATOM 2932 N N . VAL A 1 390 ? -18.391 12.342 16.411 1.00 92.88 390 VAL A N 1
ATOM 2933 C CA . VAL A 1 390 ? -19.557 12.306 15.512 1.00 92.88 390 VAL A CA 1
ATOM 2934 C C . VAL A 1 390 ? -19.444 11.114 14.578 1.00 92.88 390 VAL A C 1
ATOM 2936 O O . VAL A 1 390 ? -20.407 10.367 14.427 1.00 92.88 390 VAL A O 1
ATOM 2939 N N . THR A 1 391 ? -18.257 10.897 14.007 1.00 93.75 391 THR A N 1
ATOM 2940 C CA . THR A 1 391 ? -17.989 9.701 13.205 1.00 93.75 391 THR A CA 1
ATOM 2941 C C . THR A 1 391 ? -18.184 8.436 14.040 1.00 93.75 391 THR A C 1
ATOM 2943 O O . THR A 1 391 ? -18.961 7.585 13.633 1.00 93.75 391 THR A O 1
ATOM 2946 N N . ALA A 1 392 ? -17.567 8.336 15.223 1.00 91.94 392 ALA A N 1
ATOM 2947 C CA . ALA A 1 392 ? -17.708 7.168 16.102 1.00 91.94 392 ALA A CA 1
ATOM 2948 C C . ALA A 1 392 ? -19.177 6.835 16.415 1.00 91.94 392 ALA A C 1
ATOM 2950 O O . ALA A 1 392 ? -19.601 5.691 16.286 1.00 91.94 392 ALA A O 1
ATOM 2951 N N . ALA A 1 393 ? -19.977 7.843 16.773 1.00 90.19 393 ALA A N 1
ATOM 2952 C CA . ALA A 1 393 ? -21.388 7.651 17.089 1.00 90.19 393 ALA A CA 1
ATOM 2953 C C . ALA A 1 393 ? -22.233 7.242 15.874 1.00 90.19 393 ALA A C 1
ATOM 2955 O O . ALA A 1 393 ? -23.252 6.578 16.053 1.00 90.19 393 ALA A O 1
ATOM 2956 N N . ARG A 1 394 ? -21.847 7.672 14.665 1.00 91.31 394 ARG A N 1
ATOM 2957 C CA . ARG A 1 394 ? -22.522 7.294 13.419 1.00 91.31 394 ARG A CA 1
ATOM 2958 C C . ARG A 1 394 ? -22.264 5.832 13.068 1.00 91.31 394 ARG A C 1
ATOM 2960 O O . ARG A 1 394 ? -23.209 5.152 12.701 1.00 91.31 394 ARG A O 1
ATOM 2967 N N . GLU A 1 395 ? -21.027 5.352 13.202 1.00 89.06 395 GLU A N 1
ATOM 2968 C CA . GLU A 1 395 ? -20.714 3.944 12.901 1.00 89.06 395 GLU A CA 1
ATOM 2969 C C . GLU A 1 395 ? -21.380 2.979 13.904 1.00 89.06 395 GLU A C 1
ATOM 2971 O O . GLU A 1 395 ? -21.780 1.890 13.525 1.00 89.06 395 GLU A O 1
ATOM 2976 N N . LEU A 1 396 ? -21.580 3.387 15.166 1.00 84.56 396 LEU A N 1
ATOM 2977 C CA . LEU A 1 396 ? -22.292 2.574 16.171 1.00 84.56 396 LEU A CA 1
ATOM 2978 C C . LEU A 1 396 ? -23.824 2.556 16.033 1.00 84.56 396 LEU A C 1
ATOM 2980 O O . LEU A 1 396 ? -24.508 1.824 16.754 1.00 84.56 396 LEU A O 1
ATOM 2984 N N . ALA A 1 397 ? -24.384 3.451 15.223 1.00 86.75 397 ALA A N 1
ATOM 2985 C CA . ALA A 1 397 ? -25.825 3.604 15.079 1.00 86.75 397 ALA A CA 1
ATOM 2986 C C . ALA A 1 397 ? -26.150 4.207 13.700 1.00 86.75 397 ALA A C 1
ATOM 2988 O O . ALA A 1 397 ? -26.507 5.395 13.614 1.00 86.75 397 ALA A O 1
ATOM 2989 N N . PRO A 1 398 ? -26.009 3.401 12.631 1.00 83.69 398 PRO A N 1
ATOM 2990 C CA . PRO A 1 398 ? -26.094 3.865 11.246 1.00 83.69 398 PRO A CA 1
ATOM 2991 C C . PRO A 1 398 ? -27.453 4.491 10.893 1.00 83.69 398 PRO A C 1
ATOM 2993 O O . PRO A 1 398 ? -27.504 5.408 10.072 1.00 83.69 398 PRO A O 1
ATOM 2996 N N . ASP A 1 399 ? -28.529 4.100 11.583 1.00 86.69 399 ASP A N 1
ATOM 2997 C CA . ASP A 1 399 ? -29.906 4.565 11.342 1.00 86.69 399 ASP A CA 1
ATOM 2998 C C . ASP A 1 399 ? -30.124 6.076 11.538 1.00 86.69 399 ASP A C 1
ATOM 3000 O O . ASP A 1 399 ? -31.163 6.619 11.159 1.00 86.69 399 ASP A O 1
ATOM 3004 N N . ARG A 1 400 ? -29.171 6.792 12.152 1.00 83.31 400 ARG A N 1
ATOM 3005 C CA . ARG A 1 400 ? -29.259 8.247 12.369 1.00 83.31 400 ARG A CA 1
ATOM 3006 C C . ARG A 1 400 ? -27.998 8.960 11.867 1.00 83.31 400 ARG A C 1
ATOM 3008 O O . ARG A 1 400 ? -27.117 9.270 12.672 1.00 83.31 400 ARG A O 1
ATOM 3015 N N . PRO A 1 401 ? -27.917 9.282 10.561 1.00 71.75 401 PRO A N 1
ATOM 3016 C CA . PRO A 1 401 ? -26.692 9.777 9.927 1.00 71.75 401 PRO A CA 1
ATOM 3017 C C . PRO A 1 401 ? -26.300 11.210 10.321 1.00 71.75 401 PRO A C 1
ATOM 3019 O O . PRO A 1 401 ? -25.132 11.581 10.188 1.00 71.75 401 PRO A O 1
ATOM 3022 N N . SER A 1 402 ? -27.243 12.021 10.811 1.00 72.62 402 SER A N 1
ATOM 3023 C CA . SER A 1 402 ? -27.001 13.397 11.257 1.00 72.62 402 SER A CA 1
ATOM 3024 C C . SER A 1 402 ? -27.232 13.525 12.761 1.00 72.62 402 SER A C 1
ATOM 3026 O O . SER A 1 402 ? -28.374 13.540 13.215 1.00 72.62 402 SER A O 1
ATOM 3028 N N . ARG A 1 403 ? -26.145 13.640 13.526 1.00 79.06 403 ARG A N 1
ATOM 3029 C CA . ARG A 1 403 ? -26.174 13.922 14.967 1.00 79.06 403 ARG A CA 1
ATOM 3030 C C . ARG A 1 403 ? -25.368 15.167 15.266 1.00 79.06 403 ARG A C 1
ATOM 3032 O O . ARG A 1 403 ? -24.310 15.386 14.668 1.00 79.06 403 ARG A O 1
ATOM 3039 N N . SER A 1 404 ? -25.830 15.957 16.226 1.00 87.62 404 SER A N 1
ATOM 3040 C CA . SER A 1 404 ? -24.981 16.997 16.801 1.00 87.62 404 SER A CA 1
ATOM 3041 C C . SER A 1 404 ? -23.805 16.360 17.561 1.00 87.62 404 SER A C 1
ATOM 3043 O O . SER A 1 404 ? -23.867 15.212 18.005 1.00 87.62 404 SER A O 1
ATOM 3045 N N . ALA A 1 405 ? -22.705 17.095 17.754 1.00 84.06 405 ALA A N 1
ATOM 3046 C CA . ALA A 1 405 ? -21.566 16.585 18.527 1.00 84.06 405 ALA A CA 1
ATOM 3047 C C . ALA A 1 405 ? -21.923 16.267 19.994 1.00 84.06 405 ALA A C 1
ATOM 3049 O O . ALA A 1 405 ? -21.263 15.436 20.617 1.00 84.06 405 ALA A O 1
ATOM 3050 N N . ALA A 1 406 ? -22.945 16.926 20.549 1.00 85.69 406 ALA A N 1
ATOM 3051 C CA . ALA A 1 406 ? -23.450 16.655 21.891 1.00 85.69 406 ALA A CA 1
ATOM 3052 C C . ALA A 1 406 ? -24.233 15.335 21.935 1.00 85.69 406 ALA A C 1
ATOM 3054 O O . ALA A 1 406 ? -23.925 14.483 22.766 1.00 85.69 406 ALA A O 1
ATOM 3055 N N . GLU A 1 407 ? -25.160 15.128 20.996 1.00 86.44 407 GLU A N 1
ATOM 3056 C CA . GLU A 1 407 ? -25.897 13.864 20.845 1.00 86.44 407 GLU A CA 1
ATOM 3057 C C . GLU A 1 407 ? -24.962 12.688 20.578 1.00 86.44 407 GLU A C 1
ATOM 3059 O O . GLU A 1 407 ? -25.090 11.641 21.203 1.00 86.44 407 GLU A O 1
ATOM 3064 N N . ALA A 1 408 ? -23.978 12.866 19.692 1.00 84.81 408 ALA A N 1
ATOM 3065 C CA . ALA A 1 408 ? -22.986 11.841 19.396 1.00 84.81 408 ALA A CA 1
ATOM 3066 C C . ALA A 1 408 ? -22.251 11.382 20.665 1.00 84.81 408 ALA A C 1
ATOM 3068 O O . ALA A 1 408 ? -22.103 10.187 20.903 1.00 84.81 408 ALA A O 1
ATOM 3069 N N . ARG A 1 409 ? -21.841 12.329 21.520 1.00 84.31 409 ARG A N 1
ATOM 3070 C CA . ARG A 1 409 ? -21.212 12.017 22.812 1.00 84.31 409 ARG A CA 1
ATOM 3071 C C . ARG A 1 409 ? -22.166 11.327 23.778 1.00 84.31 409 ARG A C 1
ATOM 3073 O O . ARG A 1 409 ? -21.713 10.467 24.519 1.00 84.31 409 ARG A O 1
ATOM 3080 N N . GLN A 1 410 ? -23.440 11.711 23.795 1.00 87.06 410 GLN A N 1
ATOM 3081 C CA . GLN A 1 410 ? -24.435 11.080 24.658 1.00 87.06 410 GLN A CA 1
ATOM 3082 C C . GLN A 1 410 ? -24.641 9.611 24.274 1.00 87.06 410 GLN A C 1
ATOM 3084 O O . GLN A 1 410 ? -24.497 8.745 25.129 1.00 87.06 410 GLN A O 1
ATOM 3089 N N . VAL A 1 411 ? -24.836 9.323 22.983 1.00 85.31 411 VAL A N 1
ATOM 3090 C CA . VAL A 1 411 ? -24.977 7.940 22.501 1.00 85.31 411 VAL A CA 1
ATOM 3091 C C . VAL A 1 411 ? -23.715 7.122 22.765 1.00 85.31 411 VAL A C 1
ATOM 3093 O O . VAL A 1 411 ? -23.802 5.964 23.156 1.00 85.31 411 VAL A O 1
ATOM 3096 N N . LEU A 1 412 ? -22.532 7.720 22.593 1.00 85.50 412 LEU A N 1
ATOM 3097 C CA . LEU A 1 412 ? -21.277 7.051 22.936 1.00 85.50 412 LEU A CA 1
ATOM 3098 C C . LEU A 1 412 ? -21.201 6.718 24.426 1.00 85.50 412 LEU A C 1
ATOM 3100 O O . LEU A 1 412 ? -20.774 5.624 24.757 1.00 85.50 412 LEU A O 1
ATOM 3104 N N . ARG A 1 413 ? -21.624 7.614 25.326 1.00 87.00 413 ARG A N 1
ATOM 3105 C CA . ARG A 1 413 ? -21.640 7.326 26.770 1.00 87.00 413 ARG A CA 1
ATOM 3106 C C . ARG A 1 413 ? -22.581 6.183 27.120 1.00 87.00 413 ARG A C 1
ATOM 3108 O O . ARG A 1 413 ? -22.182 5.328 27.894 1.00 87.00 413 ARG A O 1
ATOM 3115 N N . GLU A 1 414 ? -23.786 6.179 26.556 1.00 87.94 414 GLU A N 1
ATOM 3116 C CA . GLU A 1 414 ? -24.773 5.112 26.770 1.00 87.94 414 GLU A CA 1
ATOM 3117 C C . GLU A 1 414 ? -24.211 3.766 26.297 1.00 87.94 414 GLU A C 1
ATOM 3119 O O . GLU A 1 414 ? -24.129 2.825 27.075 1.00 87.94 414 GLU A O 1
ATOM 3124 N N . ARG A 1 415 ? -23.671 3.710 25.074 1.00 84.50 415 ARG A N 1
ATOM 3125 C CA . ARG A 1 415 ? -23.056 2.489 24.528 1.00 84.50 415 ARG A CA 1
ATOM 3126 C C . ARG A 1 415 ? -21.796 2.036 25.267 1.00 84.50 415 ARG A C 1
ATOM 3128 O O . ARG A 1 415 ? -21.545 0.843 25.339 1.00 84.50 415 ARG A O 1
ATOM 3135 N N . ILE A 1 416 ? -20.983 2.966 25.769 1.00 85.00 416 ILE A N 1
ATOM 3136 C CA . ILE A 1 416 ? -19.788 2.645 26.566 1.00 85.00 416 ILE A CA 1
ATOM 3137 C C . ILE A 1 416 ? -20.189 2.097 27.935 1.00 85.00 416 ILE A C 1
ATOM 3139 O O . ILE A 1 416 ? -19.518 1.199 28.423 1.00 85.00 416 ILE A O 1
ATOM 3143 N N . ALA A 1 417 ? -21.264 2.613 28.541 1.00 85.88 417 ALA A N 1
ATOM 3144 C CA . ALA A 1 417 ? -21.786 2.086 29.800 1.00 85.88 417 ALA A CA 1
ATOM 3145 C C . ALA A 1 417 ? -22.305 0.644 29.656 1.00 85.88 417 ALA A C 1
ATOM 3147 O O . ALA A 1 417 ? -22.209 -0.123 30.608 1.00 85.88 417 ALA A O 1
ATOM 3148 N N . ASP A 1 418 ? -22.792 0.283 28.465 1.00 85.62 418 ASP A N 1
ATOM 3149 C CA . ASP A 1 418 ? -23.235 -1.075 28.123 1.00 85.62 418 ASP A CA 1
ATOM 3150 C C . ASP A 1 418 ? -22.093 -2.001 27.650 1.00 85.62 418 ASP A C 1
ATOM 3152 O O . ASP A 1 418 ? -22.311 -3.197 27.464 1.00 85.62 418 ASP A O 1
ATOM 3156 N N . GLY A 1 419 ? -20.903 -1.458 27.372 1.00 80.94 419 GLY A N 1
ATOM 3157 C CA . GLY A 1 419 ? -19.798 -2.192 26.754 1.00 80.94 419 GLY A CA 1
ATOM 3158 C C . GLY A 1 419 ? -18.972 -3.013 27.745 1.00 80.94 419 GLY A C 1
ATOM 3159 O O . GLY A 1 419 ? -18.828 -2.648 28.911 1.00 80.94 419 GLY A O 1
ATOM 3160 N N . ASP A 1 420 ? -18.352 -4.087 27.251 1.00 75.38 420 ASP A N 1
ATOM 3161 C CA . ASP A 1 420 ? -17.426 -4.893 28.045 1.00 75.38 420 ASP A CA 1
ATOM 3162 C C . ASP A 1 420 ? -16.116 -4.122 28.269 1.00 75.38 420 ASP A C 1
ATOM 3164 O O . ASP A 1 420 ? -15.339 -3.840 27.346 1.00 75.38 420 ASP A O 1
ATOM 3168 N N . ALA A 1 421 ? -15.861 -3.776 29.529 1.00 72.31 421 ALA A N 1
ATOM 3169 C CA . ALA A 1 421 ? -14.596 -3.209 29.959 1.00 72.31 421 ALA A CA 1
ATOM 3170 C C . ALA A 1 421 ? -13.518 -4.303 29.985 1.00 72.31 421 ALA A C 1
ATOM 3172 O O . ALA A 1 421 ? -13.601 -5.262 30.755 1.00 72.31 421 ALA A O 1
ATOM 3173 N N . ALA A 1 422 ? -12.489 -4.164 29.148 1.00 70.44 422 ALA A N 1
ATOM 3174 C CA . ALA A 1 422 ? -11.339 -5.055 29.179 1.00 70.44 422 ALA A CA 1
ATOM 3175 C C . ALA A 1 422 ? -10.225 -4.413 30.023 1.00 70.44 422 ALA A C 1
ATOM 3177 O O . ALA A 1 422 ? -9.738 -3.335 29.663 1.00 70.44 422 ALA A O 1
ATOM 3178 N N . PRO A 1 423 ? -9.763 -5.055 31.114 1.00 65.06 423 PRO A N 1
ATOM 3179 C CA . PRO A 1 423 ? -8.640 -4.532 31.877 1.00 65.06 423 PRO A CA 1
ATOM 3180 C C . PRO A 1 423 ? -7.385 -4.521 30.996 1.00 65.06 423 PRO A C 1
ATOM 3182 O O . PRO A 1 423 ? -6.943 -5.553 30.480 1.00 65.06 423 PRO A O 1
ATOM 3185 N N . ALA A 1 424 ? -6.801 -3.341 30.807 1.00 58.16 424 ALA A N 1
ATOM 3186 C CA . ALA A 1 424 ? -5.588 -3.157 30.023 1.00 58.16 424 ALA A CA 1
ATOM 3187 C C . ALA A 1 424 ? -4.340 -3.560 30.837 1.00 58.16 424 ALA A C 1
ATOM 3189 O O . ALA A 1 424 ? -3.577 -2.706 31.245 1.00 58.16 424 ALA A O 1
ATOM 3190 N N . GLY A 1 425 ? -4.109 -4.860 31.058 1.00 57.34 425 GLY A N 1
ATOM 3191 C CA . GLY A 1 425 ? -2.836 -5.393 31.586 1.00 57.34 425 GLY A CA 1
ATOM 3192 C C . GLY A 1 425 ? -2.438 -4.983 33.020 1.00 57.34 425 GLY A C 1
ATOM 3193 O O . GLY A 1 425 ? -3.060 -4.142 33.657 1.00 57.34 425 GLY A O 1
ATOM 3194 N N . GLU A 1 426 ? -1.417 -5.651 33.570 1.00 50.97 426 GLU A N 1
ATOM 3195 C CA . GLU A 1 426 ? -1.016 -5.529 34.981 1.00 50.97 426 GLU A CA 1
ATOM 3196 C C . GLU A 1 426 ? -0.443 -4.150 35.359 1.00 50.97 426 GLU A C 1
ATOM 3198 O O . GLU A 1 426 ? 0.380 -3.554 34.662 1.00 50.97 426 GLU A O 1
ATOM 3203 N N . GLN A 1 427 ? -0.900 -3.683 36.522 1.00 44.09 427 GLN A N 1
ATOM 3204 C CA . GLN A 1 427 ? -0.780 -2.345 37.095 1.00 44.09 427 GLN A CA 1
ATOM 3205 C C . GLN A 1 427 ? 0.670 -1.929 37.398 1.00 44.09 427 GLN A C 1
ATOM 3207 O O . GLN A 1 427 ? 1.237 -2.262 38.438 1.00 44.09 427 GLN A O 1
ATOM 3212 N N . GLY A 1 428 ? 1.251 -1.109 36.522 1.00 59.94 428 GLY A N 1
ATOM 3213 C CA . GLY A 1 428 ? 2.313 -0.174 36.898 1.00 59.94 428 GLY A CA 1
ATOM 3214 C C . GLY A 1 428 ? 1.715 1.118 37.471 1.00 59.94 428 GLY A C 1
ATOM 3215 O O . GLY A 1 428 ? 0.593 1.476 37.143 1.00 59.94 428 GLY A O 1
ATOM 3216 N N . ALA A 1 429 ? 2.462 1.859 38.296 1.00 70.44 429 ALA A N 1
ATOM 3217 C CA . ALA A 1 429 ? 2.019 3.077 39.003 1.00 70.44 429 ALA A CA 1
ATOM 3218 C C . ALA A 1 429 ? 1.612 4.286 38.116 1.00 70.44 429 ALA A C 1
ATOM 3220 O O . ALA A 1 429 ? 1.428 5.395 38.617 1.00 70.44 429 ALA A O 1
ATOM 3221 N N . HIS A 1 430 ? 1.477 4.099 36.804 1.00 69.44 430 HIS A N 1
ATOM 3222 C CA . HIS A 1 430 ? 0.872 5.065 35.898 1.00 69.44 430 HIS A CA 1
ATOM 3223 C C . HIS A 1 430 ? -0.545 4.591 35.584 1.00 69.44 430 HIS A C 1
ATOM 3225 O O . HIS A 1 430 ? -0.698 3.477 35.100 1.00 69.44 430 HIS A O 1
ATOM 3231 N N . GLU A 1 431 ? -1.558 5.425 35.853 1.00 75.50 431 GLU A N 1
ATOM 3232 C CA . GLU A 1 431 ? -2.948 5.176 35.444 1.00 75.50 431 GLU A CA 1
ATOM 3233 C C . GLU A 1 431 ? -2.997 4.903 33.930 1.00 75.50 431 GLU A C 1
ATOM 3235 O O . GLU A 1 431 ? -3.020 5.835 33.117 1.00 75.50 431 GLU A O 1
ATOM 3240 N N . GLU A 1 432 ? -2.951 3.628 33.531 1.00 74.69 432 GLU A N 1
ATOM 3241 C CA . GLU A 1 432 ? -3.170 3.246 32.142 1.00 74.69 432 GLU A CA 1
ATOM 3242 C C . GLU A 1 432 ? -4.645 3.516 31.806 1.00 74.69 432 GLU A C 1
ATOM 3244 O O . GLU A 1 432 ? -5.529 3.220 32.615 1.00 74.69 432 GLU A O 1
ATOM 3249 N N . PRO A 1 433 ? -4.937 4.131 30.646 1.00 79.56 433 PRO A N 1
ATOM 3250 C CA . PRO A 1 433 ? -6.313 4.339 30.224 1.00 79.56 433 PRO A CA 1
ATOM 3251 C C . PRO A 1 433 ? -7.014 2.988 30.068 1.00 79.56 433 PRO A C 1
ATOM 3253 O O . PRO A 1 433 ? -6.484 2.070 29.440 1.00 79.56 433 PRO A O 1
ATOM 3256 N N . GLU A 1 434 ? -8.221 2.890 30.613 1.00 86.44 434 GLU A N 1
ATOM 3257 C CA . GLU A 1 434 ? -9.074 1.722 30.448 1.00 86.44 434 GLU A CA 1
ATOM 3258 C C . GLU A 1 434 ? -9.599 1.683 29.010 1.00 86.44 434 GLU A C 1
ATOM 3260 O O . GLU A 1 434 ? -10.019 2.707 28.454 1.00 86.44 434 GLU A O 1
ATOM 3265 N N . LEU A 1 435 ? -9.534 0.503 28.391 1.00 88.50 435 LEU A N 1
ATOM 3266 C CA . LEU A 1 435 ? -9.964 0.294 27.017 1.00 88.50 435 LEU A CA 1
ATOM 3267 C C . LEU A 1 435 ? -11.322 -0.404 27.015 1.00 88.50 435 LEU A C 1
ATOM 3269 O O . LEU A 1 435 ? -11.423 -1.582 27.350 1.00 88.50 435 LEU A O 1
ATOM 3273 N N . VAL A 1 436 ? -12.356 0.317 26.592 1.00 89.19 436 VAL A N 1
ATOM 3274 C CA . VAL A 1 436 ? -13.697 -0.255 26.420 1.00 89.19 436 VAL A CA 1
ATOM 3275 C C . VAL A 1 436 ? -13.893 -0.619 24.954 1.00 89.19 436 VAL A C 1
ATOM 3277 O O . VAL A 1 436 ? -13.686 0.229 24.077 1.00 89.19 436 VAL A O 1
ATOM 3280 N N . LEU A 1 437 ? -14.276 -1.871 24.692 1.00 91.94 437 LEU A N 1
ATOM 3281 C CA . LEU A 1 437 ? -14.605 -2.350 23.353 1.00 91.94 437 LEU A CA 1
ATOM 3282 C C . LEU A 1 437 ? -16.121 -2.329 23.177 1.00 91.94 437 LEU A C 1
ATOM 3284 O O . LEU A 1 437 ? -16.858 -2.970 23.918 1.00 91.94 437 LEU A O 1
ATOM 3288 N N . VAL A 1 438 ? -16.581 -1.589 22.175 1.00 90.81 438 VAL A N 1
ATOM 3289 C CA . VAL A 1 438 ? -17.993 -1.501 21.813 1.00 90.81 438 VAL A CA 1
ATOM 3290 C C . VAL A 1 438 ? -18.156 -2.142 20.432 1.00 90.81 438 VAL A C 1
ATOM 3292 O O . VAL A 1 438 ? -17.687 -1.566 19.442 1.00 90.81 438 VAL A O 1
ATOM 3295 N N . PRO A 1 439 ? -18.768 -3.335 20.337 1.00 89.19 439 PRO A N 1
ATOM 3296 C CA . PRO A 1 439 ? -19.005 -3.981 19.054 1.00 89.19 439 PRO A CA 1
ATOM 3297 C C . PRO A 1 439 ? -20.051 -3.196 18.247 1.00 89.19 439 PRO A C 1
ATOM 3299 O O . PRO A 1 439 ? -21.082 -2.781 18.779 1.00 89.19 439 PRO A O 1
ATOM 3302 N N . GLY A 1 440 ? -19.768 -2.976 16.966 1.00 87.25 440 GLY A N 1
ATOM 3303 C CA . GLY A 1 440 ? -20.726 -2.543 15.949 1.00 87.25 440 GLY A CA 1
ATOM 3304 C C . GLY A 1 440 ? -20.950 -3.648 14.914 1.00 87.25 440 GLY A C 1
ATOM 3305 O O . GLY A 1 440 ? -20.400 -4.740 15.046 1.00 87.25 440 GLY A O 1
ATOM 3306 N N . ASP A 1 441 ? -21.741 -3.357 13.880 1.00 85.19 441 ASP A N 1
ATOM 3307 C CA . ASP A 1 441 ? -22.144 -4.364 12.884 1.00 85.19 441 ASP A CA 1
ATOM 3308 C C . ASP A 1 441 ? -20.954 -4.892 12.065 1.00 85.19 441 ASP A C 1
ATOM 3310 O O . ASP A 1 441 ? -20.804 -6.098 11.881 1.00 85.19 441 ASP A O 1
ATOM 3314 N N . GLU A 1 442 ? -20.082 -3.990 11.603 1.00 86.69 442 GLU A N 1
ATOM 3315 C CA . GLU A 1 442 ? -18.902 -4.327 10.784 1.00 86.69 442 GLU A CA 1
ATOM 3316 C C . GLU A 1 442 ? -17.576 -3.884 11.417 1.00 86.69 442 GLU A C 1
ATOM 3318 O O . GLU A 1 442 ? -16.491 -4.261 10.964 1.00 86.69 442 GLU A O 1
ATOM 3323 N N . HIS A 1 443 ? -17.642 -3.076 12.476 1.00 90.94 443 HIS A N 1
ATOM 3324 C CA . HIS A 1 443 ? -16.475 -2.461 13.096 1.00 90.94 443 HIS A CA 1
ATOM 3325 C C . HIS A 1 443 ? -16.517 -2.599 14.608 1.00 90.94 443 HIS A C 1
ATOM 3327 O O . HIS A 1 443 ? -17.574 -2.568 15.229 1.00 90.94 443 HIS A O 1
ATOM 3333 N N . VAL A 1 444 ? -15.338 -2.647 15.215 1.00 91.94 444 VAL A N 1
ATOM 3334 C CA . VAL A 1 444 ? -15.176 -2.514 16.662 1.00 91.94 444 VAL A CA 1
ATOM 3335 C C . VAL A 1 444 ? -14.778 -1.076 16.963 1.00 91.94 444 VAL A C 1
ATOM 3337 O O . VAL A 1 444 ? -13.774 -0.575 16.439 1.00 91.94 444 VAL A O 1
ATOM 3340 N N . LEU A 1 445 ? -15.559 -0.402 17.807 1.00 91.19 445 LEU A N 1
ATOM 3341 C CA . LEU A 1 445 ? -15.176 0.889 18.360 1.00 91.19 445 LEU A CA 1
ATOM 3342 C C . LEU A 1 445 ? -14.410 0.663 19.663 1.00 91.19 445 LEU A C 1
ATOM 3344 O O . LEU A 1 445 ? -14.899 0.006 20.577 1.00 91.19 445 LEU A O 1
ATOM 3348 N N . LEU A 1 446 ? -13.222 1.246 19.763 1.00 90.88 446 LEU A N 1
ATOM 3349 C CA . LEU A 1 446 ? -12.427 1.249 20.979 1.00 90.88 446 LEU A CA 1
ATOM 3350 C C . LEU A 1 446 ? -12.389 2.648 21.577 1.00 90.88 446 LEU A C 1
ATOM 3352 O O . LEU A 1 446 ? -12.094 3.636 20.894 1.00 90.88 446 LEU A O 1
ATOM 3356 N N . CYS A 1 447 ? -12.666 2.718 22.869 1.00 88.88 447 CYS A N 1
ATOM 3357 C CA . CYS A 1 447 ? -12.755 3.960 23.614 1.00 88.88 447 CYS A CA 1
ATOM 3358 C C . CYS A 1 447 ? -11.699 3.973 24.716 1.00 88.88 447 CYS A C 1
ATOM 3360 O O . CYS A 1 447 ? -11.692 3.098 25.576 1.00 88.88 447 CYS A O 1
ATOM 3362 N N . GLU A 1 448 ? -10.839 4.994 24.715 1.00 87.50 448 GLU A N 1
ATOM 3363 C CA . GLU A 1 448 ? -9.952 5.262 25.850 1.00 87.50 448 GLU A CA 1
ATOM 3364 C C . GLU A 1 448 ? -10.712 6.058 26.914 1.00 87.50 448 GLU A C 1
ATOM 3366 O O . GLU A 1 448 ? -11.036 7.244 26.721 1.00 87.50 448 GLU A O 1
ATOM 3371 N N . VAL A 1 449 ? -10.970 5.408 28.048 1.00 85.12 449 VAL A N 1
ATOM 3372 C CA . VAL A 1 449 ? -11.574 6.007 29.237 1.00 85.12 449 VAL A CA 1
ATOM 3373 C C . VAL A 1 449 ? -10.462 6.316 30.237 1.00 85.12 449 VAL A C 1
ATOM 3375 O O . VAL A 1 449 ? -9.677 5.456 30.623 1.00 85.12 449 VAL A O 1
ATOM 3378 N N . ARG A 1 450 ? -10.343 7.585 30.637 1.00 84.50 450 ARG A N 1
ATOM 3379 C CA . ARG A 1 450 ? -9.405 8.002 31.695 1.00 84.50 450 ARG A CA 1
ATOM 3380 C C . ARG A 1 450 ? -10.098 7.980 33.055 1.00 84.50 450 ARG A C 1
ATOM 3382 O O . ARG A 1 450 ? -11.307 8.189 33.100 1.00 84.50 450 ARG A O 1
ATOM 3389 N N . ALA A 1 451 ? -9.325 7.868 34.140 1.00 75.25 451 ALA A N 1
ATOM 3390 C CA . ALA A 1 451 ? -9.792 7.745 35.531 1.00 75.25 451 ALA A CA 1
ATOM 3391 C C . ALA A 1 451 ? -10.890 8.746 35.962 1.00 75.25 451 ALA A C 1
ATOM 3393 O O . ALA A 1 451 ? -11.735 8.436 36.791 1.00 75.25 451 ALA A O 1
ATOM 3394 N N . ALA A 1 452 ? -10.953 9.934 35.352 1.00 78.38 452 ALA A N 1
ATOM 3395 C CA . ALA A 1 452 ? -12.016 10.917 35.588 1.00 78.38 452 ALA A CA 1
ATOM 3396 C C . ALA A 1 452 ? -13.337 10.648 34.820 1.00 78.38 452 ALA A C 1
ATOM 3398 O O . ALA A 1 452 ? -14.134 11.572 34.644 1.00 78.38 452 ALA A O 1
ATOM 3399 N N . GLY A 1 453 ? -13.532 9.453 34.251 1.00 74.44 453 GLY A N 1
ATOM 3400 C CA . GLY A 1 453 ? -14.680 9.106 33.398 1.00 74.44 453 GLY A CA 1
ATOM 3401 C C . GLY A 1 453 ? -14.747 9.890 32.079 1.00 74.44 453 GLY A C 1
ATOM 3402 O O . GLY A 1 453 ? -15.769 9.908 31.393 1.00 74.44 453 GLY A O 1
ATOM 3403 N N . ARG A 1 454 ? -13.673 10.600 31.707 1.00 77.69 454 ARG A N 1
ATOM 3404 C CA . ARG A 1 454 ? -13.627 11.402 30.478 1.00 77.69 454 ARG A CA 1
ATOM 3405 C C . ARG A 1 454 ? -13.107 10.548 29.327 1.00 77.69 454 ARG A C 1
ATOM 3407 O O . ARG A 1 454 ? -11.918 10.241 29.273 1.00 77.69 454 ARG A O 1
ATOM 3414 N N . THR A 1 455 ? -13.987 10.240 28.376 1.00 74.38 455 THR A N 1
ATOM 3415 C CA . THR A 1 455 ? -13.633 9.621 27.090 1.00 74.38 455 THR A CA 1
ATOM 3416 C C . THR A 1 455 ? -12.783 10.591 26.272 1.00 74.38 455 THR A C 1
ATOM 3418 O O . THR A 1 455 ? -13.251 11.678 25.908 1.00 74.38 455 THR A O 1
ATOM 3421 N N . GLY A 1 456 ? -11.527 10.233 26.016 1.00 77.56 456 GLY A N 1
ATOM 3422 C CA . GLY A 1 456 ? -10.571 11.134 25.364 1.00 77.56 456 GLY A CA 1
ATOM 3423 C C . GLY A 1 456 ? -10.375 10.858 23.876 1.00 77.56 456 GLY A C 1
ATOM 3424 O O . GLY A 1 456 ? -10.177 11.789 23.087 1.00 77.56 456 GLY A O 1
ATOM 3425 N N . VAL A 1 457 ? -10.401 9.581 23.494 1.00 90.62 457 VAL A N 1
ATOM 3426 C CA . VAL A 1 457 ? -10.006 9.122 22.162 1.00 90.62 457 VAL A CA 1
ATOM 3427 C C . VAL A 1 457 ? -10.887 7.959 21.728 1.00 90.62 457 VAL A C 1
ATOM 3429 O O . VAL A 1 457 ? -11.140 7.044 22.506 1.00 90.62 457 VAL A O 1
ATOM 3432 N N . PHE A 1 458 ? -11.330 8.021 20.475 1.00 94.50 458 PHE A N 1
ATOM 3433 C CA . PHE A 1 458 ? -12.112 6.983 19.821 1.00 94.50 458 PHE A CA 1
ATOM 3434 C C . PHE A 1 458 ? -11.292 6.400 18.677 1.00 94.50 458 PHE A C 1
ATOM 3436 O O . PHE A 1 458 ? -10.742 7.149 17.858 1.00 94.50 458 PHE A O 1
ATOM 3443 N N . TRP A 1 459 ? -11.234 5.079 18.620 1.00 96.25 459 TRP A N 1
ATOM 3444 C CA . TRP A 1 459 ? -10.597 4.319 17.559 1.00 96.25 459 TRP A CA 1
ATOM 3445 C C . TRP A 1 459 ? -11.632 3.413 16.910 1.00 96.25 459 TRP A C 1
ATOM 3447 O O . TRP A 1 459 ? -12.418 2.780 17.597 1.00 96.25 459 TRP A O 1
ATOM 3457 N N . LEU A 1 460 ? -11.637 3.359 15.588 1.00 96.31 460 LEU A N 1
ATOM 3458 C CA . LEU A 1 460 ? -12.477 2.466 14.807 1.00 96.31 460 LEU A CA 1
ATOM 3459 C C . LEU A 1 460 ? -11.591 1.408 14.157 1.00 96.31 460 LEU A C 1
ATOM 3461 O O . LEU A 1 460 ? -10.552 1.745 13.584 1.00 96.31 460 LEU A O 1
ATOM 3465 N N . SER A 1 461 ? -12.006 0.151 14.225 1.00 96.75 461 SER A N 1
ATOM 3466 C CA . SER A 1 461 ? -11.239 -0.979 13.716 1.00 96.75 461 SER A CA 1
ATOM 3467 C C . SER A 1 461 ? -12.110 -1.948 12.922 1.00 96.75 461 SER A C 1
ATOM 3469 O O . SER A 1 461 ? -13.229 -2.231 13.334 1.00 96.75 461 SER A O 1
ATOM 3471 N N . ASN A 1 462 ? -11.567 -2.500 11.836 1.00 96.44 462 ASN A N 1
ATOM 3472 C CA . ASN A 1 462 ? -12.115 -3.660 11.111 1.00 96.44 462 ASN A CA 1
ATOM 3473 C C . ASN A 1 462 ? -11.246 -4.927 11.303 1.00 96.44 462 ASN A C 1
ATOM 3475 O O . ASN A 1 462 ? -11.232 -5.831 10.465 1.00 96.44 462 ASN A O 1
ATOM 3479 N N . LEU A 1 463 ? -10.426 -4.962 12.356 1.00 95.75 463 LEU A N 1
ATOM 3480 C CA . LEU A 1 463 ? -9.731 -6.181 12.767 1.00 95.75 463 LEU A CA 1
ATOM 3481 C C . LEU A 1 463 ? -10.748 -7.290 13.101 1.00 95.75 463 LEU A C 1
ATOM 3483 O O . LEU A 1 463 ? -11.835 -6.965 13.581 1.00 95.75 463 LEU A O 1
ATOM 3487 N N . PRO A 1 464 ? -10.399 -8.575 12.891 1.00 94.00 464 PRO A N 1
ATOM 3488 C CA . PRO A 1 464 ? -11.295 -9.692 13.188 1.00 94.00 464 PRO A CA 1
ATOM 3489 C C . PRO A 1 464 ? -11.804 -9.659 14.634 1.00 94.00 464 PRO A C 1
ATOM 3491 O O . PRO A 1 464 ? -11.063 -9.249 15.534 1.00 94.00 464 PRO A O 1
ATOM 3494 N N . ALA A 1 465 ? -13.039 -10.103 14.866 1.00 88.50 465 ALA A N 1
ATOM 3495 C CA . ALA A 1 465 ? -13.686 -10.055 16.181 1.00 88.50 465 ALA A CA 1
ATOM 3496 C C . ALA A 1 465 ? -12.923 -10.861 17.250 1.00 88.50 465 ALA A C 1
ATOM 3498 O O . ALA A 1 465 ? -12.916 -10.499 18.422 1.00 88.50 465 ALA A O 1
ATOM 3499 N N . GLU A 1 466 ? -12.208 -11.908 16.839 1.00 90.69 466 GLU A N 1
ATOM 3500 C CA . GLU A 1 466 ? -11.332 -12.732 17.674 1.00 90.69 466 GLU A CA 1
ATOM 3501 C C . GLU A 1 466 ? -10.009 -12.046 18.068 1.00 90.69 466 GLU A C 1
ATOM 3503 O O . GLU A 1 466 ? -9.167 -12.637 18.752 1.00 90.69 466 GLU A O 1
ATOM 3508 N N . THR A 1 467 ? -9.784 -10.800 17.642 1.00 93.69 467 THR A N 1
ATOM 3509 C CA . THR A 1 467 ? -8.581 -10.049 18.003 1.00 93.69 467 THR A CA 1
ATOM 3510 C C . THR A 1 467 ? -8.549 -9.798 19.508 1.00 93.69 467 THR A C 1
ATOM 3512 O O . THR A 1 467 ? -9.357 -9.051 20.052 1.00 93.69 467 THR A O 1
ATOM 3515 N N . ALA A 1 468 ? -7.559 -10.381 20.187 1.00 92.88 468 ALA A N 1
ATOM 3516 C CA . ALA A 1 468 ? -7.406 -10.224 21.629 1.00 92.88 468 ALA A CA 1
ATOM 3517 C C . ALA A 1 468 ? -7.285 -8.736 22.045 1.00 92.88 468 ALA A C 1
ATOM 3519 O O . ALA A 1 468 ? -6.508 -7.998 21.423 1.00 92.88 468 ALA A O 1
ATOM 3520 N N . PRO A 1 469 ? -7.933 -8.297 23.145 1.00 90.00 469 PRO A N 1
ATOM 3521 C CA . PRO A 1 469 ? -7.845 -6.921 23.655 1.00 90.00 469 PRO A CA 1
ATOM 3522 C C . PRO A 1 469 ? -6.407 -6.406 23.827 1.00 90.00 469 PRO A C 1
ATOM 3524 O O . PRO A 1 469 ? -6.090 -5.270 23.474 1.00 90.00 469 PRO A O 1
ATOM 3527 N N . GLY A 1 470 ? -5.489 -7.270 24.276 1.00 91.06 470 GLY A N 1
ATOM 3528 C CA . GLY A 1 470 ? -4.070 -6.927 24.416 1.00 91.06 470 GLY A CA 1
ATOM 3529 C C . GLY A 1 470 ? -3.390 -6.540 23.094 1.00 91.06 470 GLY A C 1
ATOM 3530 O O . GLY A 1 470 ? -2.499 -5.684 23.084 1.00 91.06 470 GLY A O 1
ATOM 3531 N N . ARG A 1 471 ? -3.831 -7.105 21.959 1.00 93.88 471 ARG A N 1
ATOM 3532 C CA . ARG A 1 471 ? -3.324 -6.735 20.629 1.00 93.88 471 ARG A CA 1
ATOM 3533 C C . ARG A 1 471 ? -3.784 -5.334 20.239 1.00 93.88 471 ARG A C 1
ATOM 3535 O O . ARG A 1 471 ? -2.961 -4.559 19.756 1.00 93.88 471 ARG A O 1
ATOM 3542 N N . PHE A 1 472 ? -5.041 -4.980 20.506 1.00 94.25 472 PHE A N 1
ATOM 3543 C CA . PHE A 1 472 ? -5.538 -3.619 20.296 1.00 94.25 472 PHE A CA 1
ATOM 3544 C C . PHE A 1 472 ? -4.750 -2.593 21.111 1.00 94.25 472 PHE A C 1
ATOM 3546 O O . PHE A 1 472 ? -4.215 -1.642 20.540 1.00 94.25 472 PHE A O 1
ATOM 3553 N N . ALA A 1 473 ? -4.582 -2.834 22.413 1.00 91.62 473 ALA A N 1
ATOM 3554 C CA . ALA A 1 473 ? -3.796 -1.961 23.283 1.00 91.62 473 ALA A CA 1
ATOM 3555 C C . ALA A 1 473 ? -2.343 -1.804 22.789 1.00 91.62 473 ALA A C 1
ATOM 3557 O O . ALA A 1 473 ? -1.792 -0.700 22.785 1.00 91.62 473 ALA A O 1
ATOM 3558 N N . SER A 1 474 ? -1.714 -2.887 22.314 1.00 93.19 474 SER A N 1
ATOM 3559 C CA . SER A 1 474 ? -0.372 -2.833 21.715 1.00 93.19 474 SER A CA 1
ATOM 3560 C C . SER A 1 474 ? -0.320 -1.944 20.465 1.00 93.19 474 SER A C 1
ATOM 3562 O O . SER A 1 474 ? 0.535 -1.058 20.371 1.00 93.19 474 SER A O 1
ATOM 3564 N N . LEU A 1 475 ? -1.263 -2.124 19.533 1.00 94.81 475 LEU A N 1
ATOM 3565 C CA . LEU A 1 475 ? -1.346 -1.336 18.299 1.00 94.81 475 LEU A CA 1
ATOM 3566 C C . LEU A 1 475 ? -1.617 0.148 18.578 1.00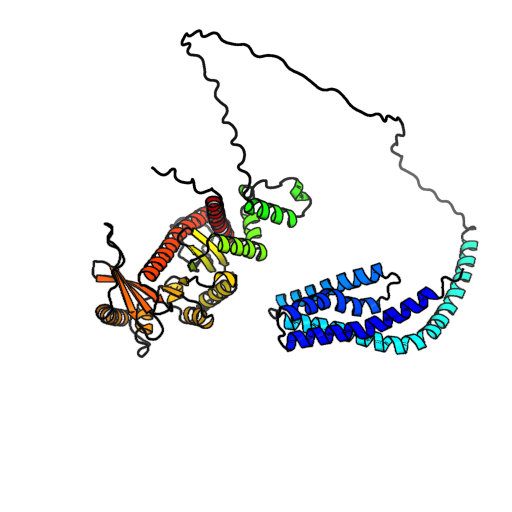 94.81 475 LEU A C 1
ATOM 3568 O O . LEU A 1 475 ? -0.984 1.009 17.969 1.00 94.81 475 LEU A O 1
ATOM 3572 N N . MET A 1 476 ? -2.485 0.459 19.543 1.00 94.19 476 MET A N 1
ATOM 3573 C CA . MET A 1 476 ? -2.758 1.835 19.972 1.00 94.19 476 MET A CA 1
ATOM 3574 C C . MET A 1 476 ? -1.506 2.497 20.557 1.00 94.19 476 MET A C 1
ATOM 3576 O O . MET A 1 476 ? -1.116 3.586 20.129 1.00 94.19 476 MET A O 1
ATOM 3580 N N . ARG A 1 477 ? -0.785 1.799 21.449 1.00 92.56 477 ARG A N 1
ATOM 3581 C CA . ARG A 1 477 ? 0.498 2.280 21.992 1.00 92.56 477 ARG A CA 1
ATOM 3582 C C . ARG A 1 477 ? 1.554 2.474 20.904 1.00 92.56 477 ARG A C 1
ATOM 3584 O O . ARG A 1 477 ? 2.365 3.398 20.988 1.00 92.56 477 ARG A O 1
ATOM 3591 N N . LEU A 1 478 ? 1.593 1.616 19.886 1.00 92.75 478 LEU A N 1
ATOM 3592 C CA . LEU A 1 478 ? 2.475 1.791 18.725 1.00 92.75 478 LEU A CA 1
ATOM 3593 C C . LEU A 1 478 ? 2.108 3.039 17.918 1.00 92.75 478 LEU A C 1
ATOM 3595 O O . LEU A 1 478 ? 2.995 3.840 17.600 1.00 92.75 478 LEU A O 1
ATOM 3599 N N . ALA A 1 479 ? 0.820 3.231 17.635 1.00 92.38 479 ALA A N 1
ATOM 3600 C CA . ALA A 1 479 ? 0.316 4.378 16.895 1.00 92.38 479 ALA A CA 1
ATOM 3601 C C . ALA A 1 479 ? 0.651 5.699 17.610 1.00 92.38 479 ALA A C 1
ATOM 3603 O O . ALA A 1 479 ? 1.223 6.610 17.002 1.00 92.38 479 ALA A O 1
ATOM 3604 N N . ASP A 1 480 ? 0.392 5.784 18.915 1.00 90.38 480 ASP A N 1
ATOM 3605 C CA . ASP A 1 480 ? 0.682 6.985 19.699 1.00 90.38 480 ASP A CA 1
ATOM 3606 C C . ASP A 1 480 ? 2.185 7.255 19.835 1.00 90.38 480 ASP A C 1
ATOM 3608 O O . ASP A 1 480 ? 2.624 8.395 19.646 1.00 90.38 480 ASP A O 1
ATOM 3612 N N . ARG A 1 481 ? 3.011 6.220 20.054 1.00 89.25 481 ARG A N 1
ATOM 3613 C CA . ARG A 1 481 ? 4.478 6.374 20.056 1.00 89.25 481 ARG A CA 1
ATOM 3614 C C . ARG A 1 481 ? 4.996 6.912 18.724 1.00 89.25 481 ARG A C 1
ATOM 3616 O O . ARG A 1 481 ? 5.854 7.797 18.725 1.00 89.25 481 ARG A O 1
ATOM 3623 N N . SER A 1 482 ? 4.489 6.405 17.597 1.00 85.62 482 SER A N 1
ATOM 3624 C CA . SER A 1 482 ? 4.885 6.889 16.267 1.00 85.62 482 SER A CA 1
ATOM 3625 C C . SER A 1 482 ? 4.500 8.354 16.069 1.00 85.62 482 SER A C 1
ATOM 3627 O O . SER A 1 482 ? 5.302 9.146 15.570 1.00 85.62 482 SER A O 1
ATOM 3629 N N . ARG A 1 483 ? 3.304 8.743 16.525 1.00 86.81 483 ARG A N 1
ATOM 3630 C CA . ARG A 1 483 ? 2.831 10.128 16.463 1.00 86.81 483 ARG A CA 1
ATOM 3631 C C . ARG A 1 483 ? 3.709 11.081 17.278 1.00 86.81 483 ARG A C 1
ATOM 3633 O O . ARG A 1 483 ? 4.051 12.147 16.772 1.00 86.81 483 ARG A O 1
ATOM 3640 N N . VAL A 1 484 ? 4.088 10.714 18.506 1.00 82.56 484 VAL A N 1
ATOM 3641 C CA . VAL A 1 484 ? 4.944 11.551 19.371 1.00 82.56 484 VAL A CA 1
ATOM 3642 C C . VAL A 1 484 ? 6.355 11.675 18.801 1.00 82.56 484 VAL A C 1
ATOM 3644 O O . VAL A 1 484 ? 6.843 12.789 18.625 1.00 82.56 484 VAL A O 1
ATOM 3647 N N . LYS A 1 485 ? 7.000 10.551 18.448 1.00 80.38 485 LYS A N 1
ATOM 3648 C CA . LYS A 1 485 ? 8.355 10.564 17.862 1.00 80.38 485 LYS A CA 1
ATOM 3649 C C . LYS A 1 485 ? 8.422 11.451 16.624 1.00 80.38 485 LYS A C 1
ATOM 3651 O O . LYS A 1 485 ? 9.367 12.210 16.449 1.00 80.38 485 LYS A O 1
ATOM 3656 N N . ARG A 1 486 ? 7.398 11.377 15.783 1.00 75.00 486 ARG A N 1
ATOM 3657 C CA . ARG A 1 486 ? 7.282 12.185 14.575 1.00 75.00 486 ARG A CA 1
ATOM 3658 C C . ARG A 1 486 ? 7.057 13.654 14.836 1.00 75.00 486 ARG A C 1
ATOM 3660 O O . ARG A 1 486 ? 7.658 14.450 14.134 1.00 75.00 486 ARG A O 1
ATOM 3667 N N . ALA A 1 487 ? 6.185 14.010 15.778 1.00 74.62 487 ALA A N 1
ATOM 3668 C CA . ALA A 1 487 ? 5.984 15.411 16.123 1.00 74.62 487 ALA A CA 1
ATOM 3669 C C . ALA A 1 487 ? 7.340 16.061 16.435 1.00 74.62 487 ALA A C 1
ATOM 3671 O O . ALA A 1 487 ? 7.658 17.095 15.866 1.00 74.62 487 ALA A O 1
ATOM 3672 N N . ASN A 1 488 ? 8.188 15.363 17.196 1.00 75.88 488 ASN A N 1
ATOM 3673 C CA . ASN A 1 488 ? 9.542 15.818 17.502 1.00 75.88 488 ASN A CA 1
ATOM 3674 C C . ASN A 1 488 ? 10.454 15.875 16.261 1.00 75.88 488 ASN A C 1
ATOM 3676 O O . ASN A 1 488 ? 11.200 16.835 16.100 1.00 75.88 488 ASN A O 1
ATOM 3680 N N . LEU A 1 489 ? 10.395 14.870 15.376 1.00 71.94 489 LEU A N 1
ATOM 3681 C CA . LEU A 1 489 ? 11.185 14.850 14.136 1.00 71.94 489 LEU A CA 1
ATOM 3682 C C . LEU A 1 489 ? 10.807 15.988 13.178 1.00 71.94 489 LEU A C 1
ATOM 3684 O O . LEU A 1 489 ? 11.692 16.649 12.647 1.00 71.94 489 LEU A O 1
ATOM 3688 N N . LEU A 1 490 ? 9.508 16.223 12.971 1.00 67.94 490 LEU A N 1
ATOM 3689 C CA . LEU A 1 490 ? 9.008 17.305 12.123 1.00 67.94 490 LEU A CA 1
ATOM 3690 C C . LEU A 1 490 ? 9.370 18.667 12.709 1.00 67.94 490 LEU A C 1
ATOM 3692 O O . LEU A 1 490 ? 9.823 19.529 11.970 1.00 67.94 490 LEU A O 1
ATOM 3696 N N . THR A 1 491 ? 9.224 18.858 14.023 1.00 68.50 491 THR A N 1
ATOM 3697 C CA . THR A 1 491 ? 9.639 20.105 14.677 1.00 68.50 491 THR A CA 1
ATOM 3698 C C . THR A 1 491 ? 11.119 20.398 14.430 1.00 68.50 491 THR A C 1
ATOM 3700 O O . THR A 1 491 ? 11.428 21.504 14.004 1.00 68.50 491 THR A O 1
ATOM 3703 N N . GLY A 1 492 ? 12.006 19.407 14.576 1.00 70.88 492 GLY A N 1
ATOM 3704 C CA . GLY A 1 492 ? 13.433 19.593 14.290 1.00 70.88 492 GLY A CA 1
ATOM 3705 C C . GLY A 1 492 ? 13.741 19.893 12.815 1.00 70.88 492 GLY A C 1
ATOM 3706 O O . GLY A 1 492 ? 14.594 20.728 12.533 1.00 70.88 492 GLY A O 1
ATOM 3707 N N . ALA A 1 493 ? 13.030 19.259 11.874 1.00 66.62 493 ALA A N 1
ATOM 3708 C CA . ALA A 1 493 ? 13.187 19.520 10.434 1.00 66.62 493 ALA A CA 1
ATOM 3709 C C . ALA A 1 493 ? 12.800 20.961 10.070 1.00 66.62 493 ALA A C 1
ATOM 3711 O O . ALA A 1 493 ? 13.482 21.641 9.311 1.00 66.62 493 ALA A O 1
ATOM 3712 N N . LEU A 1 494 ? 11.686 21.424 10.635 1.00 63.78 494 LEU A N 1
ATOM 3713 C CA . LEU A 1 494 ? 11.125 22.742 10.359 1.00 63.78 494 LEU A CA 1
ATOM 3714 C C . LEU A 1 494 ? 11.951 23.862 11.003 1.00 63.78 494 LEU A C 1
ATOM 3716 O O . LEU A 1 494 ? 12.060 24.944 10.434 1.00 63.78 494 LEU A O 1
ATOM 3720 N N . GLU A 1 495 ? 12.539 23.613 12.175 1.00 67.06 495 GLU A N 1
ATOM 3721 C CA . GLU A 1 495 ? 13.507 24.529 12.791 1.00 67.06 495 GLU A CA 1
ATOM 3722 C C . GLU A 1 495 ? 14.744 24.707 11.900 1.00 67.06 495 GLU A C 1
ATOM 3724 O O . GLU A 1 495 ? 15.164 25.840 11.681 1.00 67.06 495 GLU A O 1
ATOM 3729 N N . ALA A 1 496 ? 15.251 23.629 11.291 1.00 65.56 496 ALA A N 1
ATOM 3730 C CA . ALA A 1 496 ? 16.355 23.705 10.333 1.00 65.56 496 ALA A CA 1
ATOM 3731 C C . ALA A 1 496 ? 15.975 24.445 9.030 1.00 65.56 496 ALA A C 1
ATOM 3733 O O . ALA A 1 496 ? 16.772 25.225 8.506 1.00 65.56 496 ALA A O 1
ATOM 3734 N N . GLU A 1 497 ? 14.750 24.255 8.518 1.00 63.31 497 GLU A N 1
ATOM 3735 C CA . GLU A 1 497 ? 14.250 24.951 7.319 1.00 63.31 497 GLU A CA 1
ATOM 3736 C C . GLU A 1 497 ? 14.177 26.473 7.527 1.00 63.31 497 GLU A C 1
ATOM 3738 O O . GLU A 1 497 ? 14.614 27.250 6.673 1.00 63.31 497 GLU A O 1
ATOM 3743 N N . ALA A 1 498 ? 13.663 26.899 8.687 1.00 59.66 498 ALA A N 1
ATOM 3744 C CA . ALA A 1 498 ? 13.518 28.309 9.045 1.00 59.66 498 ALA A CA 1
ATOM 3745 C C . ALA A 1 498 ? 14.863 29.058 9.091 1.00 59.66 498 ALA A C 1
ATOM 3747 O O . ALA A 1 498 ? 14.893 30.269 8.872 1.00 59.66 498 ALA A O 1
ATOM 3748 N N . GLU A 1 499 ? 15.963 28.348 9.345 1.00 62.41 499 GLU A N 1
ATOM 3749 C CA . GLU A 1 499 ? 17.318 28.906 9.387 1.00 62.41 499 GLU A CA 1
ATOM 3750 C C . GLU A 1 499 ? 18.013 28.918 8.013 1.00 62.41 499 GLU A C 1
ATOM 3752 O O . GLU A 1 499 ? 18.936 29.708 7.807 1.00 62.41 499 GLU A O 1
ATOM 3757 N N . GLY A 1 500 ? 17.585 28.072 7.064 1.00 57.75 500 GLY A N 1
ATOM 3758 C CA . GLY A 1 500 ? 18.359 27.767 5.852 1.00 57.75 500 GLY A CA 1
ATOM 3759 C C . GLY A 1 500 ? 17.675 27.994 4.501 1.00 57.75 500 GLY A C 1
ATOM 3760 O O . GLY A 1 500 ? 18.355 27.911 3.480 1.00 57.75 500 GLY A O 1
ATOM 3761 N N . GLY A 1 501 ? 16.362 28.254 4.450 1.00 49.16 501 GLY A N 1
ATOM 3762 C CA . GLY A 1 501 ? 15.637 28.494 3.188 1.00 49.16 501 GLY A CA 1
ATOM 3763 C C . GLY A 1 501 ? 15.618 27.306 2.211 1.00 49.16 501 GLY A C 1
ATOM 3764 O O . GLY A 1 501 ? 15.287 27.473 1.038 1.00 49.16 501 GLY A O 1
ATOM 3765 N N . ALA A 1 502 ? 15.986 26.116 2.679 1.00 52.34 502 ALA A N 1
ATOM 3766 C CA . ALA A 1 502 ? 15.858 24.863 1.949 1.00 52.34 502 ALA A CA 1
ATOM 3767 C C . ALA A 1 502 ? 14.375 24.512 1.738 1.00 52.34 502 ALA A C 1
ATOM 3769 O O . ALA A 1 502 ? 13.563 24.805 2.602 1.00 52.34 502 ALA A O 1
ATOM 3770 N N . GLY A 1 503 ? 13.993 23.878 0.626 1.00 62.09 503 GLY A N 1
ATOM 3771 C CA . GLY A 1 503 ? 12.599 23.447 0.436 1.00 62.09 503 GLY A CA 1
ATOM 3772 C C . GLY A 1 503 ? 12.220 22.294 1.376 1.00 62.09 503 GLY A C 1
ATOM 3773 O O . GLY A 1 503 ? 13.002 21.362 1.519 1.00 62.09 503 GLY A O 1
ATOM 3774 N N . LEU A 1 504 ? 11.027 22.303 1.985 1.00 58.75 504 LEU A N 1
ATOM 3775 C CA . LEU A 1 504 ? 10.565 21.274 2.939 1.00 58.75 504 LEU A CA 1
ATOM 3776 C C . LEU A 1 504 ? 10.819 19.812 2.514 1.00 58.75 504 LEU A C 1
ATOM 3778 O O . LEU A 1 504 ? 11.148 18.974 3.358 1.00 58.75 504 LEU A O 1
ATOM 3782 N N . ASP A 1 505 ? 10.681 19.488 1.225 1.00 55.16 505 ASP A N 1
ATOM 3783 C CA . ASP A 1 505 ? 10.958 18.142 0.706 1.00 55.16 505 ASP A CA 1
ATOM 3784 C C . ASP A 1 505 ? 12.376 17.662 1.044 1.00 55.16 505 ASP A C 1
ATOM 3786 O O . ASP A 1 505 ? 12.571 16.485 1.353 1.00 55.16 505 ASP A O 1
ATOM 3790 N N . ARG A 1 506 ? 13.347 18.584 1.074 1.00 60.12 506 ARG A N 1
ATOM 3791 C CA . ARG A 1 506 ? 14.747 18.348 1.444 1.00 60.12 506 ARG A CA 1
ATOM 3792 C C . ARG A 1 506 ? 14.908 17.978 2.913 1.00 60.12 506 ARG A C 1
ATOM 3794 O O . ARG A 1 506 ? 15.601 17.012 3.228 1.00 60.12 506 ARG A O 1
ATOM 3801 N N . GLU A 1 507 ? 14.262 18.707 3.814 1.00 61.66 507 GLU A N 1
ATOM 3802 C CA . GLU A 1 507 ? 14.386 18.455 5.254 1.00 61.66 507 GLU A CA 1
ATOM 3803 C C . GLU A 1 507 ? 13.610 17.197 5.674 1.00 61.66 507 GLU A C 1
ATOM 3805 O O . GLU A 1 507 ? 14.090 16.402 6.483 1.00 61.66 507 GLU A O 1
ATOM 3810 N N . LEU A 1 508 ? 12.460 16.921 5.049 1.00 60.72 508 LEU A N 1
ATOM 3811 C CA . LEU A 1 508 ? 11.732 15.660 5.241 1.00 60.72 508 LEU A CA 1
ATOM 3812 C C . LEU A 1 508 ? 12.530 14.453 4.742 1.00 60.72 508 LEU A C 1
ATOM 3814 O O . LEU A 1 508 ? 12.592 13.431 5.428 1.00 60.72 508 LEU A O 1
ATOM 3818 N N . ALA A 1 509 ? 13.166 14.582 3.578 1.00 59.66 509 ALA A N 1
ATOM 3819 C CA . ALA A 1 509 ? 14.079 13.598 3.011 1.00 59.66 509 ALA A CA 1
ATOM 3820 C C . ALA A 1 509 ? 15.259 13.304 3.953 1.00 59.66 509 ALA A C 1
ATOM 3822 O O . ALA A 1 509 ? 15.548 12.140 4.253 1.00 59.66 509 ALA A O 1
ATOM 3823 N N . LEU A 1 510 ? 15.899 14.351 4.478 1.00 63.91 510 LEU A N 1
ATOM 3824 C CA . LEU A 1 510 ? 16.986 14.250 5.450 1.00 63.91 510 LEU A CA 1
ATOM 3825 C C . LEU A 1 510 ? 16.541 13.592 6.754 1.00 63.91 510 LEU A C 1
ATOM 3827 O O . LEU A 1 510 ? 17.252 12.738 7.275 1.00 63.91 510 LEU A O 1
ATOM 3831 N N . VAL A 1 511 ? 15.361 13.933 7.267 1.00 63.59 511 VAL A N 1
ATOM 3832 C CA . VAL A 1 511 ? 14.811 13.338 8.489 1.00 63.59 511 VAL A CA 1
ATOM 3833 C C . VAL A 1 511 ? 14.423 11.877 8.285 1.00 63.59 511 VAL A C 1
ATOM 3835 O O . VAL A 1 511 ? 14.723 11.036 9.138 1.00 63.59 511 VAL A O 1
ATOM 3838 N N . ALA A 1 512 ? 13.805 11.545 7.153 1.00 61.91 512 ALA A N 1
ATOM 3839 C CA . ALA A 1 512 ? 13.477 10.172 6.795 1.00 61.91 512 ALA A CA 1
ATOM 3840 C C . ALA A 1 512 ? 14.743 9.321 6.636 1.00 61.91 512 ALA A C 1
ATOM 3842 O O . ALA A 1 512 ? 14.798 8.204 7.154 1.00 61.91 512 ALA A O 1
ATOM 3843 N N . LEU A 1 513 ? 15.793 9.859 6.008 1.00 62.03 513 LEU A N 1
ATOM 3844 C CA . LEU A 1 513 ? 17.090 9.193 5.906 1.00 62.03 513 LEU A CA 1
ATOM 3845 C C . LEU A 1 513 ? 17.823 9.114 7.231 1.00 62.03 513 LEU A C 1
ATOM 3847 O O . LEU A 1 513 ? 18.359 8.062 7.539 1.00 62.03 513 LEU A O 1
ATOM 3851 N N . ALA A 1 514 ? 17.861 10.172 8.031 1.00 62.59 514 ALA A N 1
ATOM 3852 C CA . ALA A 1 514 ? 18.526 10.149 9.327 1.00 62.59 514 ALA A CA 1
ATOM 3853 C C . ALA A 1 514 ? 17.837 9.151 10.265 1.00 62.59 514 ALA A C 1
ATOM 3855 O O . ALA A 1 514 ? 18.511 8.382 10.950 1.00 62.59 514 ALA A O 1
ATOM 3856 N N . GLY A 1 515 ? 16.500 9.107 10.249 1.00 59.03 515 GLY A N 1
ATOM 3857 C CA . GLY A 1 515 ? 15.702 8.121 10.972 1.00 59.03 515 GLY A CA 1
ATOM 3858 C C . GLY A 1 515 ? 15.905 6.701 10.440 1.00 59.03 515 GLY A C 1
ATOM 3859 O O . GLY A 1 515 ? 16.169 5.783 11.219 1.00 59.03 515 GLY A O 1
ATOM 3860 N N . GLY A 1 516 ? 15.846 6.518 9.120 1.00 56.88 516 GLY A N 1
ATOM 3861 C CA . GLY A 1 516 ? 16.050 5.233 8.453 1.00 56.88 516 GLY A CA 1
ATOM 3862 C C . GLY A 1 516 ? 17.457 4.680 8.658 1.00 56.88 516 GLY A C 1
ATOM 3863 O O . GLY A 1 516 ? 17.617 3.571 9.155 1.00 56.88 516 GLY A O 1
ATOM 3864 N N . LEU A 1 517 ? 18.485 5.472 8.355 1.00 54.34 517 LEU A N 1
ATOM 3865 C CA . LEU A 1 517 ? 19.892 5.107 8.497 1.00 54.34 517 LEU A CA 1
ATOM 3866 C C . LEU A 1 517 ? 20.275 4.858 9.955 1.00 54.34 517 LEU A C 1
ATOM 3868 O O . LEU A 1 517 ? 20.923 3.850 10.204 1.00 54.34 517 LEU A O 1
ATOM 3872 N N . ARG A 1 518 ? 19.840 5.683 10.926 1.00 55.47 518 ARG A N 1
ATOM 3873 C CA . ARG A 1 518 ? 20.091 5.385 12.354 1.00 55.47 518 ARG A CA 1
ATOM 3874 C C . ARG A 1 518 ? 19.477 4.057 12.766 1.00 55.47 518 ARG A C 1
ATOM 3876 O O . ARG A 1 518 ? 20.112 3.286 13.472 1.00 55.47 518 ARG A O 1
ATOM 3883 N N . THR A 1 519 ? 18.252 3.7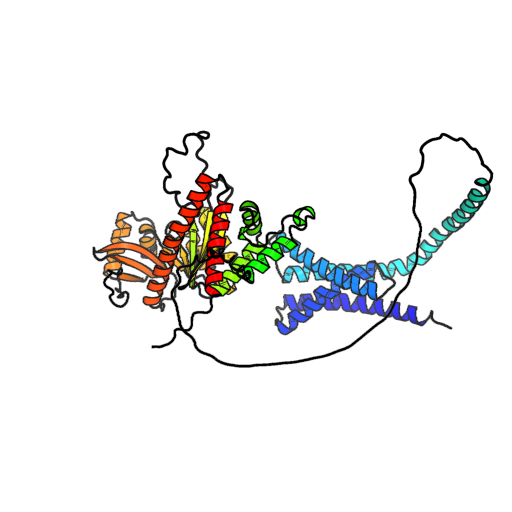80 12.336 1.00 51.06 519 THR A N 1
ATOM 3884 C CA . THR A 1 519 ? 17.571 2.538 12.717 1.00 51.06 519 THR A CA 1
ATOM 3885 C C . THR A 1 519 ? 18.220 1.316 12.064 1.00 51.06 519 THR A C 1
ATOM 3887 O O . THR A 1 519 ? 18.378 0.280 12.707 1.00 51.06 519 THR A O 1
ATOM 3890 N N . LEU A 1 520 ? 18.667 1.452 10.813 1.00 46.81 520 LEU A N 1
ATOM 3891 C CA . LEU A 1 520 ? 19.401 0.411 10.094 1.00 46.81 520 LEU A CA 1
ATOM 3892 C C . LEU A 1 520 ? 20.793 0.180 10.702 1.00 46.81 520 LEU A C 1
ATOM 3894 O O . LEU A 1 520 ? 21.223 -0.963 10.808 1.00 46.81 520 LEU A O 1
ATOM 3898 N N . ASP A 1 521 ? 21.466 1.219 11.190 1.00 46.47 521 ASP A N 1
ATOM 3899 C CA . ASP A 1 521 ? 22.757 1.094 11.878 1.00 46.47 521 ASP A CA 1
ATOM 3900 C C . ASP A 1 521 ? 22.609 0.375 13.237 1.00 46.47 521 ASP A C 1
ATOM 3902 O O . ASP A 1 521 ? 23.348 -0.565 13.550 1.00 46.47 521 ASP A O 1
ATOM 3906 N N . LEU A 1 522 ? 21.553 0.709 13.993 1.00 44.97 522 LEU A N 1
ATOM 3907 C CA . LEU A 1 522 ? 21.208 0.042 15.254 1.00 44.97 522 LEU A CA 1
ATOM 3908 C C . LEU A 1 522 ? 20.896 -1.454 15.074 1.00 44.97 522 LEU A C 1
ATOM 3910 O O . LEU A 1 522 ? 21.246 -2.243 15.948 1.00 44.97 522 LEU A O 1
ATOM 3914 N N . SER A 1 523 ? 20.304 -1.863 13.945 1.00 44.34 523 SER A N 1
ATOM 3915 C CA . SER A 1 523 ? 20.046 -3.283 13.639 1.00 44.34 523 SER A CA 1
ATOM 3916 C C . SER A 1 523 ? 21.317 -4.092 13.342 1.00 44.34 523 SER A C 1
ATOM 3918 O O . SER A 1 523 ? 21.369 -5.293 13.598 1.00 44.34 523 SER A O 1
ATOM 3920 N N . THR A 1 524 ? 22.372 -3.432 12.848 1.00 41.59 524 THR A N 1
ATOM 3921 C CA . THR A 1 524 ? 23.649 -4.086 12.514 1.00 41.59 524 THR A CA 1
ATOM 3922 C C . THR A 1 524 ? 24.621 -4.176 13.682 1.00 41.59 524 THR A C 1
ATOM 3924 O O . THR A 1 524 ? 25.621 -4.890 13.594 1.00 41.59 524 THR A O 1
ATOM 3927 N N . THR A 1 525 ? 24.333 -3.492 14.790 1.00 43.03 525 THR A N 1
ATOM 3928 C CA . THR A 1 525 ? 25.114 -3.662 16.012 1.00 43.03 525 THR A CA 1
ATOM 3929 C C . THR A 1 525 ? 24.731 -5.018 16.606 1.00 43.03 525 THR A C 1
ATOM 3931 O O . THR A 1 525 ? 23.575 -5.179 17.003 1.00 43.03 525 THR A O 1
ATOM 3934 N N . PRO A 1 526 ? 25.634 -6.020 16.657 1.00 44.44 526 PRO A N 1
ATOM 3935 C CA . PRO A 1 526 ? 25.298 -7.308 17.243 1.00 44.44 526 PRO A CA 1
ATOM 3936 C C . PRO A 1 526 ? 24.821 -7.044 18.664 1.00 44.44 526 PRO A C 1
ATOM 3938 O O . PRO A 1 526 ? 25.549 -6.427 19.448 1.00 44.44 526 PRO A O 1
ATOM 3941 N N . ALA A 1 527 ? 23.587 -7.458 18.969 1.00 44.75 527 ALA A N 1
ATOM 3942 C CA . ALA A 1 527 ? 23.062 -7.403 20.321 1.00 44.75 527 ALA A CA 1
ATOM 3943 C C . ALA A 1 527 ? 24.148 -7.987 21.221 1.00 44.75 527 ALA A C 1
ATOM 3945 O O . ALA A 1 527 ? 24.525 -9.149 21.044 1.00 44.75 527 ALA A O 1
ATOM 3946 N N . LYS A 1 528 ? 24.729 -7.156 22.099 1.00 41.19 528 LYS A N 1
ATOM 3947 C CA . LYS A 1 528 ? 25.658 -7.630 23.121 1.00 41.19 528 LYS A CA 1
ATOM 3948 C C . LYS A 1 528 ? 24.917 -8.764 23.809 1.00 41.19 528 LYS A C 1
ATOM 3950 O O . LYS A 1 528 ? 23.945 -8.499 24.511 1.00 41.19 528 LYS A O 1
ATOM 3955 N N . ARG A 1 529 ? 25.317 -10.010 23.526 1.00 40.25 529 ARG A N 1
ATOM 3956 C CA . ARG A 1 529 ? 24.834 -11.180 24.251 1.00 40.25 529 ARG A CA 1
ATOM 3957 C C . ARG A 1 529 ? 25.115 -10.851 25.703 1.00 40.25 529 ARG A C 1
ATOM 3959 O O . ARG A 1 529 ? 26.279 -10.685 26.070 1.00 40.25 529 ARG A O 1
ATOM 3966 N N . GLY A 1 530 ? 24.044 -10.603 26.449 1.00 47.78 530 GLY A N 1
ATOM 3967 C CA . GLY A 1 530 ? 24.130 -10.404 27.877 1.00 47.78 530 GLY A CA 1
ATOM 3968 C C . GLY A 1 530 ? 24.887 -11.595 28.432 1.00 47.78 530 GLY A C 1
ATOM 3969 O O . GLY A 1 530 ? 24.530 -12.738 28.161 1.00 47.78 530 GLY A O 1
ATOM 3970 N N . VAL A 1 531 ? 25.983 -11.296 29.116 1.00 47.97 531 VAL A N 1
ATOM 3971 C CA . VAL A 1 531 ? 26.534 -12.180 30.131 1.00 47.97 531 VAL A CA 1
ATOM 3972 C C . VAL A 1 531 ? 25.381 -12.398 31.110 1.00 47.97 531 VAL A C 1
ATOM 3974 O O . VAL A 1 531 ? 24.896 -11.425 31.690 1.00 47.97 531 VAL A O 1
ATOM 3977 N N . GLU A 1 532 ? 24.862 -13.625 31.169 1.00 42.25 532 GLU A N 1
ATOM 3978 C CA . GLU A 1 532 ? 23.933 -14.035 32.225 1.00 42.25 532 GLU A CA 1
ATOM 3979 C C . GLU A 1 532 ? 24.611 -13.842 33.594 1.00 42.25 532 GLU A C 1
ATOM 3981 O O . GLU A 1 532 ? 25.835 -14.007 33.673 1.00 42.25 532 GLU A O 1
ATOM 3986 N N . PRO A 1 533 ? 23.863 -13.439 34.639 1.00 55.94 533 PRO A N 1
ATOM 3987 C CA . PRO A 1 533 ? 24.377 -13.401 36.005 1.00 55.94 533 PRO A CA 1
ATOM 3988 C C . PRO A 1 533 ? 24.733 -14.791 36.543 1.00 55.94 533 PRO A C 1
ATOM 3990 O O . PRO A 1 533 ? 24.016 -15.762 36.208 1.00 55.94 533 PRO A O 1
#

Mean predicted aligned error: 18.07 Å

Secondary structure (DSSP, 8-state):
---HHHHHHHHHHHHHHHHHHHHHHHHHHHHHHHTT--HHHHHHHHHHHHHHHHHHHHHTTT--S-HHHHHHHHHHHHHHHHHHHHHHHHHTT---HHHHHHHHHHHHHHHHHHHHHHHHHHHHHHHHHHHHHHHHHHHHHHHHHHHHHHTTS-----------------------------------------------------------PPPPPPPHHHHHHHHHHHHH---GGGGG---SSGGGS-HHHHHHHHH-HHHHHHHHHHHHHHH--SEEEEEETTS------TTGGGSS-S--PPPPEEEEEEEE-SS-EEEEEEEEE-S----THHHHHHHHHHHHTS-GGGTSSPEEEE-HHHHT-HHHHHHHHTTT--EEEEE-HHHHHHHT-TT-----HHHHHHHHHHHHHTSEEEP-SS--SS-PPEEEEEE-SS-EEEEEEETTTEEEEEEEE-S-TT--HHHHHHHHHHHHHHHHHHHHHHHHHHHHHHHH---HHHHHHHHHHHHHHHHHHHHHS--------

Sequence (533 aa):
MTADGTTVELGARRTALRQVLAPGWAVLACVLVAAQAPAGVRAPVVIVFLCVVPGTALVGLVNPDSFAVELSLAIALSVALSGLTAGVLAYAHLWSPTAVVVIVAAISLAGGLRDVGLGHRVRHAAPKLLHLLRAPLAGARRAGEAGRAAALLSGGIAAVPGLAPRAEPRGRSGAGLVAFRELLRPAGRLRGIAAVRPPRATADRPRREPRVAQPVPASPLQRFLLDELRRRTGSDDSRRRQPRSLAHLQPDELADLLSWSSLQRFVTQRAIREINPELWFVDDLERRLPRQTRASRRELSGRTLPAPRGVWITGVSARASIPVAWRVLEDDGKAKEWRTRLALEMIDLLPELSLGGAVVTAGTAYGSLAGFRRGLEGRGLHYLLRVDPVTAARELAPDRPSRSAAEARQVLRERIADGDAAPAGEQGAHEEPELVLVPGDEHVLLCEVRAAGRTGVFWLSNLPAETAPGRFASLMRLADRSRVKRANLLTGALEAEAEGGAGLDRELALVALAGGLRTLDLSTTPAKRGVEP

Radius of gyration: 38.05 Å; Cα contacts (8 Å, |Δi|>4): 535; chains: 1; bounding box: 98×69×111 Å

Nearest PDB structures (foldseek):
  1w5r-assembly1_B  TM=4.611E-01  e=4.248E+00  Mycolicibacterium smegmatis
  4c5p-assembly1_A  TM=4.322E-01  e=6.035E+00  Mycobacterium marinum

Foldseek 3Di:
DPPPPPLVVVVVVVLVVLLPPLLVLLVVLLCCLVVVPDCVVNVVSLVCNLQARLLLLQLLVVPDPDPVCSRVSRRVVSPVLLVVLQVVCVVVVNHDPSSSSNVSSVSSVVSSVVSVVCVVVCVVCVVVVVVVVVVVVVVVVVVVVVVVVVVVPDDDDDDDDDDDDDDDDDDDDDDDDDDDDDDDYDDDDDDDDDDDDDDDDDDDDPPPDPPPPDDDPDDPVQVVLLVVLCVPVPDPVCPVPRPPTPVPDDLVSLLVSCVPPVVLLVLLVVLCVLQVFQAKEKEWPQPDPPPPDPVPPPPPDPDDDRRWTWMWIWRFDPQAIFTSDIDTDPDPDPDLCCRLVRRLVVVVSRDPVRQPRHAYEYEQSQLQDPSNVVSCVVVVGWYKYWHQLLSVLCQQPVVPNDDDSVRSVVSVLVQQVVFDWDAQDDDDPDQAFTWTWRDHDQWIKIWGQGPVRDTDIIIITNPDPPPDPNNVVVVVVRNVVNVVVVVVLSNVLVVVCSVPVDDSSSSVSVSSCVRSVVSVVVSPPPDPPDPDD